Protein AF-A0A418WCF4-F1 (afdb_monomer_lite)

Secondary structure (DSSP, 8-state):
-----------------------S----EEEEEEETTEEEEEE--GGGTTSGGGTTS--TTSPPEEEEE-TTS-EEEEEPP-TT-TTEEEEEEEEEE--TT---EEEEEEEEETTTTEEEEEEEEESSS-EEEEE---EET-EEEEEEETTEEEEEEEE-SHHHHT-TT-TT--EEEEEEEEETTEEEE-GGGG-B-TTS-BHHHHHEEEE-STT---HHHHS-----HHHHHHHHHHHHHHTTT-HHHHHHHS-HHHHHHIIIIIHHHHHHHHHHTT--HHHHHHHHHHHHTSTTHHHHHHHH-HHHHHGGGGSS-S-SSSS--SSEEEEEEE-TTS-EEEEEEEEE-SSEEEEEEEETTS-EEEEEEEES-PEEEE-S-TTS--EEEEEPTTS-EEEEEEETTEEEEEEE-SS--EEEE-SSSSSSBSEEEEEETTEEEEEE-S-HHHHHHHHHHHHTT-

Radius of gyration: 27.95 Å; chains: 1; bounding box: 82×54×82 Å

pLDDT: mean 72.48, std 17.67, range [22.77, 96.31]

Organism: NCBI:txid2320859

Sequence (462 aa):
MLRQLLLGQLCLWLVTLVGGVADAQTDRAIRQWQAGEYMIDAYLDDDRSSAWSQLDEIDPSIPLNLRFSRPDGSVAAIIRGDPQASVAYWELLADNIRLSGTDDRFVAFGHFEGGNCCGRVEVFRLGETPHLFASTPWNRGEREAIVKTAHGWVATTIDSSMDRNAFRGHPGTTLTLMQWRLTAAGFVIAPELGKASSDGTSELSKQCEMVGGWHGPRCSDYFGPGMTDGEMADQIRATVARAKGDGREILERLPNDVVAAIGSGRASRVFDSLAAAGAPPMVSRVLAQLYLQSPYWPEVVKLNSLATMLGPLTSNTPVIAEAIARDRLLWPLSVLGGPVLGLLEQTCGPVESRQRLLDADGGELASSVAAGCPRIQATTRPDDVAGAMAVHSDGRRDLFILTRQGGLVIHRDGKGWLSLVDNDQDGRADEIHIYADKKIYSCPLTDAAGTMDCVDQFRAAE

Foldseek 3Di:
DDDDDDPDDDDDDDPPPPDDDDDPWPFDFLDWDDQPQKIKTWTAGPPCVPPPPPSVDDQLQGFIKIWIAGNVRHTLEIRGGDPPQRRKDKFWFARQFDAPPDPWTKTWIWIDGDPQQKTKIWIWTGDSHIDTQAIDDIDTNWDWKWFDFPNGIKIWTWDCVLVPFQAPPDPPQGQGQWIWGQHNNYTDTDLQQLAADQQQAGNVLVGGPWIGHPVTDDSCVVGNGADHLVRLLVQLLVLCVVCVQPLSSSLNRRDSSLLSCLSNLNLQSSQVSNVVSVHDLVNSVVSLFSLVQDPRNLSSCVSHPLCSSCVSQLDPDDDPDPNGPFQKGKHFFAQNVGDGQWIWIWGFDPAKIKIFTGGSSRHTQDIDMAGGGFDKDDQPDSHAAGWIWTQHPVRKIWIWFQAPQGIDIDTDDDDWDKDFDDPPRPRGGQWIWTDDPNDTQIQGPPDDVSRVVSVVVVVVVD

Structure (mmCIF, N/CA/C/O backbone):
data_AF-A0A418WCF4-F1
#
_entry.id   AF-A0A418WCF4-F1
#
loop_
_atom_site.group_PDB
_atom_site.id
_atom_site.type_symbol
_atom_site.label_atom_id
_atom_site.label_alt_id
_atom_site.label_comp_id
_atom_site.label_asym_id
_atom_site.label_entity_id
_atom_site.label_seq_id
_atom_site.pdbx_PDB_ins_code
_atom_site.Cartn_x
_atom_site.Cartn_y
_atom_site.Cartn_z
_atom_site.occupancy
_atom_site.B_iso_or_equiv
_atom_site.auth_seq_id
_atom_site.auth_comp_id
_atom_site.auth_asym_id
_atom_site.auth_atom_id
_atom_site.pdbx_PDB_model_num
ATOM 1 N N . MET A 1 1 ? 43.600 -23.759 -23.914 1.00 28.14 1 MET A N 1
ATOM 2 C CA . MET A 1 1 ? 44.251 -22.634 -23.212 1.00 28.14 1 MET A CA 1
ATOM 3 C C . MET A 1 1 ? 44.230 -21.424 -24.134 1.00 28.14 1 MET A C 1
ATOM 5 O O . MET A 1 1 ? 44.846 -21.481 -25.182 1.00 28.14 1 MET A O 1
ATOM 9 N N . LEU A 1 2 ? 43.521 -20.378 -23.704 1.00 27.17 2 LEU A N 1
ATOM 10 C CA . LEU A 1 2 ? 43.653 -18.969 -24.098 1.00 27.17 2 LEU A CA 1
ATOM 11 C C . LEU A 1 2 ? 43.228 -18.472 -25.503 1.00 27.17 2 LEU A C 1
ATOM 13 O O . LEU A 1 2 ? 43.867 -18.747 -26.509 1.00 27.17 2 LEU A O 1
ATOM 17 N N . ARG A 1 3 ? 42.289 -17.510 -25.423 1.00 26.19 3 ARG A N 1
ATOM 18 C CA . ARG A 1 3 ? 42.151 -16.261 -26.205 1.00 26.19 3 ARG A CA 1
ATOM 19 C C . ARG A 1 3 ? 41.239 -16.254 -27.437 1.00 26.19 3 ARG A C 1
ATOM 21 O O . ARG A 1 3 ? 41.662 -15.979 -28.550 1.00 26.19 3 ARG A O 1
ATOM 28 N N . GLN A 1 4 ? 39.941 -16.354 -27.157 1.00 29.23 4 GLN A N 1
ATOM 29 C CA . GLN A 1 4 ? 38.970 -15.354 -27.615 1.00 29.23 4 GLN A CA 1
ATOM 30 C C . GLN A 1 4 ? 38.744 -14.368 -26.458 1.00 29.23 4 GLN A C 1
ATOM 32 O O . GLN A 1 4 ? 38.362 -14.814 -25.380 1.00 29.23 4 GLN A O 1
ATOM 37 N N . LEU A 1 5 ? 39.043 -13.078 -26.637 1.00 27.23 5 LEU A N 1
ATOM 38 C CA . LEU A 1 5 ? 38.580 -11.969 -25.784 1.00 27.23 5 LEU A CA 1
ATOM 39 C C . LEU A 1 5 ? 39.042 -10.629 -26.379 1.00 27.23 5 LEU A C 1
ATOM 41 O O . LEU A 1 5 ? 40.206 -10.505 -26.751 1.00 27.23 5 LEU A O 1
ATOM 45 N N . LEU A 1 6 ? 38.125 -9.654 -26.361 1.00 25.75 6 LEU A N 1
ATOM 46 C CA . LEU A 1 6 ? 38.274 -8.211 -26.629 1.00 25.75 6 LEU A CA 1
ATOM 47 C C . LEU A 1 6 ? 37.967 -7.718 -28.056 1.00 25.75 6 LEU A C 1
ATOM 49 O O . LEU A 1 6 ? 38.800 -7.153 -28.754 1.00 25.75 6 LEU A O 1
ATOM 53 N N . LEU A 1 7 ? 36.682 -7.842 -28.407 1.00 25.56 7 LEU A N 1
ATOM 54 C CA . LEU A 1 7 ? 35.882 -6.711 -28.892 1.00 25.56 7 LEU A CA 1
ATOM 55 C C . LEU A 1 7 ? 35.741 -5.702 -27.739 1.00 25.56 7 LEU A C 1
ATOM 57 O O . LEU A 1 7 ? 35.212 -6.054 -26.685 1.00 25.56 7 LEU A O 1
ATOM 61 N N . GLY A 1 8 ? 36.222 -4.474 -27.914 1.00 22.77 8 GLY A N 1
ATOM 62 C CA . GLY A 1 8 ? 36.086 -3.423 -26.911 1.00 22.77 8 GLY A CA 1
ATOM 63 C C . GLY A 1 8 ? 36.541 -2.067 -27.436 1.00 22.77 8 GLY A C 1
ATOM 64 O O . GLY A 1 8 ? 37.707 -1.904 -27.766 1.00 22.77 8 GLY A O 1
ATOM 65 N N . GLN A 1 9 ? 35.603 -1.117 -27.433 1.00 27.53 9 GLN A N 1
ATOM 66 C CA . GLN A 1 9 ? 35.786 0.333 -27.566 1.00 27.53 9 GLN A CA 1
ATOM 67 C C . GLN A 1 9 ? 36.132 0.888 -28.952 1.00 27.53 9 GLN A C 1
ATOM 69 O O . GLN A 1 9 ? 37.295 1.041 -29.297 1.00 27.53 9 GLN A O 1
ATOM 74 N N . LEU A 1 10 ? 35.092 1.299 -29.687 1.00 24.88 10 LEU A N 1
ATOM 75 C CA . LEU A 1 10 ? 34.989 2.617 -30.338 1.00 24.88 10 LEU A CA 1
ATOM 76 C C . LEU A 1 10 ? 33.660 2.684 -31.107 1.00 24.88 10 LEU A C 1
ATOM 78 O O . LEU A 1 10 ? 33.580 2.312 -32.272 1.00 24.88 10 LEU A O 1
ATOM 82 N N . CYS A 1 11 ? 32.603 3.162 -30.455 1.00 24.08 11 CYS A N 1
ATOM 83 C CA . CYS A 1 11 ? 31.508 3.831 -31.153 1.00 24.08 11 CYS A CA 1
ATOM 84 C C . CYS A 1 11 ? 31.256 5.145 -30.427 1.00 24.08 11 CYS A C 1
ATOM 86 O O . CYS A 1 11 ? 30.684 5.206 -29.342 1.00 24.08 11 CYS A O 1
ATOM 88 N N . LEU A 1 12 ? 31.858 6.158 -31.035 1.00 23.66 12 LEU A N 1
ATOM 89 C CA . LEU A 1 12 ? 31.751 7.569 -30.749 1.00 23.66 12 LEU A CA 1
ATOM 90 C C . LEU A 1 12 ? 30.283 7.997 -30.873 1.00 23.66 12 LEU A C 1
ATOM 92 O O . LEU A 1 12 ? 29.582 7.571 -31.790 1.00 23.66 12 LEU A O 1
ATOM 96 N N . TRP A 1 13 ? 29.863 8.865 -29.961 1.00 26.02 13 TRP A N 1
ATOM 97 C CA . TRP A 1 13 ? 28.640 9.646 -30.046 1.00 26.02 13 TRP A CA 1
ATOM 98 C C . TRP A 1 13 ? 28.513 10.301 -31.425 1.00 26.02 13 TRP A C 1
ATOM 100 O O . TRP A 1 13 ? 29.401 11.045 -31.841 1.00 26.02 13 TRP A O 1
ATOM 110 N N . LEU A 1 14 ? 27.402 10.051 -32.117 1.00 24.31 14 LEU A N 1
ATOM 111 C CA . LEU A 1 14 ? 26.994 10.843 -33.270 1.00 24.31 14 LEU A CA 1
ATOM 112 C C . LEU A 1 14 ? 25.664 11.514 -32.930 1.00 24.31 14 LEU A C 1
ATOM 114 O O . LEU A 1 14 ? 24.589 10.951 -33.108 1.00 24.31 14 LEU A O 1
ATOM 118 N N . VAL A 1 15 ? 25.763 12.741 -32.423 1.00 29.39 15 VAL A N 1
ATOM 119 C CA . VAL A 1 15 ? 24.704 13.738 -32.577 1.00 29.39 15 VAL A CA 1
ATOM 120 C C . VAL A 1 15 ? 24.712 14.103 -34.059 1.00 29.39 15 VAL A C 1
ATOM 122 O O . VAL A 1 15 ? 25.555 14.876 -34.513 1.00 29.39 15 VAL A O 1
ATOM 125 N N . THR A 1 16 ? 23.835 13.500 -34.856 1.00 29.70 16 THR A N 1
ATOM 126 C CA . THR A 1 16 ? 23.604 13.956 -36.230 1.00 29.70 16 THR A CA 1
ATOM 127 C C . THR A 1 16 ? 22.866 15.293 -36.192 1.00 29.70 16 THR A C 1
ATOM 129 O O . THR A 1 16 ? 21.641 15.348 -36.199 1.00 29.70 16 THR A O 1
ATOM 132 N N . LEU A 1 17 ? 23.629 16.387 -36.181 1.00 32.22 17 LEU A N 1
ATOM 133 C CA . LEU A 1 17 ? 23.188 17.695 -36.667 1.00 32.22 17 LEU A CA 1
ATOM 134 C C . LEU A 1 17 ? 22.997 17.585 -38.188 1.00 32.22 17 LEU A C 1
ATOM 136 O O . LEU A 1 17 ? 23.916 17.845 -38.965 1.00 32.22 17 LEU A O 1
ATOM 140 N N . VAL A 1 18 ? 21.814 17.154 -38.627 1.00 30.11 18 VAL A N 1
ATOM 141 C CA . VAL A 1 18 ? 21.423 17.280 -40.035 1.00 30.11 18 VAL A CA 1
ATOM 142 C C . VAL A 1 18 ? 20.968 18.719 -40.249 1.00 30.11 18 VAL A C 1
ATOM 144 O O . VAL A 1 18 ? 19.828 19.084 -39.983 1.00 30.11 18 VAL A O 1
ATOM 147 N N . GLY A 1 19 ? 21.897 19.559 -40.704 1.00 33.78 19 GLY A N 1
ATOM 148 C CA . GLY A 1 19 ? 21.558 20.824 -41.341 1.00 33.78 19 GLY A CA 1
ATOM 149 C C . GLY A 1 19 ? 20.926 20.543 -42.703 1.00 33.78 19 GLY A C 1
ATOM 150 O O . GLY A 1 19 ? 21.571 19.960 -43.572 1.00 33.78 19 GLY A O 1
ATOM 151 N N . GLY A 1 20 ? 19.672 20.955 -42.889 1.00 25.16 20 GLY A N 1
ATOM 152 C CA . GLY A 1 20 ? 18.964 20.779 -44.152 1.00 25.16 20 GLY A CA 1
ATOM 153 C C . GLY A 1 20 ? 17.654 21.556 -44.216 1.00 25.16 20 GLY A C 1
ATOM 154 O O . GLY A 1 20 ? 16.618 21.028 -43.852 1.00 25.16 20 GLY A O 1
ATOM 155 N N . VAL A 1 21 ? 17.753 22.769 -44.771 1.00 28.23 21 VAL A N 1
ATOM 156 C CA . VAL A 1 21 ? 16.687 23.665 -45.263 1.00 28.23 21 VAL A CA 1
ATOM 157 C C . VAL A 1 21 ? 15.809 24.331 -44.195 1.00 28.23 21 VAL A C 1
ATOM 159 O O . VAL A 1 21 ? 15.022 23.709 -43.497 1.00 28.23 21 VAL A O 1
ATOM 162 N N . ALA A 1 22 ? 15.973 25.653 -44.118 1.00 38.75 22 ALA A N 1
ATOM 163 C CA . ALA A 1 22 ? 15.152 26.568 -43.349 1.00 38.75 22 ALA A CA 1
ATOM 164 C C . ALA A 1 22 ? 13.709 26.577 -43.871 1.00 38.75 22 ALA A C 1
ATOM 166 O O . ALA A 1 22 ? 13.484 26.908 -45.034 1.00 38.75 22 ALA A O 1
ATOM 167 N N . ASP A 1 23 ? 12.762 26.289 -42.985 1.00 29.92 23 ASP A N 1
ATOM 168 C CA . ASP A 1 23 ? 11.392 26.775 -43.078 1.00 29.92 23 ASP A CA 1
ATOM 169 C C . ASP A 1 23 ? 10.905 27.135 -41.665 1.00 29.92 23 ASP A C 1
ATOM 171 O O . ASP A 1 23 ? 11.412 26.616 -40.668 1.00 29.92 23 ASP A O 1
ATOM 175 N N . ALA A 1 24 ? 10.030 28.129 -41.574 1.00 36.03 24 ALA A N 1
ATOM 176 C CA . ALA A 1 24 ? 9.727 28.862 -40.348 1.00 36.03 24 ALA A CA 1
ATOM 177 C C . ALA A 1 24 ? 9.080 27.997 -39.240 1.00 36.03 24 ALA A C 1
ATOM 179 O O . ALA A 1 24 ? 8.028 27.412 -39.472 1.00 36.03 24 ALA A O 1
ATOM 180 N N . GLN A 1 25 ? 9.694 28.031 -38.045 1.00 40.72 25 GLN A N 1
ATOM 181 C CA . GLN A 1 25 ? 9.333 27.483 -36.715 1.00 40.72 25 GLN A CA 1
ATOM 182 C C . GLN A 1 25 ? 10.450 26.561 -36.211 1.00 40.72 25 GLN A C 1
ATOM 184 O O . GLN A 1 25 ? 10.500 25.372 -36.519 1.00 40.72 25 GLN A O 1
ATOM 189 N N . THR A 1 26 ? 11.402 27.124 -35.473 1.00 49.06 26 THR A N 1
ATOM 190 C CA . THR A 1 26 ? 12.633 26.450 -35.041 1.00 49.06 26 THR A CA 1
ATOM 191 C C . THR A 1 26 ? 12.400 25.596 -33.789 1.00 49.06 26 THR A C 1
ATOM 193 O O . THR A 1 26 ? 13.046 25.762 -32.761 1.00 49.06 26 THR A O 1
ATOM 196 N N . ASP A 1 27 ? 11.533 24.589 -33.890 1.00 56.12 27 ASP A N 1
ATOM 197 C CA . ASP A 1 27 ? 11.508 23.480 -32.932 1.00 56.12 27 ASP A CA 1
ATOM 198 C C . ASP A 1 27 ? 12.817 22.681 -33.067 1.00 56.12 27 ASP A C 1
ATOM 200 O O . ASP A 1 27 ? 12.959 21.810 -33.933 1.00 56.12 27 ASP A O 1
ATOM 204 N N . ARG A 1 28 ? 13.823 22.975 -32.238 1.00 63.53 28 ARG A N 1
ATOM 205 C CA . ARG A 1 28 ? 15.040 22.153 -32.174 1.00 63.53 28 ARG A CA 1
ATOM 206 C C . ARG A 1 28 ? 14.777 20.912 -31.319 1.00 63.53 28 ARG A C 1
ATOM 208 O O . ARG A 1 28 ? 14.450 21.012 -30.140 1.00 63.53 28 ARG A O 1
ATOM 215 N N . ALA A 1 29 ? 14.943 19.730 -31.910 1.00 63.12 29 ALA A N 1
ATOM 216 C CA . ALA A 1 29 ? 14.878 18.465 -31.184 1.00 63.12 29 ALA A CA 1
ATOM 217 C C . ALA A 1 29 ? 16.104 18.299 -30.268 1.00 63.12 29 ALA A C 1
ATOM 219 O O . ALA A 1 29 ? 17.238 18.544 -30.677 1.00 63.12 29 ALA A O 1
ATOM 220 N N . ILE A 1 30 ? 15.866 17.872 -29.030 1.00 66.31 30 ILE A N 1
ATOM 221 C CA . ILE A 1 30 ? 16.877 17.603 -27.998 1.00 66.31 30 ILE A CA 1
ATOM 222 C C . ILE A 1 30 ? 17.212 16.111 -27.954 1.00 66.31 30 ILE A C 1
ATOM 224 O O . ILE A 1 30 ? 18.363 15.737 -27.734 1.00 66.31 30 ILE A O 1
ATOM 228 N N . ARG A 1 31 ? 16.219 15.244 -28.171 1.00 71.06 31 ARG A N 1
ATOM 229 C CA . ARG A 1 31 ? 16.405 1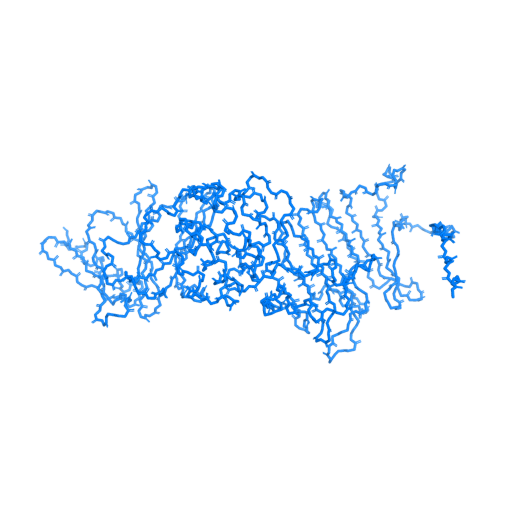3.790 -28.263 1.00 71.06 31 ARG A CA 1
ATOM 230 C C . ARG A 1 31 ? 15.469 13.208 -29.302 1.00 71.06 31 ARG A C 1
ATOM 232 O O . ARG A 1 31 ? 14.370 13.719 -29.490 1.00 71.06 31 ARG A O 1
ATOM 239 N N . GLN A 1 32 ? 15.914 12.135 -29.943 1.00 72.50 32 GLN A N 1
ATOM 240 C CA . GLN A 1 32 ? 15.149 11.440 -30.961 1.00 72.50 32 GLN A CA 1
ATOM 241 C C . GLN A 1 32 ? 15.182 9.930 -30.714 1.00 72.50 32 GLN A C 1
ATOM 243 O O . GLN A 1 32 ? 16.234 9.367 -30.408 1.00 72.50 32 GLN A O 1
ATOM 248 N N . TRP A 1 33 ? 14.032 9.281 -30.863 1.00 75.31 33 TRP A N 1
ATOM 249 C CA . TRP A 1 33 ? 13.857 7.837 -30.722 1.00 75.31 33 TRP A CA 1
ATOM 250 C C . TRP A 1 33 ? 13.032 7.286 -31.879 1.00 75.31 33 TRP A C 1
ATOM 252 O O . TRP A 1 33 ? 12.318 8.026 -32.549 1.00 75.31 33 TRP A O 1
ATOM 262 N N . GLN A 1 34 ? 13.099 5.978 -32.096 1.00 70.88 34 GLN A N 1
ATOM 263 C CA . GLN A 1 34 ? 12.226 5.281 -33.032 1.00 70.88 34 GLN A CA 1
ATOM 264 C C . GLN A 1 34 ? 11.296 4.361 -32.240 1.00 70.88 34 GLN A C 1
ATOM 266 O O . GLN A 1 34 ? 11.771 3.664 -31.353 1.00 70.88 34 GLN A O 1
ATOM 271 N N . ALA A 1 35 ? 10.001 4.372 -32.562 1.00 67.75 35 ALA A N 1
ATOM 272 C CA . ALA A 1 35 ? 8.962 3.537 -31.966 1.00 67.75 35 ALA A CA 1
ATOM 273 C C . ALA A 1 35 ? 8.171 2.813 -33.059 1.00 67.75 35 ALA A C 1
ATOM 275 O O . ALA A 1 35 ? 7.195 3.327 -33.622 1.00 67.75 35 ALA A O 1
ATOM 276 N N . GLY A 1 36 ? 8.628 1.610 -33.408 1.00 73.94 36 GLY A N 1
ATOM 277 C CA . GLY A 1 36 ? 8.157 0.902 -34.596 1.00 73.94 36 GLY A CA 1
ATOM 278 C C . GLY A 1 36 ? 8.439 1.703 -35.873 1.00 73.94 36 GLY A C 1
ATOM 279 O O . GLY A 1 36 ? 9.585 1.845 -36.289 1.00 73.94 36 GLY A O 1
ATOM 280 N N . GLU A 1 37 ? 7.382 2.216 -36.502 1.00 74.25 37 GLU A N 1
ATOM 281 C CA . GLU A 1 37 ? 7.462 3.039 -37.720 1.00 74.25 37 GLU A CA 1
ATOM 282 C C . GLU A 1 37 ? 7.536 4.545 -37.424 1.00 74.25 37 GLU A C 1
ATOM 284 O O . GLU A 1 37 ? 7.792 5.331 -38.328 1.00 74.25 37 GLU A O 1
ATOM 289 N N . TYR A 1 38 ? 7.323 4.969 -36.178 1.00 75.81 38 TYR A N 1
ATOM 290 C CA . TYR A 1 38 ? 7.312 6.387 -35.835 1.00 75.81 38 TYR A CA 1
ATOM 291 C C . TYR A 1 38 ? 8.689 6.865 -35.368 1.00 75.81 38 TYR A C 1
ATOM 293 O O . TYR A 1 38 ? 9.379 6.153 -34.640 1.00 75.81 38 TYR A O 1
ATOM 301 N N . MET A 1 39 ? 9.053 8.092 -35.727 1.00 80.44 39 MET A N 1
ATOM 302 C CA . MET A 1 39 ? 10.128 8.855 -35.096 1.00 80.44 39 MET A CA 1
ATOM 303 C C . MET A 1 39 ? 9.539 9.713 -33.980 1.00 80.44 39 MET A C 1
ATOM 305 O O . MET A 1 39 ? 8.503 10.342 -34.166 1.00 80.44 39 MET A O 1
ATOM 309 N N . ILE A 1 40 ? 10.172 9.734 -32.817 1.00 75.94 40 ILE A N 1
ATOM 310 C CA . ILE A 1 40 ? 9.743 10.511 -31.657 1.00 75.94 40 ILE A CA 1
ATOM 311 C C . ILE A 1 40 ? 10.813 11.550 -31.378 1.00 75.94 40 ILE A C 1
ATOM 313 O O . ILE A 1 40 ? 11.949 11.171 -31.119 1.00 75.94 40 ILE A O 1
ATOM 317 N N . ASP A 1 41 ? 10.456 12.828 -31.379 1.00 80.06 41 ASP A N 1
ATOM 318 C CA . ASP A 1 41 ? 11.356 13.922 -31.030 1.00 80.06 41 ASP A CA 1
ATOM 319 C C . ASP A 1 41 ? 10.914 14.543 -29.700 1.00 80.06 41 ASP A C 1
ATOM 321 O O . ASP A 1 41 ? 9.773 14.985 -29.575 1.00 80.06 41 ASP A O 1
ATOM 325 N N . ALA A 1 42 ? 11.807 14.620 -28.714 1.00 74.25 42 ALA A N 1
ATOM 326 C CA . ALA A 1 42 ? 11.634 15.534 -27.588 1.00 74.25 42 ALA A CA 1
ATOM 327 C C . ALA A 1 42 ? 12.198 16.899 -27.975 1.00 74.25 42 ALA A C 1
ATOM 329 O O . ALA A 1 42 ? 13.353 16.980 -28.398 1.00 74.25 42 ALA A O 1
ATOM 330 N N . TYR A 1 43 ? 11.419 17.964 -27.830 1.00 73.81 43 TYR A N 1
ATOM 331 C CA . TYR A 1 43 ? 11.793 19.310 -28.268 1.00 73.81 43 TYR A CA 1
ATOM 332 C C . TYR A 1 43 ? 11.232 20.389 -27.330 1.00 73.81 43 TYR A C 1
ATOM 334 O O . TYR A 1 43 ? 10.388 20.111 -26.477 1.00 73.81 43 TYR A O 1
ATOM 342 N N . LEU A 1 44 ? 11.717 21.621 -27.488 1.00 68.69 44 LEU A N 1
ATOM 343 C CA . LEU A 1 44 ? 11.212 22.811 -26.795 1.00 68.69 44 LEU A CA 1
ATOM 344 C C . LEU A 1 44 ? 10.499 23.715 -27.799 1.00 68.69 44 LEU A C 1
ATOM 346 O O . LEU A 1 44 ? 11.007 23.879 -28.905 1.00 68.69 44 LEU A O 1
ATOM 350 N N . ASP A 1 45 ? 9.374 24.324 -27.405 1.00 66.12 45 ASP A N 1
ATOM 351 C CA . ASP A 1 45 ? 8.790 25.428 -28.182 1.00 66.12 45 ASP A CA 1
ATOM 352 C C . ASP A 1 45 ? 9.797 26.605 -28.235 1.00 66.12 45 ASP A C 1
ATOM 354 O O . ASP A 1 45 ? 10.419 26.974 -27.233 1.00 66.12 45 ASP A O 1
ATOM 358 N N . ASP A 1 46 ? 9.943 27.190 -29.423 1.00 56.09 46 ASP A N 1
ATOM 359 C CA . ASP A 1 46 ? 11.024 28.081 -29.891 1.00 56.09 46 ASP A CA 1
ATOM 360 C C . ASP A 1 46 ? 11.197 29.439 -29.147 1.00 56.09 46 ASP A C 1
ATOM 362 O O . ASP A 1 46 ? 12.111 30.212 -29.431 1.00 56.09 46 ASP A O 1
ATOM 366 N N . ASP A 1 47 ? 10.395 29.751 -28.124 1.00 53.06 47 ASP A N 1
ATOM 367 C CA . ASP A 1 47 ? 10.405 31.073 -27.459 1.00 53.06 47 ASP A CA 1
ATOM 368 C C . ASP A 1 47 ? 11.514 31.267 -26.393 1.00 53.06 47 ASP A C 1
ATOM 370 O O . ASP A 1 47 ? 11.614 32.328 -25.770 1.00 53.06 47 ASP A O 1
ATOM 374 N N . ARG A 1 48 ? 12.390 30.274 -26.161 1.00 50.56 48 ARG A N 1
ATOM 375 C CA . ARG A 1 48 ? 13.475 30.328 -25.144 1.00 50.56 48 ARG A CA 1
ATOM 376 C C . ARG A 1 48 ? 14.885 30.146 -25.724 1.00 50.56 48 ARG A C 1
ATOM 378 O O . ARG A 1 48 ? 15.719 29.424 -25.177 1.00 50.56 48 ARG A O 1
ATOM 385 N N . SER A 1 49 ? 15.175 30.835 -26.826 1.00 43.62 49 SER A N 1
ATOM 386 C CA . SER A 1 49 ? 16.437 30.760 -27.588 1.00 43.62 49 SER A CA 1
ATOM 387 C C . SER A 1 49 ? 17.744 31.003 -26.799 1.00 43.62 49 SER A C 1
ATOM 389 O O . SER A 1 49 ? 18.817 30.655 -27.292 1.00 43.62 49 SER A O 1
ATOM 391 N N . SER A 1 50 ? 17.703 31.518 -25.565 1.00 45.69 50 SER A N 1
ATOM 392 C CA . SER A 1 50 ? 18.895 31.770 -24.736 1.00 45.69 50 SER A CA 1
ATOM 393 C C . SER A 1 50 ? 19.396 30.577 -23.902 1.00 45.69 50 SER A C 1
ATOM 395 O O . SER A 1 50 ? 20.502 30.657 -23.371 1.00 45.69 50 SER A O 1
ATOM 397 N N . ALA A 1 51 ? 18.652 29.467 -23.798 1.00 45.28 51 ALA A N 1
ATOM 398 C CA . ALA A 1 51 ? 19.028 28.315 -22.956 1.00 45.28 51 ALA A CA 1
ATOM 399 C C . ALA A 1 51 ? 19.919 27.260 -23.656 1.00 45.28 51 ALA A C 1
ATOM 401 O O . ALA A 1 51 ? 20.402 26.322 -23.028 1.00 45.28 51 ALA A O 1
ATOM 402 N N . TRP A 1 52 ? 20.161 27.398 -24.962 1.00 45.59 52 TRP A N 1
ATOM 403 C CA . TRP A 1 52 ? 20.729 26.328 -25.795 1.00 45.59 52 TRP A CA 1
ATOM 404 C C . TRP A 1 52 ? 22.249 26.124 -25.671 1.00 45.59 52 TRP A C 1
ATOM 406 O O . TRP A 1 52 ? 22.761 25.104 -26.124 1.00 45.59 52 TRP A O 1
ATOM 416 N N . SER A 1 53 ? 23.003 27.056 -25.078 1.00 42.66 53 SER A N 1
ATOM 417 C CA . SER A 1 53 ? 24.476 26.984 -25.038 1.00 42.66 53 SER A CA 1
ATOM 418 C C . SER A 1 53 ? 25.062 26.198 -23.854 1.00 42.66 53 SER A C 1
ATOM 420 O O . SER A 1 53 ? 26.275 26.229 -23.668 1.00 42.66 53 SER A O 1
ATOM 422 N N . GLN A 1 54 ? 24.238 25.525 -23.042 1.00 42.84 54 GLN A N 1
ATOM 423 C CA . GLN A 1 54 ? 24.673 24.760 -21.855 1.00 42.84 54 GLN A CA 1
ATOM 424 C C . GLN A 1 54 ? 24.195 23.291 -21.864 1.00 42.84 54 GLN A C 1
ATOM 426 O O . GLN A 1 54 ? 24.107 22.650 -20.826 1.00 42.84 54 GLN A O 1
ATOM 431 N N . LEU A 1 55 ? 23.903 22.740 -23.046 1.00 44.25 55 LEU A N 1
ATOM 432 C CA . LEU A 1 55 ? 23.223 21.449 -23.246 1.00 44.25 55 LEU A CA 1
ATOM 433 C C . LEU A 1 55 ? 24.021 20.168 -22.924 1.00 44.25 55 LEU A C 1
ATOM 435 O O . LEU A 1 55 ? 23.525 19.079 -23.207 1.00 44.25 55 LEU A O 1
ATOM 439 N N . ASP A 1 56 ? 25.197 20.261 -22.302 1.00 43.88 56 ASP A N 1
ATOM 440 C CA . ASP A 1 56 ? 25.819 19.069 -21.704 1.00 43.88 56 ASP A CA 1
ATOM 441 C C . ASP A 1 56 ? 25.058 18.618 -20.437 1.00 43.88 56 ASP A C 1
ATOM 443 O O . ASP A 1 56 ? 25.112 17.447 -20.063 1.00 43.88 56 ASP A O 1
ATOM 447 N N . GLU A 1 57 ? 24.252 19.506 -19.842 1.00 46.38 57 GLU A N 1
ATOM 448 C CA . GLU A 1 57 ? 23.294 19.197 -18.779 1.00 46.38 57 GLU A CA 1
ATOM 449 C C . GLU A 1 57 ? 21.941 19.831 -19.143 1.00 46.38 57 GLU A C 1
ATOM 451 O O . GLU A 1 57 ? 21.748 21.038 -19.019 1.00 46.38 57 GLU A O 1
ATOM 456 N N . ILE A 1 58 ? 20.991 19.034 -19.651 1.00 51.69 58 ILE A N 1
ATOM 457 C CA . ILE A 1 58 ? 19.601 19.491 -19.815 1.00 51.69 58 ILE A CA 1
ATOM 458 C C . ILE A 1 58 ? 19.111 19.899 -18.426 1.00 51.69 58 ILE A C 1
ATOM 460 O O . ILE A 1 58 ? 18.987 19.034 -17.559 1.00 51.69 58 ILE A O 1
ATOM 464 N N . ASP A 1 59 ? 18.839 21.189 -18.219 1.00 53.56 59 ASP A N 1
ATOM 465 C CA . ASP A 1 59 ? 18.187 21.653 -17.000 1.00 53.56 59 ASP A CA 1
ATOM 466 C C . ASP A 1 59 ? 16.827 20.937 -16.898 1.00 53.56 59 ASP A C 1
ATOM 468 O O . ASP A 1 59 ? 15.955 21.160 -17.747 1.00 53.56 59 ASP A O 1
ATOM 472 N N . PRO A 1 60 ? 16.625 20.055 -15.900 1.00 51.16 60 PRO A N 1
ATOM 473 C CA . PRO A 1 60 ? 15.378 19.314 -15.757 1.00 51.16 60 PRO A CA 1
ATOM 474 C C . PRO A 1 60 ? 14.182 20.245 -15.506 1.00 51.16 60 PRO A C 1
ATOM 476 O O . PRO A 1 60 ? 13.045 19.779 -15.543 1.00 51.16 60 PRO A O 1
ATOM 479 N N . SER A 1 61 ? 14.418 21.542 -15.248 1.00 52.66 61 SER A N 1
ATOM 480 C CA . SER A 1 61 ? 13.399 22.575 -15.051 1.00 52.66 61 SER A CA 1
ATOM 481 C C . SER A 1 61 ? 12.600 22.937 -16.316 1.00 52.66 61 SER A C 1
ATOM 483 O O . SER A 1 61 ? 11.572 23.616 -16.237 1.00 52.66 61 SER A O 1
ATOM 485 N N . ILE A 1 62 ? 13.053 22.509 -17.500 1.00 58.38 62 ILE A N 1
ATOM 486 C CA . ILE A 1 62 ? 12.461 22.931 -18.772 1.00 58.38 62 ILE A CA 1
ATOM 487 C C . ILE A 1 62 ? 11.420 21.901 -19.259 1.00 58.38 62 ILE A C 1
A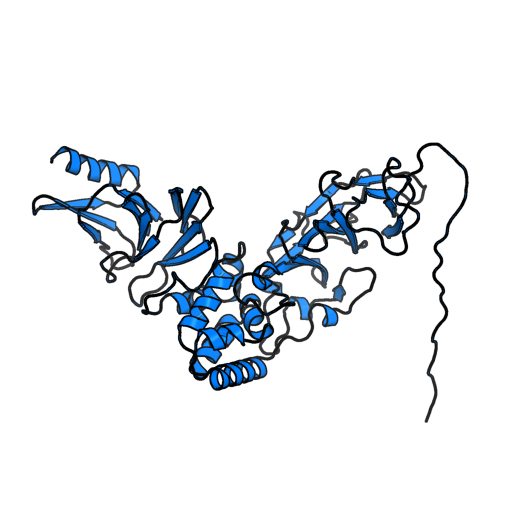TOM 489 O O . ILE A 1 62 ? 11.798 20.768 -19.560 1.00 58.38 62 ILE A O 1
ATOM 493 N N . PRO A 1 63 ? 10.135 22.286 -19.415 1.00 63.88 63 PRO A N 1
ATOM 494 C CA . PRO A 1 63 ? 9.091 21.401 -19.930 1.00 63.88 63 PRO A CA 1
ATOM 495 C C . PRO A 1 63 ? 9.416 20.916 -21.344 1.00 63.88 63 PRO A C 1
ATOM 497 O O . PRO A 1 63 ? 9.607 21.729 -22.251 1.00 63.88 63 PRO A O 1
ATOM 500 N N . LEU A 1 64 ? 9.454 19.597 -21.540 1.00 69.88 64 LEU A N 1
ATOM 501 C CA . LEU A 1 64 ? 9.697 18.978 -22.846 1.00 69.88 64 LEU A CA 1
ATOM 502 C C . LEU A 1 64 ? 8.383 18.615 -23.546 1.00 69.88 64 LEU A C 1
ATOM 504 O O . LEU A 1 64 ? 7.502 17.994 -22.949 1.00 69.88 64 LEU A O 1
ATOM 508 N N . ASN A 1 65 ? 8.292 18.946 -24.834 1.00 77.00 65 ASN A N 1
ATOM 509 C CA . ASN A 1 65 ? 7.239 18.484 -25.732 1.00 77.00 65 ASN A CA 1
ATOM 510 C C . ASN A 1 65 ? 7.692 17.197 -26.440 1.00 77.00 65 ASN A C 1
ATOM 512 O O . ASN A 1 65 ? 8.872 17.051 -26.757 1.00 77.00 65 ASN A O 1
ATOM 516 N N . LEU A 1 66 ? 6.764 16.286 -26.736 1.00 78.94 66 LEU A N 1
ATOM 517 C CA . LEU A 1 66 ? 7.013 15.077 -27.528 1.00 78.94 66 LEU A CA 1
ATOM 518 C C . LEU A 1 66 ? 6.291 15.179 -28.871 1.00 78.94 66 LEU A C 1
ATOM 520 O O . LEU A 1 66 ? 5.077 15.360 -28.909 1.00 78.94 66 LEU A O 1
ATOM 524 N N . ARG A 1 67 ? 7.011 15.014 -29.977 1.00 82.44 67 ARG A N 1
ATOM 525 C CA . ARG A 1 67 ? 6.461 14.945 -31.335 1.00 82.44 67 ARG A CA 1
ATOM 526 C C . ARG A 1 67 ? 6.607 13.535 -31.879 1.00 82.44 67 ARG A C 1
ATOM 528 O O . ARG A 1 67 ? 7.702 12.996 -31.869 1.00 82.44 67 ARG A O 1
ATOM 535 N N . PHE A 1 68 ? 5.526 12.968 -32.398 1.00 79.75 68 PHE A N 1
ATOM 536 C CA . PHE A 1 68 ? 5.509 11.662 -33.056 1.00 79.75 68 PHE A CA 1
ATOM 537 C C . PHE A 1 68 ? 5.343 11.881 -34.554 1.00 79.75 68 PHE A C 1
ATOM 539 O O . PHE A 1 68 ? 4.323 12.419 -34.978 1.00 79.75 68 PHE A O 1
ATOM 546 N N . SER A 1 69 ? 6.306 11.443 -35.350 1.00 81.81 69 SER A N 1
ATOM 547 C CA . SER A 1 69 ? 6.360 11.595 -36.804 1.00 81.81 69 SER A CA 1
ATOM 548 C C . SER A 1 69 ? 6.286 10.223 -37.476 1.00 81.81 69 SER A C 1
ATOM 550 O O . SER A 1 69 ? 6.893 9.269 -37.002 1.00 81.81 69 SER A O 1
ATOM 552 N N . ARG A 1 70 ? 5.527 10.088 -38.562 1.00 79.12 70 ARG A N 1
ATOM 553 C CA . ARG A 1 70 ? 5.412 8.860 -39.373 1.00 79.12 70 ARG A CA 1
ATOM 554 C C . ARG A 1 70 ? 6.655 8.651 -40.258 1.00 79.12 70 ARG A C 1
ATOM 556 O O . ARG A 1 70 ? 7.428 9.596 -40.429 1.00 79.12 70 ARG A O 1
ATOM 563 N N . PRO A 1 71 ? 6.832 7.468 -40.891 1.00 80.88 71 PRO A N 1
ATOM 564 C CA . PRO A 1 71 ? 7.932 7.238 -41.836 1.00 80.88 71 PRO A CA 1
ATOM 565 C C . PRO A 1 71 ? 7.973 8.228 -43.003 1.00 80.88 71 PRO A C 1
ATOM 567 O O . PRO A 1 71 ? 9.041 8.509 -43.537 1.00 80.88 71 PRO A O 1
ATOM 570 N N . ASP A 1 72 ? 6.811 8.748 -43.408 1.00 81.94 72 ASP A N 1
ATOM 571 C CA . ASP A 1 72 ? 6.676 9.747 -44.472 1.00 81.94 72 ASP A CA 1
ATOM 572 C C . ASP A 1 72 ? 7.029 11.178 -44.021 1.00 81.94 72 ASP A C 1
ATOM 574 O O . ASP A 1 72 ? 6.930 12.115 -44.810 1.00 81.94 72 ASP A O 1
ATOM 578 N N . GLY A 1 73 ? 7.437 11.354 -42.759 1.00 78.69 73 GLY A N 1
ATOM 579 C CA . GLY A 1 73 ? 7.774 12.640 -42.155 1.00 78.69 73 GLY A CA 1
ATOM 580 C C . GLY A 1 73 ? 6.571 13.439 -41.648 1.00 78.69 73 GLY A C 1
ATOM 581 O O . GLY A 1 73 ? 6.766 14.488 -41.036 1.00 78.69 73 GLY A O 1
ATOM 582 N N . SER A 1 74 ? 5.334 12.972 -41.849 1.00 77.94 74 SER A N 1
ATOM 583 C CA . SER A 1 74 ? 4.148 13.663 -41.335 1.00 77.94 74 SER A CA 1
ATOM 584 C C . SER A 1 74 ? 4.053 13.557 -39.811 1.00 77.94 74 SER A C 1
ATOM 586 O O . SER A 1 74 ? 4.282 12.496 -39.228 1.00 77.94 74 SER A O 1
ATOM 588 N N . VAL A 1 75 ? 3.668 14.646 -39.145 1.00 74.88 75 VAL A N 1
ATOM 589 C CA . VAL A 1 75 ? 3.439 14.637 -37.695 1.00 74.88 75 VAL A CA 1
ATOM 590 C C . VAL A 1 75 ? 2.125 13.912 -37.392 1.00 74.88 75 VAL A C 1
ATOM 592 O O . VAL A 1 75 ? 1.057 14.297 -37.863 1.00 74.88 75 VAL A O 1
ATOM 595 N N . ALA A 1 76 ? 2.206 12.840 -36.610 1.00 69.94 76 ALA A N 1
ATOM 596 C CA . ALA A 1 76 ? 1.067 12.090 -36.093 1.00 69.94 76 ALA A CA 1
ATOM 597 C C . ALA A 1 76 ? 0.505 12.700 -34.799 1.00 69.94 76 ALA A C 1
ATOM 599 O O . ALA A 1 76 ? -0.709 12.738 -34.633 1.00 69.94 76 ALA A O 1
ATOM 600 N N . ALA A 1 77 ? 1.363 13.187 -33.896 1.00 71.94 77 ALA A N 1
ATOM 601 C CA . ALA A 1 77 ? 0.954 13.920 -32.691 1.00 71.94 77 ALA A CA 1
ATOM 602 C C . ALA A 1 77 ? 2.038 14.843 -32.159 1.00 71.94 77 ALA A C 1
ATOM 604 O O . ALA A 1 77 ? 3.228 14.632 -32.389 1.00 71.94 77 ALA A O 1
ATOM 605 N N . ILE A 1 78 ? 1.581 15.784 -31.333 1.00 75.69 78 ILE A N 1
ATOM 606 C CA . ILE A 1 78 ? 2.393 16.543 -30.394 1.00 75.69 78 ILE A CA 1
ATOM 607 C C . ILE A 1 78 ? 1.751 16.425 -29.008 1.00 75.69 78 ILE A C 1
ATOM 609 O O . ILE A 1 78 ? 0.571 16.730 -28.843 1.00 75.69 78 ILE A O 1
ATOM 613 N N . ILE A 1 79 ? 2.533 16.011 -28.018 1.00 75.12 79 ILE A N 1
ATOM 614 C CA . ILE A 1 79 ? 2.205 16.097 -26.595 1.00 75.12 79 ILE A CA 1
ATOM 615 C C . ILE A 1 79 ? 2.988 17.283 -26.050 1.00 75.12 79 ILE A C 1
ATOM 617 O O . ILE A 1 79 ? 4.212 17.316 -26.172 1.00 75.12 79 ILE A O 1
ATOM 621 N N . ARG A 1 80 ? 2.291 18.264 -25.476 1.00 73.81 80 ARG A N 1
ATOM 622 C CA . ARG A 1 80 ? 2.948 19.427 -24.881 1.00 73.81 80 ARG A CA 1
ATOM 623 C C . ARG A 1 80 ? 3.233 19.175 -23.405 1.00 73.81 80 ARG A C 1
ATOM 625 O O . ARG A 1 80 ? 2.351 18.691 -22.698 1.00 73.81 80 ARG A O 1
ATOM 632 N N . GLY A 1 81 ? 4.441 19.502 -22.956 1.00 66.31 81 GLY A N 1
ATOM 633 C CA . GLY A 1 81 ? 4.757 19.544 -21.530 1.00 66.31 81 GLY A CA 1
ATOM 634 C C . GLY A 1 81 ? 3.962 20.654 -20.837 1.00 66.31 81 GLY A C 1
ATOM 635 O O . GLY A 1 81 ? 3.577 21.630 -21.482 1.00 66.31 81 GLY A O 1
ATOM 636 N N . ASP A 1 82 ? 3.698 20.517 -19.535 1.00 65.31 82 ASP A N 1
ATOM 637 C CA . ASP A 1 82 ? 3.015 21.565 -18.770 1.00 65.31 82 ASP A CA 1
ATOM 638 C C . ASP A 1 82 ? 3.964 22.765 -18.560 1.00 65.31 82 ASP A C 1
ATOM 640 O O . ASP A 1 82 ? 4.976 22.632 -17.866 1.00 65.31 82 ASP A O 1
ATOM 644 N N . PRO A 1 83 ? 3.663 23.951 -19.124 1.00 56.94 83 PRO A N 1
ATOM 645 C CA . PRO A 1 83 ? 4.509 25.129 -18.970 1.00 56.94 83 PRO A CA 1
ATOM 646 C C . PRO A 1 83 ? 4.535 25.693 -17.539 1.00 56.94 83 PRO A C 1
ATOM 648 O O . PRO A 1 83 ? 5.418 26.500 -17.235 1.00 56.94 83 PRO A O 1
ATOM 651 N N . GLN A 1 84 ? 3.586 25.316 -16.672 1.00 56.22 84 GLN A N 1
ATOM 652 C CA . GLN A 1 84 ? 3.538 25.721 -15.261 1.00 56.22 84 GLN A CA 1
ATOM 653 C C . GLN A 1 84 ? 4.270 24.746 -14.331 1.00 56.22 84 GLN A C 1
ATOM 655 O O . GLN A 1 84 ? 4.662 25.139 -13.228 1.00 56.22 84 GLN A O 1
ATOM 660 N N . ALA A 1 85 ? 4.505 23.508 -14.771 1.00 58.22 85 ALA A N 1
ATOM 661 C CA . ALA A 1 85 ? 5.299 22.542 -14.032 1.00 58.22 85 ALA A CA 1
ATOM 662 C C . ALA A 1 85 ? 6.783 22.878 -14.215 1.00 58.22 85 ALA A C 1
ATOM 664 O O . ALA A 1 85 ? 7.420 22.514 -15.200 1.00 58.22 85 ALA A O 1
ATOM 665 N N . SER A 1 86 ? 7.349 23.603 -13.252 1.00 52.50 86 SER A N 1
ATOM 666 C CA . SER A 1 86 ? 8.701 24.164 -13.332 1.00 52.50 86 SER A CA 1
ATOM 667 C C . SER A 1 86 ? 9.841 23.140 -13.419 1.00 52.50 86 SER A C 1
ATOM 669 O O . SER A 1 86 ? 10.985 23.572 -13.395 1.00 52.50 86 SER A O 1
ATOM 671 N N . VAL A 1 87 ? 9.565 21.823 -13.477 1.00 60.28 87 VAL A N 1
ATOM 672 C CA . VAL A 1 87 ? 10.550 20.733 -13.637 1.00 60.28 87 VAL A CA 1
ATOM 673 C C . VAL A 1 87 ? 9.906 19.444 -14.188 1.00 60.28 87 VAL A C 1
ATOM 675 O O . VAL A 1 87 ? 10.035 18.387 -13.566 1.00 60.28 87 VAL A O 1
ATOM 678 N N . ALA A 1 88 ? 9.151 19.524 -15.292 1.00 66.50 88 ALA A N 1
ATOM 679 C CA . ALA A 1 88 ? 8.530 18.355 -15.928 1.00 66.50 88 ALA A CA 1
ATOM 680 C C . ALA A 1 88 ? 9.390 17.766 -17.061 1.00 66.50 88 ALA A C 1
ATOM 682 O O . ALA A 1 88 ? 9.742 18.478 -18.003 1.00 66.50 88 ALA A O 1
ATOM 683 N N . TYR A 1 89 ? 9.676 16.462 -17.026 1.00 70.06 89 TYR A N 1
ATOM 684 C CA . TYR A 1 89 ? 10.359 15.767 -18.124 1.00 70.06 89 TYR A CA 1
ATOM 685 C C . TYR A 1 89 ? 9.780 14.377 -18.400 1.00 70.06 89 TYR A C 1
ATOM 687 O O . TYR A 1 89 ? 9.105 13.774 -17.564 1.00 70.06 89 TYR A O 1
ATOM 695 N N . TRP A 1 90 ? 10.075 13.874 -19.599 1.00 76.56 90 TRP A N 1
ATOM 696 C CA . TRP A 1 90 ? 9.602 12.588 -20.102 1.00 76.56 90 TRP A CA 1
ATOM 697 C C . TRP A 1 90 ? 10.774 11.662 -20.415 1.00 76.56 90 TRP A C 1
ATOM 699 O O . TRP A 1 90 ? 11.763 12.079 -21.024 1.00 76.56 90 TRP A O 1
ATOM 709 N N . GLU A 1 91 ? 10.639 10.392 -20.055 1.00 76.00 91 GLU A N 1
ATOM 710 C CA . GLU A 1 91 ? 11.593 9.332 -20.371 1.00 76.00 91 GLU A CA 1
ATOM 711 C C . GLU A 1 91 ? 10.891 8.208 -21.130 1.00 76.00 91 GLU A C 1
ATOM 713 O O . GLU A 1 91 ? 9.911 7.652 -20.645 1.00 76.00 91 GLU A O 1
ATOM 718 N N . LEU A 1 92 ? 11.383 7.849 -22.320 1.00 77.50 92 LEU A N 1
ATOM 719 C CA . LEU A 1 92 ? 10.860 6.699 -23.058 1.00 77.50 92 LEU A CA 1
ATOM 720 C C . LEU A 1 92 ? 11.221 5.400 -22.323 1.00 77.50 92 LEU A C 1
ATOM 722 O O . LEU A 1 92 ? 12.398 5.051 -22.221 1.00 77.50 92 LEU A O 1
ATOM 726 N N . LEU A 1 93 ? 10.206 4.666 -21.866 1.00 79.19 93 LEU A N 1
ATOM 727 C CA . LEU A 1 93 ? 10.386 3.386 -21.181 1.00 79.19 93 LEU A CA 1
ATOM 728 C C . LEU A 1 93 ? 10.255 2.213 -22.155 1.00 79.19 93 LEU A C 1
ATOM 730 O O . LEU A 1 93 ? 11.102 1.326 -22.175 1.00 79.19 93 LEU A O 1
ATOM 734 N N . ALA A 1 94 ? 9.211 2.188 -22.982 1.00 82.56 94 ALA A N 1
ATOM 735 C CA . ALA A 1 94 ? 9.000 1.111 -23.950 1.00 82.56 94 ALA A CA 1
ATOM 736 C C . ALA A 1 94 ? 8.220 1.603 -25.169 1.00 82.56 94 ALA A C 1
ATOM 738 O O . ALA A 1 94 ? 7.313 2.413 -25.044 1.00 82.56 94 ALA A O 1
ATOM 739 N N . ASP A 1 95 ? 8.530 1.085 -26.350 1.00 80.81 95 ASP A N 1
ATOM 740 C CA . ASP A 1 95 ? 7.985 1.536 -27.638 1.00 80.81 95 ASP A CA 1
ATOM 741 C C . ASP A 1 95 ? 7.303 0.418 -28.449 1.00 80.81 95 ASP A C 1
ATOM 743 O O . ASP A 1 95 ? 6.726 0.636 -29.517 1.00 80.81 95 ASP A O 1
ATOM 747 N N . ASN A 1 96 ? 7.367 -0.804 -27.932 1.00 77.81 96 ASN A N 1
ATOM 748 C CA . ASN A 1 96 ? 6.942 -2.030 -28.589 1.00 77.81 96 ASN A CA 1
ATOM 749 C C . ASN A 1 96 ? 5.784 -2.710 -27.845 1.00 77.81 96 ASN A C 1
ATOM 751 O O . ASN A 1 96 ? 5.596 -3.926 -27.944 1.00 77.81 96 ASN A O 1
ATOM 755 N N . ILE A 1 97 ? 4.991 -1.935 -27.106 1.00 86.56 97 ILE A N 1
ATOM 756 C CA . ILE A 1 97 ? 3.874 -2.466 -26.332 1.00 86.56 97 ILE A CA 1
ATOM 757 C C . ILE A 1 97 ? 2.775 -2.936 -27.294 1.00 86.56 97 ILE A C 1
ATOM 759 O O . ILE A 1 97 ? 2.371 -2.242 -28.238 1.00 86.56 97 ILE A O 1
ATOM 763 N N . ARG A 1 98 ? 2.310 -4.161 -27.045 1.00 85.69 98 ARG A N 1
ATOM 764 C CA . ARG A 1 98 ? 1.190 -4.824 -27.714 1.00 85.69 98 ARG A CA 1
ATOM 765 C C . ARG A 1 98 ? 0.330 -5.466 -26.641 1.00 85.69 98 ARG A C 1
ATOM 767 O O . ARG A 1 98 ? 0.859 -6.182 -25.788 1.00 85.69 98 ARG A O 1
ATOM 774 N N . LEU A 1 99 ? -0.967 -5.192 -26.672 1.00 85.88 99 LEU A N 1
ATOM 775 C CA . LEU A 1 99 ? -1.920 -5.808 -25.758 1.00 85.88 99 LEU A CA 1
ATOM 776 C C . LEU A 1 99 ? -2.536 -7.031 -26.431 1.00 85.88 99 LEU A C 1
ATOM 778 O O . LEU A 1 99 ? -2.762 -7.050 -27.637 1.00 85.88 99 LEU A O 1
ATOM 782 N N . SER A 1 100 ? -2.782 -8.078 -25.646 1.00 81.56 100 SER A N 1
ATOM 783 C CA . SER A 1 100 ? -3.429 -9.280 -26.168 1.00 81.56 100 SER A CA 1
ATOM 784 C C . SER A 1 100 ? -4.827 -8.940 -26.685 1.00 81.56 100 SER A C 1
ATOM 786 O O . SER A 1 100 ? -5.591 -8.254 -26.005 1.00 81.56 100 SER A O 1
ATOM 788 N N . GLY A 1 101 ? -5.157 -9.424 -27.883 1.00 81.69 101 GLY A N 1
ATOM 789 C CA . GLY A 1 101 ? -6.455 -9.183 -28.512 1.00 81.69 101 GLY A CA 1
ATOM 790 C C . GLY A 1 101 ? -6.620 -7.801 -29.152 1.00 81.69 101 GLY A C 1
ATOM 791 O O . GLY A 1 101 ? -7.739 -7.472 -29.539 1.00 81.69 101 GLY A O 1
ATOM 792 N N . THR A 1 102 ? -5.552 -7.005 -29.287 1.00 81.19 102 THR A N 1
ATOM 793 C CA . THR A 1 102 ? -5.575 -5.751 -30.054 1.00 81.19 102 THR A CA 1
ATOM 794 C C . THR A 1 102 ? -4.452 -5.711 -31.092 1.00 81.19 102 THR A C 1
ATOM 796 O O . THR A 1 102 ? -3.351 -6.206 -30.857 1.00 81.19 102 THR A O 1
ATOM 799 N N . ASP A 1 103 ? -4.721 -5.085 -32.241 1.00 81.69 103 ASP A N 1
ATOM 800 C CA . ASP A 1 103 ? -3.696 -4.783 -33.259 1.00 81.69 103 ASP A CA 1
ATOM 801 C C . ASP A 1 103 ? -2.985 -3.443 -32.992 1.00 81.69 103 ASP A C 1
ATOM 803 O O . ASP A 1 103 ? -2.072 -3.030 -33.715 1.00 81.69 103 ASP A O 1
ATOM 807 N N . ASP A 1 104 ? -3.409 -2.750 -31.936 1.00 83.06 104 ASP A N 1
ATOM 808 C CA . ASP A 1 104 ? -2.939 -1.423 -31.583 1.00 83.06 104 ASP A CA 1
ATOM 809 C C . ASP A 1 104 ? -1.483 -1.421 -31.124 1.00 83.06 104 ASP A C 1
ATOM 811 O O . ASP A 1 104 ? -0.995 -2.323 -30.434 1.00 83.06 104 ASP A O 1
ATOM 815 N N . ARG A 1 105 ? -0.788 -0.341 -31.481 1.00 82.88 105 ARG A N 1
ATOM 816 C CA . ARG A 1 105 ? 0.587 -0.092 -31.059 1.00 82.88 105 ARG A CA 1
ATOM 817 C C . ARG A 1 105 ? 0.588 0.896 -29.903 1.00 82.88 105 ARG A C 1
ATOM 819 O O . ARG A 1 105 ? -0.105 1.905 -29.979 1.00 82.88 105 ARG A O 1
ATOM 826 N N . PHE A 1 106 ? 1.382 0.640 -28.868 1.00 87.38 106 PHE A N 1
ATOM 827 C CA . PHE A 1 106 ? 1.493 1.549 -27.730 1.00 87.38 106 PHE A CA 1
ATOM 828 C C . PHE A 1 106 ? 2.948 1.874 -27.405 1.00 87.38 106 PHE A C 1
ATOM 830 O O . PHE A 1 106 ? 3.854 1.081 -27.672 1.00 87.38 106 PHE A O 1
ATOM 837 N N . VAL A 1 107 ? 3.136 3.037 -26.793 1.00 86.19 107 VAL A N 1
ATOM 838 C CA . VAL A 1 107 ? 4.407 3.530 -26.259 1.00 86.19 107 VAL A CA 1
ATOM 839 C C . VAL A 1 107 ? 4.191 3.951 -24.808 1.00 86.19 107 VAL A C 1
ATOM 841 O O . VAL A 1 107 ? 3.145 4.508 -24.484 1.00 86.19 107 VAL A O 1
ATOM 844 N N . ALA A 1 108 ? 5.148 3.666 -23.935 1.00 87.31 108 ALA A N 1
ATOM 845 C CA . ALA A 1 108 ? 5.140 4.040 -22.532 1.00 87.31 108 ALA A CA 1
ATOM 846 C C . ALA A 1 108 ? 6.267 5.018 -22.220 1.00 87.31 108 ALA A C 1
ATOM 848 O O . ALA A 1 108 ? 7.418 4.801 -22.613 1.00 87.31 108 ALA A O 1
ATOM 849 N N . PHE A 1 109 ? 5.935 6.034 -21.438 1.00 83.31 109 PHE A N 1
ATOM 850 C CA . PHE A 1 109 ? 6.866 7.007 -20.902 1.00 83.31 109 PHE A CA 1
ATOM 851 C C . PHE A 1 109 ? 6.765 7.073 -19.382 1.00 83.31 109 PHE A C 1
ATOM 853 O O . PHE A 1 109 ? 5.683 6.925 -18.821 1.00 83.31 109 PHE A O 1
ATOM 860 N N . GLY A 1 110 ? 7.888 7.337 -18.727 1.00 81.06 110 GLY A N 1
ATOM 861 C CA . GLY A 1 110 ? 7.910 7.891 -17.385 1.00 81.06 110 GLY A CA 1
ATOM 862 C C . GLY A 1 110 ? 7.727 9.397 -17.505 1.00 81.06 110 GLY A C 1
ATOM 863 O O . GLY A 1 110 ? 8.484 10.047 -18.225 1.00 81.06 110 GLY A O 1
ATOM 864 N N . HIS A 1 111 ? 6.713 9.940 -16.846 1.00 80.81 111 HIS A N 1
ATOM 865 C CA . HIS A 1 111 ? 6.481 11.375 -16.745 1.00 80.81 111 HIS A CA 1
ATOM 866 C C . HIS A 1 111 ? 6.809 11.815 -15.322 1.00 80.81 111 HIS A C 1
ATOM 868 O O . HIS A 1 111 ? 6.232 11.280 -14.375 1.00 80.81 111 HIS A O 1
ATOM 874 N N . PHE A 1 112 ? 7.739 12.757 -15.172 1.00 73.75 112 PHE A N 1
ATOM 875 C CA . PHE A 1 112 ? 8.281 13.169 -13.880 1.00 73.75 112 PHE A CA 1
ATOM 876 C C . PHE A 1 112 ? 8.151 14.673 -13.665 1.00 73.75 112 PHE A C 1
ATOM 878 O O . PHE A 1 112 ? 8.478 15.431 -14.571 1.00 73.75 112 PHE A O 1
ATOM 885 N N . GLU A 1 113 ? 7.784 15.102 -12.451 1.00 70.62 113 GLU A N 1
ATOM 886 C CA . GLU A 1 113 ? 7.826 16.514 -12.032 1.00 70.62 113 GLU A CA 1
ATOM 887 C C . GLU A 1 113 ? 8.728 16.738 -10.809 1.00 70.62 113 GLU A C 1
ATOM 889 O O . GLU A 1 113 ? 8.856 15.908 -9.898 1.00 70.62 113 GLU A O 1
ATOM 894 N N . GLY A 1 114 ? 9.320 17.930 -10.741 1.00 60.62 114 GLY A N 1
ATOM 895 C CA . GLY A 1 114 ? 10.005 18.432 -9.549 1.00 60.62 114 GLY A CA 1
ATOM 896 C C . GLY A 1 114 ? 11.378 17.803 -9.294 1.00 60.62 114 GLY A C 1
ATOM 897 O O . GLY A 1 114 ? 11.777 17.696 -8.137 1.00 60.62 114 GLY A O 1
ATOM 898 N N . GLY A 1 115 ? 12.090 17.357 -10.335 1.00 51.56 115 GLY A N 1
ATOM 899 C CA . GLY A 1 115 ? 13.473 16.872 -10.218 1.00 51.56 115 GLY A CA 1
ATOM 900 C C . GLY A 1 115 ? 13.581 15.482 -9.587 1.00 51.56 115 GLY A C 1
ATOM 901 O O . GLY A 1 115 ? 14.352 15.288 -8.650 1.00 51.56 115 GLY A O 1
ATOM 902 N N . ASN A 1 116 ? 12.798 14.523 -10.100 1.00 51.47 116 ASN A N 1
ATOM 903 C CA . ASN A 1 116 ? 12.635 13.139 -9.606 1.00 51.47 116 ASN A CA 1
ATOM 904 C C . ASN A 1 116 ? 11.782 13.010 -8.339 1.00 51.47 116 ASN A C 1
ATOM 906 O O . ASN A 1 116 ? 11.830 11.987 -7.655 1.00 51.47 116 ASN A O 1
ATOM 910 N N . CYS A 1 117 ? 11.024 14.051 -7.984 1.00 51.25 117 CYS A N 1
ATOM 911 C CA . CYS A 1 117 ? 10.251 14.042 -6.751 1.00 51.25 117 CYS A CA 1
ATOM 912 C C . CYS A 1 117 ? 8.834 13.506 -6.922 1.00 51.25 117 CYS A C 1
ATOM 914 O O . CYS A 1 117 ? 8.242 13.219 -5.894 1.00 51.25 117 CYS A O 1
ATOM 916 N N . CYS A 1 118 ? 8.301 13.375 -8.140 1.00 67.44 118 CYS A N 1
ATOM 917 C CA . CYS A 1 118 ? 7.036 12.704 -8.449 1.00 67.44 118 CYS A CA 1
ATOM 918 C C . CYS A 1 118 ? 7.118 12.086 -9.849 1.00 67.44 118 CYS A C 1
ATOM 920 O O . CYS A 1 118 ? 7.681 12.730 -10.735 1.00 67.44 118 CYS A O 1
ATOM 922 N N . GLY A 1 119 ? 6.565 10.891 -10.052 1.00 75.44 119 GLY A N 1
ATOM 923 C CA . GLY A 1 119 ? 6.588 10.212 -11.346 1.00 75.44 119 GLY A CA 1
ATOM 924 C C . GLY A 1 119 ? 5.345 9.362 -11.580 1.00 75.44 119 GLY A C 1
ATOM 925 O O . GLY A 1 119 ? 4.683 8.967 -10.624 1.00 75.44 119 GLY A O 1
ATOM 926 N N . ARG A 1 120 ? 5.027 9.091 -12.847 1.00 82.31 120 ARG A N 1
ATOM 927 C CA . ARG A 1 120 ? 4.038 8.082 -13.258 1.00 82.31 120 ARG A CA 1
ATOM 928 C C . ARG A 1 120 ? 4.402 7.463 -14.604 1.00 82.31 120 ARG A C 1
ATOM 930 O O . ARG A 1 120 ? 5.082 8.095 -15.413 1.00 82.31 120 ARG A O 1
ATOM 937 N N . VAL A 1 121 ? 3.908 6.258 -14.873 1.00 86.00 121 VAL A N 1
ATOM 938 C CA . VAL A 1 121 ? 3.953 5.658 -16.210 1.00 86.00 121 VAL A CA 1
ATOM 939 C C . VAL A 1 121 ? 2.723 6.086 -16.996 1.00 86.00 121 VAL A C 1
ATOM 941 O O . VAL A 1 121 ? 1.592 5.797 -16.605 1.00 86.00 121 VAL A O 1
ATOM 944 N N . GLU A 1 122 ? 2.949 6.707 -18.147 1.00 88.56 122 GLU A N 1
ATOM 945 C CA . GLU A 1 122 ? 1.922 7.038 -19.127 1.00 88.56 122 GLU A CA 1
ATOM 946 C C . GLU A 1 122 ? 2.089 6.194 -20.384 1.00 88.56 122 GLU A C 1
ATOM 948 O O . GLU A 1 122 ? 3.171 6.115 -20.962 1.00 88.56 122 GLU A O 1
ATOM 953 N N . VAL A 1 123 ? 1.003 5.567 -20.822 1.00 89.00 123 VAL A N 1
ATOM 954 C CA . VAL A 1 123 ? 0.947 4.748 -22.030 1.00 89.00 123 VAL A CA 1
ATOM 955 C C . VAL A 1 123 ? 0.061 5.443 -23.047 1.00 89.00 123 VAL A C 1
ATOM 957 O O . VAL A 1 123 ? -1.098 5.747 -22.764 1.00 89.00 123 VAL A O 1
ATOM 960 N N . PHE A 1 124 ? 0.579 5.639 -24.253 1.00 87.19 124 PHE A N 1
ATOM 961 C CA . PHE A 1 124 ? -0.130 6.257 -25.366 1.00 87.19 124 PHE A CA 1
ATOM 962 C C . PHE A 1 124 ? -0.429 5.221 -26.437 1.00 87.19 124 PHE A C 1
ATOM 964 O O . PHE A 1 124 ? 0.445 4.441 -26.824 1.00 87.19 124 PHE A O 1
ATOM 971 N N . ARG A 1 125 ? -1.662 5.236 -26.946 1.00 87.06 125 ARG A N 1
ATOM 972 C CA . ARG A 1 125 ? -2.031 4.473 -28.141 1.00 87.06 125 ARG A CA 1
ATOM 973 C C . ARG A 1 125 ? -1.557 5.235 -29.371 1.00 87.06 125 ARG A C 1
ATOM 975 O O . ARG A 1 125 ? -1.936 6.385 -29.564 1.00 87.06 125 ARG A O 1
ATOM 982 N N . LEU A 1 126 ? -0.743 4.597 -30.200 1.00 77.38 126 LEU A N 1
ATOM 983 C CA . LEU A 1 126 ? -0.252 5.147 -31.459 1.00 77.38 126 LEU A CA 1
ATOM 984 C C . LEU A 1 126 ? -1.280 4.885 -32.572 1.00 77.38 126 LEU A C 1
ATOM 986 O O . LEU A 1 126 ? -1.788 3.774 -32.709 1.00 77.38 126 LEU A O 1
ATOM 990 N N . GLY A 1 127 ? -1.589 5.915 -33.361 1.00 70.12 127 GLY A N 1
ATOM 991 C CA . GLY A 1 127 ? -2.601 5.892 -34.422 1.00 70.12 127 GLY A CA 1
ATOM 992 C C . GLY A 1 127 ? -2.595 7.190 -35.235 1.00 70.12 127 GLY A C 1
ATOM 993 O O . GLY A 1 127 ? -1.583 7.892 -35.266 1.00 70.12 127 GLY A O 1
ATOM 994 N N . GLU A 1 128 ? -3.707 7.533 -35.897 1.00 58.75 128 GLU A N 1
ATOM 995 C CA . GLU A 1 128 ? -3.827 8.822 -36.603 1.00 58.75 128 GLU A CA 1
ATOM 996 C C . GLU A 1 128 ? -3.702 10.022 -35.659 1.00 58.75 128 GLU A C 1
ATOM 998 O O . GLU A 1 128 ? -3.075 11.016 -36.021 1.00 58.75 128 GLU A O 1
ATOM 1003 N N . THR A 1 129 ? -4.224 9.883 -34.437 1.00 65.44 129 THR A N 1
ATOM 1004 C CA . THR A 1 129 ? -4.064 10.840 -33.339 1.00 65.44 129 THR A CA 1
ATOM 1005 C C . THR A 1 129 ? -3.746 10.085 -32.045 1.00 65.44 129 THR A C 1
ATOM 1007 O O . THR A 1 129 ? -4.631 9.451 -31.456 1.00 65.44 129 THR A O 1
ATOM 1010 N N . PRO A 1 130 ? -2.476 10.102 -31.613 1.00 69.12 130 PRO A N 1
ATOM 1011 C CA . PRO A 1 130 ? -2.075 9.614 -30.306 1.00 69.12 130 PRO A CA 1
ATOM 1012 C C . PRO A 1 130 ? -2.896 10.221 -29.171 1.00 69.12 130 PRO A C 1
ATOM 1014 O O . PRO A 1 130 ? -3.084 11.433 -29.099 1.00 69.12 130 PRO A O 1
ATOM 1017 N N . HIS A 1 131 ? -3.386 9.362 -28.284 1.00 79.50 131 HIS A N 1
ATOM 1018 C CA . HIS A 1 131 ? -4.120 9.749 -27.083 1.00 79.50 131 HIS A CA 1
ATOM 1019 C C . HIS A 1 131 ? -3.586 8.970 -25.885 1.00 79.50 131 HIS A C 1
ATOM 1021 O O . HIS A 1 131 ? -3.155 7.818 -26.022 1.00 79.50 131 HIS A O 1
ATOM 1027 N N . LEU A 1 132 ? -3.613 9.616 -24.716 1.00 84.31 132 LEU A N 1
ATOM 1028 C CA . LEU A 1 132 ? -3.308 8.961 -23.451 1.00 84.31 132 LEU A CA 1
ATOM 1029 C C . LEU A 1 132 ? -4.284 7.797 -23.276 1.00 84.31 132 LEU A C 1
ATOM 1031 O O . LEU A 1 132 ? -5.499 7.990 -23.237 1.00 84.31 132 LEU A O 1
ATOM 1035 N N . PHE A 1 133 ? -3.738 6.590 -23.225 1.00 88.56 133 PHE A N 1
ATOM 1036 C CA . PHE A 1 133 ? -4.509 5.366 -23.078 1.00 88.56 133 PHE A CA 1
ATOM 1037 C C . PHE A 1 133 ? -4.610 4.958 -21.610 1.00 88.56 133 PHE A C 1
ATOM 1039 O O . PHE A 1 133 ? -5.691 4.629 -21.131 1.00 88.56 133 PHE A O 1
ATOM 1046 N N . ALA A 1 134 ? -3.489 4.990 -20.892 1.00 89.38 134 ALA A N 1
ATOM 1047 C CA . ALA A 1 134 ? -3.437 4.617 -19.488 1.00 89.38 134 ALA A CA 1
ATOM 1048 C C . ALA A 1 134 ? -2.379 5.433 -18.753 1.00 89.38 134 ALA A C 1
ATOM 1050 O O . ALA A 1 134 ? -1.341 5.761 -19.318 1.00 89.38 134 ALA A O 1
ATOM 1051 N N . SER A 1 135 ? -2.629 5.712 -17.481 1.00 88.50 135 SER A N 1
ATOM 1052 C CA . SER A 1 135 ? -1.685 6.389 -16.600 1.00 88.50 135 SER A CA 1
ATOM 1053 C C . SER A 1 135 ? -1.734 5.731 -15.231 1.00 88.50 135 SER A C 1
ATOM 1055 O O . SER A 1 135 ? -2.831 5.490 -14.720 1.00 88.50 135 SER A O 1
ATOM 1057 N N . THR A 1 136 ? -0.581 5.454 -14.623 1.00 84.44 136 THR A N 1
ATOM 1058 C CA . THR A 1 136 ? -0.553 5.180 -13.179 1.00 84.44 136 THR A CA 1
ATOM 1059 C C . THR A 1 136 ? -0.898 6.468 -12.412 1.00 84.44 136 THR A C 1
ATOM 1061 O O . THR A 1 136 ? -0.816 7.568 -12.984 1.00 84.44 136 THR A O 1
ATOM 1064 N N . PRO A 1 137 ? -1.379 6.373 -11.157 1.00 78.12 137 PRO A N 1
ATOM 1065 C CA . PRO A 1 137 ? -1.609 7.550 -10.325 1.00 78.12 137 PRO A CA 1
ATOM 1066 C C . PRO A 1 137 ? -0.335 8.379 -10.156 1.00 78.12 137 PRO A C 1
ATOM 1068 O O . PRO A 1 137 ? 0.764 7.841 -10.119 1.00 78.12 137 PRO A O 1
ATOM 1071 N N . TRP A 1 138 ? -0.497 9.695 -10.037 1.00 70.31 138 TRP A N 1
ATOM 1072 C CA . TRP A 1 138 ? 0.611 10.595 -9.740 1.00 70.31 138 TRP A CA 1
ATOM 1073 C C . TRP A 1 138 ? 0.937 10.528 -8.251 1.00 70.31 138 TRP A C 1
ATOM 1075 O O . TRP A 1 138 ? 0.114 10.992 -7.457 1.00 70.31 138 TRP A O 1
ATOM 1085 N N . ASN A 1 139 ? 2.120 10.053 -7.850 1.00 64.19 139 ASN A N 1
ATOM 1086 C CA . ASN A 1 139 ? 2.550 10.263 -6.468 1.00 64.19 139 ASN A CA 1
ATOM 1087 C C . ASN A 1 139 ? 3.979 10.775 -6.314 1.00 64.19 139 ASN A C 1
ATOM 1089 O O . ASN A 1 139 ? 4.877 10.636 -7.149 1.00 64.19 139 ASN A O 1
ATOM 1093 N N . ARG A 1 140 ? 4.157 11.441 -5.174 1.00 57.03 140 ARG A N 1
ATOM 1094 C CA . ARG A 1 140 ? 5.389 12.106 -4.790 1.00 57.03 140 ARG A CA 1
ATOM 1095 C C . ARG A 1 140 ? 6.379 11.094 -4.235 1.00 57.03 140 ARG A C 1
ATOM 1097 O O . ARG A 1 140 ? 6.198 10.563 -3.146 1.00 57.03 140 ARG A O 1
ATOM 1104 N N . GLY A 1 141 ? 7.478 10.937 -4.946 1.00 51.38 141 GLY A N 1
ATOM 1105 C CA . GLY A 1 141 ? 8.671 10.230 -4.537 1.00 51.38 141 GLY A CA 1
ATOM 1106 C C . GLY A 1 141 ? 8.940 9.004 -5.392 1.00 51.38 141 GLY A C 1
ATOM 1107 O O . GLY A 1 141 ? 9.858 8.255 -5.074 1.00 51.38 141 GLY A O 1
ATOM 1108 N N . GLU A 1 142 ? 8.147 8.763 -6.428 1.00 61.09 142 GLU A N 1
ATOM 1109 C CA . GLU A 1 142 ? 8.116 7.436 -7.016 1.00 61.09 142 GLU A CA 1
ATOM 1110 C C . GLU A 1 142 ? 9.129 7.242 -8.137 1.00 61.09 142 GLU A C 1
ATOM 1112 O O . GLU A 1 142 ? 9.338 8.113 -8.983 1.00 61.09 142 GLU A O 1
ATOM 1117 N N . ARG A 1 143 ? 9.810 6.090 -8.096 1.00 60.84 143 ARG A N 1
ATOM 1118 C CA . ARG A 1 143 ? 10.537 5.563 -9.250 1.00 60.84 143 ARG A CA 1
ATOM 1119 C C . ARG A 1 143 ? 9.582 4.669 -10.009 1.00 60.84 143 ARG A C 1
ATOM 1121 O O . ARG A 1 143 ? 8.983 3.772 -9.422 1.00 60.84 143 ARG A O 1
ATOM 1128 N N . GLU A 1 144 ? 9.516 4.890 -11.308 1.00 70.69 144 GLU A N 1
ATOM 1129 C CA . GLU A 1 144 ? 8.610 4.175 -12.185 1.00 70.69 144 GLU A CA 1
ATOM 1130 C C . GLU A 1 144 ? 9.423 3.345 -13.172 1.00 70.69 144 GLU A C 1
ATOM 1132 O O . GLU A 1 144 ? 10.407 3.808 -13.752 1.00 70.69 144 GLU A O 1
ATOM 1137 N N . ALA A 1 145 ? 9.008 2.100 -13.362 1.00 74.75 145 ALA A N 1
ATOM 1138 C CA . ALA A 1 145 ? 9.481 1.265 -14.452 1.00 74.75 145 ALA A CA 1
ATOM 1139 C C . ALA A 1 145 ? 8.288 0.545 -15.061 1.00 74.75 145 ALA A C 1
ATOM 1141 O O . ALA A 1 145 ? 7.311 0.252 -14.369 1.00 74.75 145 ALA A O 1
ATOM 1142 N N . ILE A 1 146 ? 8.388 0.219 -16.344 1.00 83.00 146 ILE A N 1
ATOM 1143 C CA . ILE A 1 146 ? 7.465 -0.710 -16.986 1.00 83.00 146 ILE A CA 1
ATOM 1144 C C . ILE A 1 146 ? 8.228 -1.974 -17.359 1.00 83.00 146 ILE A C 1
ATOM 1146 O O . ILE A 1 146 ? 9.366 -1.914 -17.804 1.00 83.00 146 ILE A O 1
ATOM 1150 N N . VAL A 1 147 ? 7.624 -3.129 -17.148 1.00 86.56 147 VAL A N 1
ATOM 1151 C CA . VAL A 1 147 ? 8.254 -4.439 -17.290 1.00 86.56 147 VAL A CA 1
ATOM 1152 C C . VAL A 1 147 ? 7.408 -5.272 -18.223 1.00 86.56 147 VAL A C 1
ATOM 1154 O O . VAL A 1 147 ? 6.182 -5.270 -18.110 1.00 86.56 147 VAL A O 1
ATOM 1157 N N . LYS A 1 148 ? 8.048 -6.013 -19.119 1.00 87.75 148 LYS A N 1
ATOM 1158 C CA . LYS A 1 148 ? 7.375 -7.039 -19.905 1.00 87.75 148 LYS A CA 1
ATOM 1159 C C . LYS A 1 148 ? 7.508 -8.388 -19.212 1.00 87.75 148 LYS A C 1
ATOM 1161 O O . LYS A 1 148 ? 8.605 -8.793 -18.823 1.00 87.75 148 LYS A O 1
ATOM 1166 N N . THR A 1 149 ? 6.393 -9.093 -19.128 1.00 87.94 149 THR A N 1
ATOM 1167 C CA . THR A 1 149 ? 6.302 -10.493 -18.730 1.00 87.94 149 THR A CA 1
ATOM 1168 C C . THR A 1 149 ? 5.633 -11.304 -19.836 1.00 87.94 149 THR A C 1
ATOM 1170 O O . THR A 1 149 ? 5.011 -10.745 -20.746 1.00 87.94 149 THR A O 1
ATOM 1173 N N . ALA A 1 150 ? 5.669 -12.632 -19.716 1.00 85.00 150 ALA A N 1
ATOM 1174 C CA . ALA A 1 150 ? 4.936 -13.534 -20.608 1.00 85.00 150 ALA A CA 1
ATOM 1175 C C . ALA A 1 150 ? 3.416 -13.256 -20.641 1.00 85.00 150 ALA A C 1
ATOM 1177 O O . ALA A 1 150 ? 2.726 -13.632 -21.589 1.00 85.00 150 ALA A O 1
ATOM 1178 N N . HIS A 1 151 ? 2.884 -12.599 -19.605 1.00 85.38 151 HIS A N 1
ATOM 1179 C CA . HIS A 1 151 ? 1.460 -12.315 -19.435 1.00 85.38 151 HIS A CA 1
ATOM 1180 C C . HIS A 1 151 ? 1.078 -10.857 -19.726 1.00 85.38 151 HIS A C 1
ATOM 1182 O O . HIS A 1 151 ? -0.099 -10.509 -19.610 1.00 85.38 151 HIS A O 1
ATOM 1188 N N . GLY A 1 152 ? 2.030 -10.007 -20.119 1.00 88.56 152 GLY A N 1
ATOM 1189 C CA . GLY A 1 152 ? 1.764 -8.629 -20.528 1.00 88.56 152 GLY A CA 1
ATOM 1190 C C . GLY A 1 152 ? 2.748 -7.620 -19.950 1.00 88.56 152 GLY A C 1
ATOM 1191 O O . GLY A 1 152 ? 3.882 -7.949 -19.619 1.00 88.56 152 GLY A O 1
ATOM 1192 N N . TRP A 1 153 ? 2.309 -6.366 -19.856 1.00 91.00 153 TRP A N 1
ATOM 1193 C CA . TRP A 1 153 ? 3.123 -5.262 -19.355 1.00 91.00 153 TRP A CA 1
ATOM 1194 C C . TRP A 1 153 ? 2.684 -4.849 -17.955 1.00 91.00 153 TRP A C 1
ATOM 1196 O O . TRP A 1 153 ? 1.489 -4.793 -17.661 1.00 91.00 153 TRP A O 1
ATOM 1206 N N . VAL A 1 154 ? 3.655 -4.562 -17.095 1.00 89.19 154 VAL A N 1
ATOM 1207 C CA . VAL A 1 154 ? 3.443 -4.239 -15.684 1.00 89.19 154 VAL A CA 1
ATOM 1208 C C . VAL A 1 154 ? 4.204 -2.966 -15.352 1.00 89.19 154 VAL A C 1
ATOM 1210 O O . VAL A 1 154 ? 5.417 -2.931 -15.518 1.00 89.19 154 VAL A O 1
ATOM 1213 N N . ALA A 1 155 ? 3.515 -1.932 -14.879 1.00 87.50 155 ALA A N 1
ATOM 1214 C CA . ALA A 1 155 ? 4.168 -0.788 -14.257 1.00 87.50 155 ALA A CA 1
ATOM 1215 C C . ALA A 1 155 ? 4.391 -1.073 -12.767 1.00 87.50 155 ALA A C 1
ATOM 1217 O O . ALA A 1 155 ? 3.551 -1.696 -12.113 1.00 87.50 155 ALA A O 1
ATOM 1218 N N . THR A 1 156 ? 5.528 -0.642 -12.235 1.00 77.69 156 THR A N 1
ATOM 1219 C CA . THR A 1 156 ? 5.843 -0.747 -10.809 1.00 77.69 156 THR A CA 1
ATOM 1220 C C . THR A 1 156 ? 5.927 0.639 -10.207 1.00 77.69 156 THR A C 1
ATOM 1222 O O . THR A 1 156 ? 6.615 1.502 -10.747 1.00 77.69 156 THR A O 1
ATOM 1225 N N . THR A 1 157 ? 5.265 0.801 -9.068 1.00 71.56 157 THR A N 1
ATOM 1226 C CA . THR A 1 157 ? 5.266 2.033 -8.294 1.00 71.56 157 THR A CA 1
ATOM 1227 C C . THR A 1 157 ? 6.026 1.818 -6.994 1.00 71.56 157 THR A C 1
ATOM 1229 O O . THR A 1 157 ? 5.777 0.864 -6.243 1.00 71.56 157 THR A O 1
ATOM 1232 N N . ILE A 1 158 ? 6.989 2.700 -6.745 1.00 62.81 158 ILE A N 1
ATOM 1233 C CA . ILE A 1 158 ? 7.903 2.633 -5.604 1.00 62.81 158 ILE A CA 1
ATOM 1234 C C . ILE A 1 158 ? 7.700 3.877 -4.745 1.00 62.81 158 ILE A C 1
ATOM 1236 O O . ILE A 1 158 ? 8.063 4.953 -5.182 1.00 62.81 158 ILE A O 1
ATOM 1240 N N . ASP A 1 159 ? 7.227 3.765 -3.508 1.00 57.84 159 ASP A N 1
ATOM 1241 C CA . ASP A 1 159 ? 6.994 4.932 -2.645 1.00 57.84 159 ASP A CA 1
ATOM 1242 C C . ASP A 1 159 ? 8.266 5.361 -1.893 1.00 57.84 159 ASP A C 1
ATOM 1244 O O . ASP A 1 159 ? 8.709 4.678 -0.965 1.00 57.84 159 ASP A O 1
ATOM 1248 N N . SER A 1 160 ? 8.836 6.527 -2.237 1.00 49.94 160 SER A N 1
ATOM 1249 C CA . SER A 1 160 ? 9.911 7.160 -1.440 1.00 49.94 160 SER A CA 1
ATOM 1250 C C . SER A 1 160 ? 9.419 8.203 -0.424 1.00 49.94 160 SER A C 1
ATOM 1252 O O . SER A 1 160 ? 10.215 8.862 0.251 1.00 49.94 160 SER A O 1
ATOM 1254 N N . SER A 1 161 ? 8.110 8.380 -0.236 1.00 46.66 161 SER A N 1
ATOM 1255 C CA . SER A 1 161 ? 7.561 9.180 0.871 1.00 46.66 161 SER A CA 1
ATOM 1256 C C . SER A 1 161 ? 7.784 8.505 2.232 1.00 46.66 161 SER A C 1
ATOM 1258 O O . SER A 1 161 ? 7.836 9.171 3.273 1.00 46.66 161 SER A O 1
ATOM 1260 N N . MET A 1 162 ? 7.969 7.181 2.252 1.00 47.09 162 MET A N 1
ATOM 1261 C CA . MET A 1 162 ? 8.414 6.437 3.436 1.00 47.09 162 MET A CA 1
ATOM 1262 C C . MET A 1 162 ? 9.858 6.728 3.838 1.00 47.09 162 MET A C 1
ATOM 1264 O O . MET A 1 162 ? 10.140 6.769 5.037 1.00 47.09 162 MET A O 1
ATOM 1268 N N . ASP A 1 163 ? 10.702 7.087 2.873 1.00 42.06 163 ASP A N 1
ATOM 1269 C CA . ASP A 1 163 ? 12.096 7.499 3.074 1.00 42.06 163 ASP A CA 1
ATOM 1270 C C . ASP A 1 163 ? 12.226 8.769 3.941 1.00 42.06 163 ASP A C 1
ATOM 1272 O O . ASP A 1 163 ? 13.251 9.004 4.578 1.00 42.06 163 ASP A O 1
ATOM 1276 N N . ARG A 1 164 ? 11.179 9.611 4.001 1.00 40.66 164 ARG A N 1
ATOM 1277 C CA . ARG A 1 164 ? 11.265 10.945 4.629 1.00 40.66 164 ARG A CA 1
ATOM 1278 C C . ARG A 1 164 ? 10.720 11.041 6.054 1.00 40.66 164 ARG A C 1
ATOM 1280 O O . ARG A 1 164 ? 11.174 11.903 6.804 1.00 40.66 164 ARG A O 1
ATOM 1287 N N . ASN A 1 165 ? 9.754 10.203 6.441 1.00 40.97 165 ASN A N 1
ATOM 1288 C CA . ASN A 1 165 ? 8.837 10.583 7.531 1.00 40.97 165 ASN A CA 1
ATOM 1289 C C . ASN A 1 165 ? 8.816 9.674 8.773 1.00 40.97 165 ASN A C 1
ATOM 1291 O O . ASN A 1 165 ? 8.270 10.094 9.788 1.00 40.97 165 ASN A O 1
ATOM 1295 N N . ALA A 1 166 ? 9.410 8.477 8.748 1.00 38.25 166 ALA A N 1
ATOM 1296 C CA . ALA A 1 166 ? 9.467 7.602 9.935 1.00 38.25 166 ALA A CA 1
ATOM 1297 C C . ALA A 1 166 ? 10.895 7.320 10.422 1.00 38.25 166 ALA A C 1
ATOM 1299 O O . ALA A 1 166 ? 11.128 7.181 11.619 1.00 38.25 166 ALA A O 1
ATOM 1300 N N . PHE A 1 167 ? 11.861 7.330 9.505 1.00 44.78 167 PHE A N 1
ATOM 1301 C CA . PHE A 1 167 ? 13.261 7.054 9.791 1.00 44.78 167 PHE A CA 1
ATOM 1302 C C . PHE A 1 167 ? 14.094 8.215 9.254 1.00 44.78 167 PHE A C 1
ATOM 1304 O O . PHE A 1 167 ? 14.608 8.162 8.138 1.00 44.78 167 PHE A O 1
ATOM 1311 N N . ARG A 1 168 ? 14.207 9.309 10.022 1.00 36.75 168 ARG A N 1
ATOM 1312 C CA . ARG A 1 168 ? 15.158 10.392 9.710 1.00 36.75 168 ARG A CA 1
ATOM 1313 C C . ARG A 1 168 ? 16.578 9.810 9.752 1.00 36.75 168 ARG A C 1
ATOM 1315 O O . ARG A 1 168 ? 17.212 9.824 10.799 1.00 36.75 168 ARG A O 1
ATOM 1322 N N . GLY A 1 169 ? 17.047 9.246 8.642 1.00 33.47 169 GLY A N 1
ATOM 1323 C CA . GLY A 1 169 ? 18.360 8.603 8.564 1.00 33.47 169 GLY A CA 1
ATOM 1324 C C . GLY A 1 169 ? 18.581 7.616 7.416 1.00 33.47 169 GLY A C 1
ATOM 1325 O O . GLY A 1 169 ? 19.704 7.145 7.287 1.00 33.47 169 GLY A O 1
ATOM 1326 N N . HIS A 1 170 ? 17.575 7.305 6.589 1.00 39.38 170 HIS A N 1
ATOM 1327 C CA . HIS A 1 170 ? 17.691 6.253 5.566 1.00 39.38 170 HIS A CA 1
ATOM 1328 C C . HIS A 1 170 ? 17.458 6.805 4.153 1.00 39.38 170 HIS A C 1
ATOM 1330 O O . HIS A 1 170 ? 16.411 6.560 3.580 1.00 39.38 170 HIS A O 1
ATOM 1336 N N . PRO A 1 171 ? 18.383 7.582 3.565 1.00 34.84 171 PRO A N 1
ATOM 1337 C CA . PRO A 1 171 ? 18.299 7.905 2.143 1.00 34.84 171 PRO A CA 1
ATOM 1338 C C . PRO A 1 171 ? 18.490 6.631 1.298 1.00 34.84 171 PRO A C 1
ATOM 1340 O O . PRO A 1 171 ? 19.550 6.007 1.371 1.00 34.84 171 PRO A O 1
ATOM 1343 N N . GLY A 1 172 ? 17.493 6.258 0.483 1.00 35.94 172 GLY A N 1
ATOM 1344 C CA . GLY A 1 172 ? 17.608 5.192 -0.526 1.00 35.94 172 GLY A CA 1
ATOM 1345 C C . GLY A 1 172 ? 16.655 4.002 -0.372 1.00 35.94 172 GLY A C 1
ATOM 1346 O O . GLY A 1 172 ? 16.846 2.993 -1.058 1.00 35.94 172 GLY A O 1
ATOM 1347 N N . THR A 1 173 ? 15.642 4.069 0.492 1.00 40.78 173 THR A N 1
ATOM 1348 C CA . THR A 1 173 ? 14.680 2.972 0.675 1.00 40.78 173 THR A CA 1
ATOM 1349 C C . THR A 1 173 ? 13.689 2.951 -0.483 1.00 40.78 173 THR A C 1
ATOM 1351 O O . THR A 1 173 ? 12.850 3.832 -0.649 1.00 40.78 173 THR A O 1
ATOM 1354 N N . THR A 1 174 ? 13.794 1.916 -1.310 1.00 45.22 174 THR A N 1
ATOM 1355 C CA . THR A 1 174 ? 12.904 1.661 -2.446 1.00 45.22 174 THR A CA 1
ATOM 1356 C C . THR A 1 174 ? 11.814 0.703 -1.962 1.00 45.22 174 THR A C 1
ATOM 1358 O O . THR A 1 174 ? 11.980 -0.512 -2.033 1.00 45.22 174 THR A O 1
ATOM 1361 N N . LEU A 1 175 ? 10.715 1.219 -1.400 1.00 54.50 175 LEU A N 1
ATOM 1362 C CA . LEU A 1 175 ? 9.564 0.381 -1.050 1.00 54.50 175 LEU A CA 1
ATOM 1363 C C . LEU A 1 175 ? 8.707 0.183 -2.296 1.00 54.50 175 LEU A C 1
ATOM 1365 O O . LEU A 1 175 ? 8.000 1.093 -2.718 1.00 54.50 175 LEU A O 1
ATOM 1369 N N . THR A 1 176 ? 8.757 -1.005 -2.893 1.00 55.12 176 THR A N 1
ATOM 1370 C CA . THR A 1 176 ? 7.797 -1.351 -3.948 1.00 55.12 176 THR A CA 1
ATOM 1371 C C . THR A 1 176 ? 6.430 -1.528 -3.294 1.00 55.12 176 THR A C 1
ATOM 1373 O O . THR A 1 176 ? 6.235 -2.490 -2.552 1.00 55.12 176 THR A O 1
ATOM 1376 N N . LEU A 1 177 ? 5.509 -0.588 -3.516 1.00 61.34 177 LEU A N 1
ATOM 1377 C CA . LEU A 1 177 ? 4.192 -0.618 -2.874 1.00 61.34 177 LEU A CA 1
ATOM 1378 C C . LEU A 1 177 ? 3.114 -1.233 -3.754 1.00 61.34 177 LEU A C 1
ATOM 1380 O O . LEU A 1 177 ? 2.179 -1.828 -3.222 1.00 61.34 177 LEU A O 1
ATOM 1384 N N . MET A 1 178 ? 3.217 -1.067 -5.076 1.00 76.25 178 MET A N 1
ATOM 1385 C CA . MET A 1 178 ? 2.150 -1.483 -5.977 1.00 76.25 178 MET A CA 1
ATOM 1386 C C . MET A 1 178 ? 2.657 -1.891 -7.353 1.00 76.25 178 MET A C 1
ATOM 1388 O O . MET A 1 178 ? 3.537 -1.249 -7.926 1.00 76.25 178 MET A O 1
ATOM 1392 N N . GLN A 1 179 ? 2.053 -2.941 -7.902 1.00 84.06 179 GLN A N 1
ATOM 1393 C CA . GLN A 1 179 ? 2.207 -3.327 -9.298 1.00 84.06 179 GLN A CA 1
ATOM 1394 C C . GLN A 1 179 ? 0.898 -3.081 -10.044 1.00 84.06 179 GLN A C 1
ATOM 1396 O O . GLN A 1 179 ? -0.190 -3.351 -9.531 1.00 84.06 179 GLN A O 1
ATOM 1401 N N . TRP A 1 180 ? 1.013 -2.608 -11.280 1.00 89.06 180 TRP A N 1
ATOM 1402 C CA . TRP A 1 180 ? -0.107 -2.267 -12.145 1.00 89.06 180 TRP A CA 1
ATOM 1403 C C . TRP A 1 180 ? 0.002 -3.050 -13.442 1.00 89.06 180 TRP A C 1
ATOM 1405 O O . TRP A 1 180 ? 0.901 -2.813 -14.248 1.00 89.06 180 TRP A O 1
ATOM 1415 N N . ARG A 1 181 ? -0.922 -3.974 -13.682 1.00 92.00 181 ARG A N 1
ATOM 1416 C CA . ARG A 1 181 ? -1.007 -4.680 -14.959 1.00 92.00 181 ARG A CA 1
ATOM 1417 C C . ARG A 1 181 ? -1.679 -3.781 -15.988 1.00 92.00 181 ARG A C 1
ATOM 1419 O O . ARG A 1 181 ? -2.791 -3.305 -15.770 1.00 92.00 181 ARG A O 1
ATOM 1426 N N . LEU A 1 182 ? -1.027 -3.577 -17.125 1.00 92.25 182 LEU A N 1
ATOM 1427 C CA . LEU A 1 182 ? -1.618 -2.889 -18.265 1.00 92.25 182 LEU A CA 1
ATOM 1428 C C . LEU A 1 182 ? -2.597 -3.829 -18.984 1.00 92.25 182 LEU A C 1
ATOM 1430 O O . LEU A 1 182 ? -2.229 -4.925 -19.407 1.00 92.25 182 LEU A O 1
ATOM 1434 N N . THR A 1 183 ? -3.843 -3.391 -19.134 1.00 91.44 183 THR A N 1
ATOM 1435 C CA . THR A 1 183 ? -4.930 -4.125 -19.799 1.00 91.44 183 THR A CA 1
ATOM 1436 C C . THR A 1 183 ? -5.551 -3.279 -20.911 1.00 91.44 183 THR A C 1
ATOM 1438 O O . THR A 1 183 ? -5.249 -2.094 -21.034 1.00 91.44 183 THR A O 1
ATOM 1441 N N . ALA A 1 184 ? -6.472 -3.852 -21.694 1.00 86.94 184 ALA A N 1
ATOM 1442 C CA . ALA A 1 184 ? -7.245 -3.106 -22.694 1.00 86.94 184 ALA A CA 1
ATOM 1443 C C . ALA A 1 184 ? -8.137 -1.996 -22.091 1.00 86.94 184 ALA A C 1
ATOM 1445 O O . ALA A 1 184 ? -8.538 -1.087 -22.811 1.00 86.94 184 ALA A O 1
ATOM 1446 N N . ALA A 1 185 ? -8.424 -2.049 -20.786 1.00 87.00 185 ALA A N 1
ATOM 1447 C CA . ALA A 1 185 ? -9.160 -1.014 -20.056 1.00 87.00 185 ALA A CA 1
ATOM 1448 C C . ALA A 1 185 ? -8.239 -0.001 -19.342 1.00 87.00 185 ALA A C 1
ATOM 1450 O O . ALA A 1 185 ? -8.729 0.872 -18.632 1.00 87.00 185 ALA A O 1
ATOM 1451 N N . GLY A 1 186 ? -6.917 -0.124 -19.503 1.00 89.19 186 GLY A N 1
ATOM 1452 C CA . GLY A 1 186 ? -5.912 0.674 -18.802 1.00 89.19 186 GLY A CA 1
ATOM 1453 C C . GLY A 1 186 ? -5.194 -0.100 -17.694 1.00 89.19 186 GLY A C 1
ATOM 1454 O O . GLY A 1 186 ? -5.163 -1.335 -17.703 1.00 89.19 186 GLY A O 1
ATOM 1455 N N . PHE A 1 187 ? -4.569 0.618 -16.759 1.00 91.44 187 PHE A N 1
ATOM 1456 C CA . PHE A 1 187 ? -3.853 0.009 -15.636 1.00 91.44 187 PHE A CA 1
ATOM 1457 C C . PHE A 1 187 ? -4.814 -0.517 -14.569 1.00 91.44 187 PHE A C 1
ATOM 1459 O O . PHE A 1 187 ? -5.697 0.197 -14.100 1.00 91.44 187 PHE A O 1
ATOM 1466 N N . VAL A 1 188 ? -4.599 -1.764 -14.155 1.00 89.81 188 VAL A N 1
ATOM 1467 C CA . VAL A 1 188 ? -5.334 -2.430 -13.077 1.00 89.81 188 VAL A CA 1
ATOM 1468 C C . VAL A 1 188 ? -4.340 -2.881 -12.014 1.00 89.81 188 VAL A C 1
ATOM 1470 O O . VAL A 1 188 ? -3.279 -3.410 -12.339 1.00 89.81 188 VAL A O 1
ATOM 1473 N N . ILE A 1 189 ? -4.682 -2.678 -10.745 1.00 86.94 189 ILE A N 1
ATOM 1474 C CA . ILE A 1 189 ? -3.872 -3.110 -9.602 1.00 86.94 189 ILE A CA 1
ATOM 1475 C C . ILE A 1 189 ? -3.663 -4.637 -9.648 1.00 86.94 189 ILE A C 1
ATOM 1477 O O . ILE A 1 189 ? -4.618 -5.391 -9.832 1.00 86.94 189 ILE A O 1
ATOM 1481 N N . ALA A 1 190 ? -2.415 -5.083 -9.493 1.00 87.88 190 ALA A N 1
ATOM 1482 C CA . ALA A 1 190 ? -1.989 -6.484 -9.567 1.00 87.88 190 ALA A CA 1
ATOM 1483 C C . ALA A 1 190 ? -1.021 -6.839 -8.416 1.00 87.88 190 ALA A C 1
ATOM 1485 O O . ALA A 1 190 ? 0.146 -7.167 -8.661 1.00 87.88 190 ALA A O 1
ATOM 1486 N N . PRO A 1 191 ? -1.472 -6.753 -7.150 1.00 83.44 191 PRO A N 1
ATOM 1487 C CA . PRO A 1 191 ? -0.599 -6.861 -5.985 1.00 83.44 191 PRO A CA 1
ATOM 1488 C C . PRO A 1 191 ? 0.041 -8.249 -5.868 1.00 83.44 191 PRO A C 1
ATOM 1490 O O . PRO A 1 191 ? 1.128 -8.390 -5.312 1.00 83.44 191 PRO A O 1
ATOM 1493 N N . GLU A 1 192 ? -0.585 -9.286 -6.430 1.00 87.06 192 GLU A N 1
ATOM 1494 C CA . GLU A 1 192 ? -0.055 -10.649 -6.446 1.00 87.06 192 GLU A CA 1
ATOM 1495 C C . GLU A 1 192 ? 1.325 -10.750 -7.108 1.00 87.06 192 GLU A C 1
ATOM 1497 O O . GLU A 1 192 ? 2.113 -11.618 -6.738 1.00 87.06 192 GLU A O 1
ATOM 1502 N N . LEU A 1 193 ? 1.644 -9.838 -8.033 1.00 86.19 193 LEU A N 1
ATOM 1503 C CA . LEU A 1 193 ? 2.949 -9.771 -8.690 1.00 86.19 193 LEU A CA 1
ATOM 1504 C C . LEU A 1 193 ? 4.056 -9.286 -7.739 1.00 86.19 193 LEU A C 1
ATOM 1506 O O . LEU A 1 193 ? 5.228 -9.599 -7.938 1.00 86.19 193 LEU A O 1
ATOM 1510 N N . GLY A 1 194 ? 3.706 -8.564 -6.676 1.00 81.12 194 GLY A N 1
ATOM 1511 C CA . GLY A 1 194 ? 4.638 -8.142 -5.631 1.00 81.12 194 GLY A CA 1
ATOM 1512 C C . GLY A 1 194 ? 4.985 -9.233 -4.624 1.00 81.12 194 GLY A C 1
ATOM 1513 O O . GLY A 1 194 ? 5.930 -9.070 -3.853 1.00 81.12 194 GLY A O 1
ATOM 1514 N N . LYS A 1 195 ? 4.250 -10.352 -4.616 1.00 86.81 195 LYS A N 1
ATOM 1515 C CA . LYS A 1 195 ? 4.399 -11.389 -3.593 1.00 86.81 195 LYS A CA 1
ATOM 1516 C C . LYS A 1 195 ? 5.747 -12.100 -3.709 1.00 86.81 195 LYS A C 1
ATOM 1518 O O . LYS A 1 195 ? 6.056 -12.679 -4.749 1.00 86.81 195 LYS A O 1
ATOM 1523 N N . ALA A 1 196 ? 6.530 -12.090 -2.633 1.00 86.81 196 ALA A N 1
ATOM 1524 C CA . ALA A 1 196 ? 7.829 -12.750 -2.559 1.00 86.81 196 ALA A CA 1
ATOM 1525 C C . ALA A 1 196 ? 7.749 -14.151 -1.940 1.00 86.81 196 ALA A C 1
ATOM 1527 O O . ALA A 1 196 ? 7.024 -14.385 -0.970 1.00 86.81 196 ALA A O 1
ATOM 1528 N N . SER A 1 197 ? 8.525 -15.090 -2.491 1.00 86.88 197 SER A N 1
ATOM 1529 C CA . SER A 1 197 ? 8.763 -16.398 -1.870 1.00 86.88 197 SER A CA 1
ATOM 1530 C C . SER A 1 197 ? 9.793 -16.323 -0.737 1.00 86.88 197 SER A C 1
ATOM 1532 O O . SER A 1 197 ? 10.390 -15.282 -0.469 1.00 86.88 197 SER A O 1
ATOM 1534 N N . SER A 1 198 ? 10.007 -17.448 -0.048 1.00 86.62 198 SER A N 1
ATOM 1535 C CA . SER A 1 198 ? 10.963 -17.576 1.065 1.00 86.62 198 SER A CA 1
ATOM 1536 C C . SER A 1 198 ? 12.421 -17.309 0.674 1.00 86.62 198 SER A C 1
ATOM 1538 O O . SER A 1 198 ? 13.256 -17.049 1.536 1.00 86.62 198 SER A O 1
ATOM 1540 N N . ASP A 1 199 ? 12.735 -17.392 -0.618 1.00 86.56 199 ASP A N 1
ATOM 1541 C CA . ASP A 1 199 ? 14.033 -17.039 -1.199 1.00 86.56 199 ASP A CA 1
ATOM 1542 C C . ASP A 1 199 ? 14.183 -15.531 -1.475 1.00 86.56 199 ASP A C 1
ATOM 1544 O O . ASP A 1 199 ? 15.198 -15.116 -2.016 1.00 86.56 199 ASP A O 1
ATOM 1548 N N . GLY A 1 200 ? 13.177 -14.717 -1.136 1.00 81.19 200 GLY A N 1
ATOM 1549 C CA . GLY A 1 200 ? 13.180 -13.274 -1.368 1.00 81.19 200 GLY A CA 1
ATOM 1550 C C . GLY A 1 200 ? 12.823 -12.850 -2.793 1.00 81.19 200 GLY A C 1
ATOM 1551 O O . GLY A 1 200 ? 12.750 -11.652 -3.059 1.00 81.19 200 GLY A O 1
ATOM 1552 N N . THR A 1 201 ? 12.552 -13.786 -3.704 1.00 84.69 201 THR A N 1
ATOM 1553 C CA . THR A 1 201 ? 12.230 -13.464 -5.101 1.00 84.69 201 THR A CA 1
ATOM 1554 C C . THR A 1 201 ? 10.734 -13.188 -5.264 1.00 84.69 201 THR A C 1
ATOM 1556 O O . THR A 1 201 ? 9.905 -14.032 -4.909 1.00 84.69 201 THR A O 1
ATOM 1559 N N . SER A 1 202 ? 10.374 -12.025 -5.820 1.00 84.25 202 SER A N 1
ATOM 1560 C CA . SER A 1 202 ? 8.980 -11.672 -6.129 1.00 84.25 202 SER A CA 1
ATOM 1561 C C . SER A 1 202 ? 8.446 -12.403 -7.359 1.00 84.25 202 SER A C 1
ATOM 1563 O O . SER A 1 202 ? 9.204 -12.817 -8.239 1.00 84.25 202 SER A O 1
ATOM 1565 N N . GLU A 1 203 ? 7.126 -12.541 -7.444 1.00 87.19 203 GLU A N 1
ATOM 1566 C CA . GLU A 1 203 ? 6.466 -13.132 -8.607 1.00 87.19 203 GLU A CA 1
ATOM 1567 C C . GLU A 1 203 ? 6.750 -12.332 -9.892 1.00 87.19 203 GLU A C 1
ATOM 1569 O O . GLU A 1 203 ? 7.068 -12.915 -10.927 1.00 87.19 203 GLU A O 1
ATOM 1574 N N . LEU A 1 204 ? 6.773 -10.998 -9.814 1.00 85.19 204 LEU A N 1
ATOM 1575 C CA . LEU A 1 204 ? 7.189 -10.135 -10.921 1.00 85.19 204 LEU A CA 1
ATOM 1576 C C . LEU A 1 204 ? 8.636 -10.408 -11.347 1.00 85.19 204 LEU A C 1
ATOM 1578 O O . LEU A 1 204 ? 8.903 -10.484 -12.542 1.00 85.19 204 LEU A O 1
ATOM 1582 N N . SER A 1 205 ? 9.559 -10.593 -10.396 1.00 83.44 205 SER A N 1
ATOM 1583 C CA . SER A 1 205 ? 10.968 -10.890 -10.695 1.00 83.44 205 SER A CA 1
ATOM 1584 C C . SER A 1 205 ? 11.115 -12.208 -11.463 1.00 83.44 205 SER A C 1
ATOM 1586 O O . SER A 1 205 ? 11.845 -12.270 -12.451 1.00 83.44 205 SER A O 1
ATOM 1588 N N . LYS A 1 206 ? 10.346 -13.242 -11.089 1.00 85.25 206 LYS A N 1
ATOM 1589 C CA . LYS A 1 206 ? 10.329 -14.543 -11.788 1.00 85.25 206 LYS A CA 1
ATOM 1590 C C . LYS A 1 206 ? 9.781 -14.453 -13.209 1.00 85.25 206 LYS A C 1
ATOM 1592 O O . LYS A 1 206 ? 10.206 -15.214 -14.073 1.00 85.25 206 LYS A O 1
ATOM 1597 N N . GLN A 1 207 ? 8.821 -13.560 -13.430 1.00 88.06 207 GLN A N 1
ATOM 1598 C CA . GLN A 1 207 ? 8.143 -13.394 -14.715 1.00 88.06 207 GLN A CA 1
ATOM 1599 C C . GLN A 1 207 ? 8.784 -12.333 -15.618 1.00 88.06 207 GLN A C 1
ATOM 1601 O O . GLN A 1 207 ? 8.380 -12.198 -16.773 1.00 88.06 207 GLN A O 1
ATOM 1606 N N . CYS A 1 208 ? 9.735 -11.552 -15.104 1.00 87.12 208 CYS A N 1
ATOM 1607 C CA . CYS A 1 208 ? 10.340 -10.446 -15.830 1.00 87.12 208 CYS A CA 1
ATOM 1608 C C . CYS A 1 208 ? 11.186 -10.961 -17.002 1.00 87.12 208 CYS A C 1
ATOM 1610 O O . CYS A 1 208 ? 12.179 -11.664 -16.816 1.00 87.12 208 CYS A O 1
ATOM 1612 N N . GLU A 1 209 ? 10.799 -10.576 -18.218 1.00 86.12 209 GLU A N 1
ATOM 1613 C CA . GLU A 1 209 ? 11.542 -10.864 -19.448 1.00 86.12 209 GLU A CA 1
ATOM 1614 C C . GLU A 1 209 ? 12.449 -9.691 -19.835 1.00 86.12 209 GLU A C 1
ATOM 1616 O O . GLU A 1 209 ? 13.583 -9.886 -20.273 1.00 86.12 209 GLU A O 1
ATOM 1621 N N . MET A 1 210 ? 11.944 -8.462 -19.682 1.00 81.25 210 MET A N 1
ATOM 1622 C CA . MET A 1 210 ? 12.678 -7.224 -19.952 1.00 81.25 210 MET A CA 1
ATOM 1623 C C . MET A 1 210 ? 12.115 -6.060 -19.136 1.00 81.25 210 MET A C 1
ATOM 1625 O O . MET A 1 210 ? 10.910 -5.982 -18.894 1.00 81.25 210 MET A O 1
ATOM 1629 N N . VAL A 1 211 ? 12.987 -5.123 -18.773 1.00 77.06 211 VAL A N 1
ATOM 1630 C CA . VAL A 1 211 ? 12.616 -3.831 -18.187 1.00 77.06 211 VAL A CA 1
ATOM 1631 C C . VAL A 1 211 ? 12.628 -2.776 -19.293 1.00 77.06 211 VAL A C 1
ATOM 1633 O O . VAL A 1 211 ? 13.520 -2.766 -20.141 1.00 77.06 211 VAL A O 1
ATOM 1636 N N . GLY A 1 212 ? 11.626 -1.908 -19.303 1.00 67.75 212 GLY A N 1
ATOM 1637 C CA . GLY A 1 212 ? 11.557 -0.743 -20.170 1.00 67.75 212 GLY A CA 1
ATOM 1638 C C . GLY A 1 212 ? 12.524 0.344 -19.700 1.00 67.75 212 GLY A C 1
ATOM 1639 O O . GLY A 1 212 ? 12.472 0.760 -18.545 1.00 67.75 212 GLY A O 1
ATOM 1640 N N . GLY A 1 213 ? 13.413 0.777 -20.594 1.00 62.41 213 GLY A N 1
ATOM 1641 C CA . GLY A 1 213 ? 14.369 1.864 -20.389 1.00 62.41 213 GLY A CA 1
ATOM 1642 C C . GLY A 1 213 ? 15.509 1.829 -21.413 1.00 62.41 213 GLY A C 1
ATOM 1643 O O . GLY A 1 213 ? 15.941 0.761 -21.853 1.00 62.41 213 GLY A O 1
ATOM 1644 N N . TRP A 1 214 ? 16.036 3.001 -21.780 1.00 40.81 214 TRP A N 1
ATOM 1645 C CA . TRP A 1 214 ? 17.044 3.160 -22.847 1.00 40.81 214 TRP A CA 1
ATOM 1646 C C . TRP A 1 214 ? 18.439 2.600 -22.491 1.00 40.81 214 TRP A C 1
ATOM 1648 O O . TRP A 1 214 ? 19.296 2.449 -23.359 1.00 40.81 214 TRP A O 1
ATOM 1658 N N . HIS A 1 215 ? 18.657 2.213 -21.229 1.00 44.03 215 HIS A N 1
ATOM 1659 C CA . HIS A 1 215 ? 19.878 1.538 -20.770 1.00 44.03 215 HIS A CA 1
ATOM 1660 C C . HIS A 1 215 ? 19.707 0.044 -20.469 1.00 44.03 215 HIS A C 1
ATOM 1662 O O . HIS A 1 215 ? 20.632 -0.562 -19.933 1.00 44.03 215 HIS A O 1
ATOM 1668 N N . GLY A 1 216 ? 18.568 -0.556 -20.846 1.00 48.06 216 GLY A N 1
ATOM 1669 C CA . GLY A 1 216 ? 18.328 -2.004 -20.790 1.00 48.06 216 GLY A CA 1
ATOM 1670 C C . GLY A 1 216 ? 18.861 -2.706 -19.533 1.00 48.06 216 GLY A C 1
ATOM 1671 O O . GLY A 1 216 ? 19.592 -3.692 -19.667 1.00 48.06 216 GLY A O 1
ATOM 1672 N N . PRO A 1 217 ? 18.559 -2.199 -18.327 1.00 58.16 217 PRO A N 1
ATOM 1673 C CA . PRO A 1 217 ? 18.925 -2.879 -17.100 1.00 58.16 217 PRO A CA 1
ATOM 1674 C C . PRO A 1 217 ? 18.291 -4.269 -17.095 1.00 58.16 217 PRO A C 1
ATOM 1676 O O . PRO A 1 217 ? 17.168 -4.481 -17.567 1.00 58.16 217 PRO A O 1
ATOM 1679 N N . ARG A 1 218 ? 19.030 -5.252 -16.594 1.00 66.81 218 ARG A N 1
ATOM 1680 C CA . ARG A 1 218 ? 18.507 -6.609 -16.449 1.00 66.81 218 ARG A CA 1
ATOM 1681 C C . ARG A 1 218 ? 17.379 -6.576 -15.426 1.00 66.81 218 ARG A C 1
ATOM 1683 O O . ARG A 1 218 ? 17.387 -5.762 -14.508 1.00 66.81 218 ARG A O 1
ATOM 1690 N N . CYS A 1 219 ? 16.451 -7.524 -15.513 1.00 72.31 219 CYS A N 1
ATOM 1691 C CA . CYS A 1 219 ? 15.435 -7.718 -14.475 1.00 72.31 219 CYS A CA 1
ATOM 1692 C C . CYS A 1 219 ? 16.045 -7.803 -13.063 1.00 72.31 219 CYS A C 1
ATOM 1694 O O . CYS A 1 219 ? 15.462 -7.300 -12.111 1.00 72.31 219 CYS A O 1
ATOM 1696 N N . SER A 1 220 ? 17.261 -8.349 -12.940 1.00 66.06 220 SER A N 1
ATOM 1697 C CA . SER A 1 220 ? 18.035 -8.396 -11.693 1.00 66.06 220 SER A CA 1
ATOM 1698 C C . SER A 1 220 ? 18.446 -7.032 -11.136 1.00 66.06 220 SER A C 1
ATOM 1700 O O . SER A 1 220 ? 18.722 -6.932 -9.947 1.00 66.06 220 SER A O 1
ATOM 1702 N N . ASP A 1 221 ? 18.519 -5.999 -11.970 1.00 62.22 221 ASP A N 1
ATOM 1703 C CA . ASP A 1 221 ? 18.966 -4.664 -11.564 1.00 62.22 221 ASP A CA 1
ATOM 1704 C C . ASP A 1 221 ? 17.807 -3.862 -10.943 1.00 62.22 221 ASP A C 1
ATOM 1706 O O . ASP A 1 221 ? 18.039 -2.937 -10.171 1.00 62.22 221 ASP A O 1
ATOM 1710 N N . TYR A 1 222 ? 16.559 -4.241 -11.257 1.00 61.97 222 TYR A N 1
ATOM 1711 C CA . TYR A 1 222 ? 15.329 -3.623 -10.738 1.00 61.97 222 TYR A CA 1
ATOM 1712 C C . TYR A 1 222 ? 14.653 -4.483 -9.669 1.00 61.97 222 TYR A C 1
ATOM 1714 O O . TYR A 1 222 ? 14.075 -3.958 -8.722 1.00 61.97 222 TYR A O 1
ATOM 1722 N N . PHE A 1 223 ? 14.743 -5.806 -9.812 1.00 67.00 223 PHE A N 1
ATOM 1723 C CA . PHE A 1 223 ? 14.071 -6.790 -8.964 1.00 67.00 223 PHE A CA 1
ATOM 1724 C C . PHE A 1 223 ? 15.044 -7.862 -8.472 1.00 67.00 223 PHE A C 1
ATOM 1726 O O . PHE A 1 223 ? 14.686 -9.044 -8.429 1.00 67.00 223 PHE A O 1
ATOM 1733 N N . GLY A 1 224 ? 16.286 -7.463 -8.171 1.00 56.81 224 GLY A N 1
ATOM 1734 C CA . GLY A 1 224 ? 17.332 -8.348 -7.658 1.00 56.81 224 GLY A CA 1
ATOM 1735 C C . GLY A 1 224 ? 16.847 -9.232 -6.505 1.00 56.81 224 GLY A C 1
ATOM 1736 O O . GLY A 1 224 ? 15.826 -8.924 -5.884 1.00 56.81 224 GLY A O 1
ATOM 1737 N N . PRO A 1 225 ? 17.539 -10.353 -6.230 1.00 61.72 225 PRO A N 1
ATOM 1738 C CA . PRO A 1 225 ? 17.095 -11.286 -5.206 1.00 61.72 225 PRO A CA 1
ATOM 1739 C C . PRO A 1 225 ? 16.947 -10.535 -3.884 1.00 61.72 225 PRO A C 1
ATOM 1741 O O . PRO A 1 225 ? 17.906 -9.950 -3.379 1.00 61.72 225 PRO A O 1
ATOM 1744 N N . GLY A 1 226 ? 15.720 -10.511 -3.366 1.00 70.62 226 GLY A N 1
ATOM 1745 C CA . GLY A 1 226 ? 15.456 -9.972 -2.047 1.00 70.62 226 GLY A CA 1
ATOM 1746 C C . GLY A 1 226 ? 16.091 -10.850 -0.973 1.00 70.62 226 GLY A C 1
ATOM 1747 O O . GLY A 1 226 ? 16.613 -11.934 -1.229 1.00 70.62 226 GLY A O 1
ATOM 1748 N N . MET A 1 227 ? 15.998 -10.394 0.266 1.00 84.06 227 MET A N 1
ATOM 1749 C CA . MET A 1 227 ? 16.511 -11.127 1.416 1.00 84.06 227 MET A CA 1
ATOM 1750 C C . MET A 1 227 ? 15.748 -12.434 1.639 1.00 84.06 227 MET A C 1
ATOM 1752 O O . MET A 1 227 ? 14.512 -12.427 1.719 1.00 84.06 227 MET A O 1
ATOM 1756 N N . THR A 1 228 ? 16.453 -13.549 1.811 1.00 90.12 228 THR A N 1
ATOM 1757 C CA . THR A 1 228 ? 15.818 -14.825 2.176 1.00 90.12 228 THR A CA 1
ATOM 1758 C C . THR A 1 228 ? 15.175 -14.754 3.569 1.00 90.12 228 THR A C 1
ATOM 1760 O O . THR A 1 228 ? 15.501 -13.886 4.380 1.00 90.12 228 THR A O 1
ATOM 1763 N N . ASP A 1 229 ? 14.244 -15.664 3.884 1.00 91.69 229 ASP A N 1
ATOM 1764 C CA . ASP A 1 229 ? 13.631 -15.744 5.226 1.00 91.69 229 ASP A CA 1
ATOM 1765 C C . ASP A 1 229 ? 14.696 -15.914 6.331 1.00 91.69 229 ASP A C 1
ATOM 1767 O O . ASP A 1 229 ? 14.573 -15.325 7.405 1.00 91.69 229 ASP A O 1
ATOM 1771 N N . GLY A 1 230 ? 15.759 -16.679 6.053 1.00 92.44 230 GLY A N 1
ATOM 1772 C CA . GLY A 1 230 ? 16.863 -16.907 6.989 1.00 92.44 230 GLY A CA 1
ATOM 1773 C C . GLY A 1 230 ? 17.699 -15.652 7.239 1.00 92.44 230 GLY A C 1
ATOM 1774 O O . GLY A 1 230 ? 17.877 -15.255 8.389 1.00 92.44 230 GLY A O 1
ATOM 1775 N N . GLU A 1 231 ? 18.149 -14.988 6.171 1.00 92.88 231 GLU A N 1
ATOM 1776 C CA . GLU A 1 231 ? 18.921 -13.740 6.274 1.00 92.88 231 GLU A CA 1
ATOM 1777 C C . GLU A 1 231 ? 18.120 -12.638 6.973 1.00 92.88 231 GLU A C 1
ATOM 1779 O O . GLU A 1 231 ? 18.659 -11.910 7.806 1.00 92.88 231 GLU A O 1
ATOM 1784 N N . MET A 1 232 ? 16.818 -12.553 6.695 1.00 93.19 232 MET A N 1
ATOM 1785 C CA . MET A 1 232 ? 15.916 -11.599 7.337 1.00 93.19 232 MET A CA 1
ATOM 1786 C C . MET A 1 232 ? 15.818 -11.841 8.841 1.00 93.19 232 MET A C 1
ATOM 1788 O O . MET A 1 232 ? 15.987 -10.907 9.629 1.00 93.19 232 MET A O 1
ATOM 1792 N N . ALA A 1 233 ? 15.601 -13.089 9.259 1.00 95.50 233 ALA A N 1
ATOM 1793 C CA . ALA A 1 233 ? 15.568 -13.439 10.674 1.00 95.50 233 ALA A CA 1
ATOM 1794 C C . ALA A 1 233 ? 16.917 -13.162 11.368 1.00 95.50 233 ALA A C 1
ATOM 1796 O O . ALA A 1 233 ? 16.942 -12.672 12.501 1.00 95.50 233 ALA A O 1
ATOM 1797 N N . ASP A 1 234 ? 18.041 -13.428 10.699 1.00 95.75 234 ASP A N 1
ATOM 1798 C CA . ASP A 1 234 ? 19.386 -13.143 11.212 1.00 95.75 234 ASP A CA 1
ATOM 1799 C C . ASP A 1 234 ? 19.626 -11.649 11.413 1.00 95.75 234 ASP A C 1
ATOM 1801 O O . ASP A 1 234 ? 20.104 -11.233 12.475 1.00 95.75 234 ASP A O 1
ATOM 1805 N N . GLN A 1 235 ? 19.250 -10.830 10.433 1.00 93.56 235 GLN A N 1
ATOM 1806 C CA . GLN A 1 235 ? 19.391 -9.384 10.523 1.00 93.56 235 GLN A CA 1
ATOM 1807 C C . GLN A 1 235 ? 18.489 -8.787 11.603 1.00 93.56 235 GLN A C 1
ATOM 1809 O O . GLN A 1 235 ? 18.960 -7.973 12.399 1.00 93.56 235 GLN A O 1
ATOM 1814 N N . ILE A 1 236 ? 17.235 -9.239 11.708 1.00 95.19 236 ILE A N 1
ATOM 1815 C CA . ILE A 1 236 ? 16.331 -8.824 12.788 1.00 95.19 236 ILE A CA 1
ATOM 1816 C C . ILE A 1 236 ? 16.940 -9.166 14.151 1.00 95.19 236 ILE A C 1
ATOM 1818 O O . ILE A 1 236 ? 17.044 -8.288 15.009 1.00 95.19 236 ILE A O 1
ATOM 1822 N N . ARG A 1 237 ? 17.409 -10.406 14.353 1.00 95.94 237 ARG A N 1
ATOM 1823 C CA . ARG A 1 237 ? 18.055 -10.814 15.613 1.00 95.94 237 ARG A CA 1
ATOM 1824 C C . ARG A 1 237 ? 19.273 -9.955 15.938 1.00 95.94 237 ARG A C 1
ATOM 1826 O O . ARG A 1 237 ? 19.415 -9.510 17.076 1.00 95.94 237 ARG A O 1
ATOM 1833 N N . ALA A 1 238 ? 20.131 -9.696 14.953 1.00 94.69 238 ALA A N 1
ATOM 1834 C CA . ALA A 1 238 ? 21.311 -8.858 15.133 1.00 94.69 238 ALA A CA 1
ATOM 1835 C C . ALA A 1 238 ? 20.941 -7.416 15.520 1.00 94.69 238 ALA A C 1
ATOM 1837 O O . ALA A 1 238 ? 21.559 -6.851 16.427 1.00 94.69 238 ALA A O 1
ATOM 1838 N N . THR A 1 239 ? 19.927 -6.831 14.880 1.00 93.88 239 THR A N 1
ATOM 1839 C CA . THR A 1 239 ? 19.440 -5.480 15.190 1.00 93.88 239 THR A CA 1
ATOM 1840 C C . THR A 1 239 ? 18.835 -5.406 16.589 1.00 93.88 239 THR A C 1
ATOM 1842 O O . THR A 1 239 ? 19.225 -4.539 17.372 1.00 93.88 239 THR A O 1
ATOM 1845 N N . VAL A 1 240 ? 17.956 -6.345 16.950 1.00 94.62 240 VAL A N 1
ATOM 1846 C CA . VAL A 1 240 ? 17.310 -6.378 18.273 1.00 94.62 240 VAL A CA 1
ATOM 1847 C C . VAL A 1 240 ? 18.334 -6.568 19.394 1.00 94.62 240 VAL A C 1
ATOM 1849 O O . VAL A 1 240 ? 18.284 -5.858 20.400 1.00 94.62 240 VAL A O 1
ATOM 1852 N N . ALA A 1 241 ? 19.319 -7.452 19.204 1.00 93.12 241 ALA A N 1
ATOM 1853 C CA . ALA A 1 241 ? 20.396 -7.656 20.172 1.00 93.12 241 ALA A CA 1
ATOM 1854 C C . ALA A 1 241 ? 21.252 -6.393 20.374 1.00 93.12 241 ALA A C 1
ATOM 1856 O O . ALA A 1 241 ? 21.612 -6.063 21.506 1.00 93.12 241 ALA A O 1
ATOM 1857 N N . ARG A 1 242 ? 21.565 -5.661 19.294 1.00 91.94 242 ARG A N 1
ATOM 1858 C CA . ARG A 1 242 ? 22.346 -4.411 19.357 1.00 91.94 242 ARG A CA 1
ATOM 1859 C C . ARG A 1 242 ? 21.595 -3.289 20.065 1.00 91.94 242 ARG A C 1
ATOM 1861 O O . ARG A 1 242 ? 22.205 -2.586 20.864 1.00 91.94 242 ARG A O 1
ATOM 1868 N N . ALA A 1 243 ? 20.298 -3.168 19.801 1.00 90.06 243 ALA A N 1
ATOM 1869 C CA . ALA A 1 243 ? 19.426 -2.161 20.397 1.00 90.06 243 ALA A CA 1
ATOM 1870 C C . ALA A 1 243 ? 19.017 -2.476 21.849 1.00 90.06 243 ALA A C 1
ATOM 1872 O O . ALA A 1 243 ? 18.334 -1.682 22.487 1.00 90.06 243 ALA A O 1
ATOM 1873 N N . LYS A 1 244 ? 19.398 -3.647 22.391 1.00 88.69 244 LYS A N 1
ATOM 1874 C CA . LYS A 1 244 ? 19.148 -4.054 23.790 1.00 88.69 244 LYS A CA 1
ATOM 1875 C C . LYS A 1 244 ? 17.682 -3.907 24.233 1.00 88.69 244 LYS A C 1
ATOM 1877 O O . LYS A 1 244 ? 17.408 -3.619 25.395 1.00 88.69 244 LYS A O 1
ATOM 1882 N N . GLY A 1 245 ? 16.746 -4.122 23.310 1.00 75.81 245 GLY A N 1
ATOM 1883 C CA . GLY A 1 245 ? 15.310 -4.011 23.574 1.00 75.81 245 GLY A CA 1
ATOM 1884 C C . GLY A 1 245 ? 14.734 -2.589 23.529 1.00 75.81 245 GLY A C 1
ATOM 1885 O O . GLY A 1 245 ? 13.550 -2.435 23.819 1.00 75.81 245 GLY A O 1
ATOM 1886 N N . ASP A 1 246 ? 15.500 -1.562 23.145 1.00 85.38 246 ASP A N 1
ATOM 1887 C CA . ASP A 1 246 ? 14.949 -0.234 22.847 1.00 85.38 246 ASP A CA 1
ATOM 1888 C C . ASP A 1 246 ? 14.208 -0.267 21.499 1.00 85.38 246 ASP A C 1
ATOM 1890 O O . ASP A 1 246 ? 14.808 -0.392 20.431 1.00 85.38 246 ASP A O 1
ATOM 1894 N N . GLY A 1 247 ? 12.876 -0.158 21.543 1.00 82.81 247 GLY A N 1
ATOM 1895 C CA . GLY A 1 247 ? 12.025 -0.210 20.354 1.00 82.81 247 GLY A CA 1
ATOM 1896 C C . GLY A 1 247 ? 12.298 0.908 19.346 1.00 82.81 247 GLY A C 1
ATOM 1897 O O . GLY A 1 247 ? 12.192 0.673 18.141 1.00 82.81 247 GLY A O 1
ATOM 1898 N N . ARG A 1 248 ? 12.692 2.100 19.805 1.00 81.94 248 ARG A N 1
ATOM 1899 C CA . ARG A 1 248 ? 13.023 3.217 18.917 1.00 81.94 248 ARG A CA 1
ATOM 1900 C C . ARG A 1 248 ? 14.345 2.962 18.207 1.00 81.94 248 ARG A C 1
ATOM 1902 O O . ARG A 1 248 ? 14.419 3.144 16.997 1.00 81.94 248 ARG A O 1
ATOM 1909 N N . GLU A 1 249 ? 15.355 2.491 18.933 1.00 83.69 249 GLU A N 1
ATOM 1910 C CA . GLU A 1 249 ? 16.644 2.144 18.329 1.00 83.69 249 GLU A CA 1
ATOM 1911 C C . GLU A 1 249 ? 16.516 0.958 17.357 1.00 83.69 249 GLU A C 1
ATOM 1913 O O . GLU A 1 249 ? 17.171 0.951 16.316 1.00 83.69 249 GLU A O 1
ATOM 1918 N N . ILE A 1 250 ? 15.644 -0.020 17.642 1.00 86.31 250 ILE A N 1
ATOM 1919 C CA . ILE A 1 250 ? 15.328 -1.106 16.697 1.00 86.31 250 ILE A CA 1
ATOM 1920 C C . ILE A 1 250 ? 14.764 -0.528 15.402 1.00 86.31 250 ILE A C 1
ATOM 1922 O O . ILE A 1 250 ? 15.265 -0.851 14.330 1.00 86.31 250 ILE A O 1
ATOM 1926 N N . LEU A 1 251 ? 13.744 0.327 15.499 1.00 82.88 251 LEU A N 1
ATOM 1927 C CA . LEU A 1 251 ? 13.136 0.988 14.348 1.00 82.88 251 LEU A CA 1
ATOM 1928 C C . LEU A 1 251 ? 14.196 1.765 13.549 1.00 82.88 251 LEU A C 1
ATOM 1930 O O . LEU A 1 251 ? 14.351 1.531 12.357 1.00 82.88 251 LEU A O 1
ATOM 1934 N N . GLU A 1 252 ? 14.998 2.602 14.202 1.00 79.69 252 GLU A N 1
ATOM 1935 C CA . GLU A 1 252 ? 16.054 3.401 13.560 1.00 79.69 252 GLU A CA 1
ATOM 1936 C C . GLU A 1 252 ? 17.205 2.576 12.948 1.00 79.69 252 GLU A C 1
ATOM 1938 O O . GLU A 1 252 ? 18.039 3.139 12.244 1.00 79.69 252 GLU A O 1
ATOM 1943 N N . ARG A 1 253 ? 17.299 1.269 13.213 1.00 83.31 253 ARG A N 1
ATOM 1944 C CA . ARG A 1 253 ? 18.380 0.400 12.710 1.00 83.31 253 ARG A CA 1
ATOM 1945 C C . ARG A 1 253 ? 17.890 -0.797 11.903 1.00 83.31 253 ARG A C 1
ATOM 1947 O O . ARG A 1 253 ? 18.712 -1.621 11.491 1.00 83.31 253 ARG A O 1
ATOM 1954 N N . LEU A 1 254 ? 16.580 -0.958 11.735 1.00 83.62 254 LEU A N 1
ATOM 1955 C CA . LEU A 1 254 ? 16.025 -2.062 10.964 1.00 83.62 254 LEU A CA 1
ATOM 1956 C C . LEU A 1 254 ? 16.448 -1.913 9.497 1.00 83.62 254 LEU A C 1
ATOM 1958 O O . LEU A 1 254 ? 16.241 -0.851 8.915 1.00 83.62 254 LEU A O 1
ATOM 1962 N N . PRO A 1 255 ? 17.033 -2.953 8.883 1.00 83.25 255 PRO A N 1
ATOM 1963 C CA . PRO A 1 255 ? 17.428 -2.882 7.486 1.00 83.25 255 PRO A CA 1
ATOM 1964 C C . PRO A 1 255 ? 16.225 -2.642 6.576 1.00 83.25 255 PRO A C 1
ATOM 1966 O O . PRO A 1 255 ? 15.160 -3.234 6.749 1.00 83.25 255 PRO A O 1
ATOM 1969 N N . ASN A 1 256 ? 16.431 -1.807 5.564 1.00 76.00 256 ASN A N 1
ATOM 1970 C CA . ASN A 1 256 ? 15.425 -1.425 4.578 1.00 76.00 256 ASN A CA 1
ATOM 1971 C C . ASN A 1 256 ? 14.717 -2.620 3.927 1.00 76.00 256 ASN A C 1
ATOM 1973 O O . ASN A 1 256 ? 13.495 -2.619 3.795 1.00 76.00 256 ASN A O 1
ATOM 1977 N N . ASP A 1 257 ? 15.466 -3.670 3.599 1.00 76.81 257 ASP A N 1
ATOM 1978 C CA . ASP A 1 257 ? 14.928 -4.882 2.977 1.00 76.81 257 ASP A CA 1
ATOM 1979 C C . ASP A 1 257 ? 13.992 -5.665 3.913 1.00 76.81 257 ASP A C 1
ATOM 1981 O O . ASP A 1 257 ? 13.046 -6.304 3.454 1.00 76.81 257 ASP A O 1
ATOM 1985 N N . VAL A 1 258 ? 14.200 -5.576 5.235 1.00 84.25 258 VAL A N 1
ATOM 1986 C CA . VAL A 1 258 ? 13.283 -6.151 6.234 1.00 84.25 258 VAL A CA 1
ATOM 1987 C C . VAL A 1 258 ? 11.964 -5.387 6.232 1.00 84.25 258 VAL A C 1
ATOM 1989 O O . VAL A 1 258 ? 10.893 -5.990 6.282 1.00 84.25 258 VAL A O 1
ATOM 1992 N N . VAL A 1 259 ? 12.024 -4.055 6.148 1.00 81.44 259 VAL A N 1
ATOM 1993 C CA . VAL A 1 259 ? 10.817 -3.228 6.055 1.00 81.44 259 VAL A CA 1
ATOM 1994 C C . VAL A 1 259 ? 10.094 -3.519 4.742 1.00 81.44 259 VAL A C 1
ATOM 1996 O O . VAL A 1 259 ? 8.889 -3.755 4.773 1.00 81.44 259 VAL A O 1
ATOM 1999 N N . ALA A 1 260 ? 10.808 -3.587 3.614 1.00 77.62 260 ALA A N 1
ATOM 2000 C CA . ALA A 1 260 ? 10.263 -3.897 2.287 1.00 77.62 260 ALA A CA 1
ATOM 2001 C C . ALA A 1 260 ? 9.629 -5.299 2.187 1.00 77.62 260 ALA A C 1
ATOM 2003 O O . ALA A 1 260 ? 8.707 -5.514 1.395 1.00 77.62 260 ALA A O 1
ATOM 2004 N N . ALA A 1 261 ? 10.058 -6.255 3.019 1.00 84.00 261 ALA A N 1
ATOM 2005 C CA . ALA A 1 261 ? 9.468 -7.593 3.065 1.00 84.00 261 ALA A CA 1
ATOM 2006 C C . ALA A 1 261 ? 7.967 -7.575 3.435 1.00 84.00 261 ALA A C 1
ATOM 2008 O O . ALA A 1 261 ? 7.200 -8.413 2.963 1.00 84.00 261 ALA A O 1
ATOM 2009 N N . ILE A 1 262 ? 7.505 -6.590 4.215 1.00 86.06 262 ILE A N 1
ATOM 2010 C CA . ILE A 1 262 ? 6.074 -6.429 4.527 1.00 86.06 262 ILE A CA 1
ATOM 2011 C C . ILE A 1 262 ? 5.278 -6.099 3.251 1.00 86.06 262 ILE A C 1
ATOM 2013 O O . ILE A 1 262 ? 4.266 -6.745 2.976 1.00 86.06 262 ILE A O 1
ATOM 2017 N N . GLY A 1 263 ? 5.757 -5.157 2.432 1.00 79.81 263 GLY A N 1
ATOM 2018 C CA . GLY A 1 263 ? 5.120 -4.767 1.166 1.00 79.81 263 GLY A CA 1
ATOM 2019 C C . GLY A 1 263 ? 5.078 -5.879 0.112 1.00 79.81 263 GLY A C 1
ATOM 2020 O O . GLY A 1 263 ? 4.238 -5.850 -0.779 1.00 79.81 263 GLY A O 1
ATOM 2021 N N . SER A 1 264 ? 5.923 -6.903 0.251 1.00 81.12 264 SER A N 1
ATOM 2022 C CA . SER A 1 264 ? 5.978 -8.070 -0.642 1.00 81.12 264 SER A CA 1
ATOM 2023 C C . SER A 1 264 ? 5.248 -9.307 -0.098 1.00 81.12 264 SER A C 1
ATOM 2025 O O . SER A 1 264 ? 5.486 -10.430 -0.547 1.00 81.12 264 SER A O 1
ATOM 2027 N N . GLY A 1 265 ? 4.339 -9.140 0.868 1.00 87.81 265 GLY A N 1
ATOM 2028 C CA . GLY A 1 265 ? 3.507 -10.244 1.362 1.00 87.81 265 GLY A CA 1
ATOM 2029 C C . GLY A 1 265 ? 4.182 -11.148 2.403 1.00 87.81 265 GLY A C 1
ATOM 2030 O O . GLY A 1 265 ? 3.720 -12.270 2.620 1.00 87.81 265 GLY A O 1
ATOM 2031 N N . ARG A 1 266 ? 5.281 -10.703 3.033 1.00 90.88 266 ARG A N 1
ATOM 2032 C CA . ARG A 1 266 ? 6.036 -11.467 4.050 1.00 90.88 266 ARG A CA 1
ATOM 2033 C C . ARG A 1 266 ? 5.936 -10.872 5.458 1.00 90.88 266 ARG A C 1
ATOM 2035 O O . ARG A 1 266 ? 6.784 -11.145 6.307 1.00 90.88 266 ARG A O 1
ATOM 2042 N N . ALA A 1 267 ? 4.887 -10.107 5.754 1.00 91.94 267 ALA A N 1
ATOM 2043 C CA . ALA A 1 267 ? 4.697 -9.464 7.055 1.00 91.94 267 ALA A CA 1
ATOM 2044 C C . ALA A 1 267 ? 4.681 -10.456 8.225 1.00 91.94 267 ALA A C 1
ATOM 2046 O O . ALA A 1 267 ? 5.287 -10.179 9.255 1.00 91.94 267 ALA A O 1
ATOM 2047 N N . SER A 1 268 ? 4.069 -11.636 8.063 1.00 94.25 268 SER A N 1
ATOM 2048 C CA . SER A 1 268 ? 4.057 -12.665 9.114 1.00 94.25 268 SER A CA 1
ATOM 2049 C C . SER A 1 268 ? 5.474 -13.093 9.483 1.00 94.25 268 SER A C 1
ATOM 2051 O O . SER A 1 268 ? 5.818 -13.128 10.657 1.00 94.25 268 SER A O 1
ATOM 2053 N N . ARG A 1 269 ? 6.347 -13.295 8.489 1.00 94.94 269 ARG A N 1
ATOM 2054 C CA . ARG A 1 269 ? 7.758 -13.640 8.709 1.00 94.94 269 ARG A CA 1
ATOM 2055 C C . ARG A 1 269 ? 8.514 -12.542 9.444 1.00 94.94 269 ARG A C 1
ATOM 2057 O O . ARG A 1 269 ? 9.302 -12.854 10.335 1.00 94.94 269 ARG A O 1
ATOM 2064 N N . VAL A 1 270 ? 8.267 -11.281 9.093 1.00 93.94 270 VAL A N 1
ATOM 2065 C CA . VAL A 1 270 ? 8.875 -10.123 9.764 1.00 93.94 270 VAL A CA 1
ATOM 2066 C C . VAL A 1 270 ? 8.418 -10.056 11.221 1.00 93.94 270 VAL A C 1
ATOM 2068 O O . VAL A 1 270 ? 9.253 -9.996 12.123 1.00 93.94 270 VAL A O 1
ATOM 2071 N N . PHE A 1 271 ? 7.109 -10.115 11.471 1.00 94.62 271 PHE A N 1
ATOM 2072 C CA . PHE A 1 271 ? 6.544 -9.997 12.816 1.00 94.62 271 PHE A CA 1
ATOM 2073 C C . PHE A 1 271 ? 6.890 -11.191 13.712 1.00 94.62 271 PHE A C 1
ATOM 2075 O O . PHE A 1 271 ? 7.261 -10.979 14.868 1.00 94.62 271 PHE A O 1
ATOM 2082 N N . ASP A 1 272 ? 6.867 -12.414 13.180 1.00 95.06 272 ASP A N 1
ATOM 2083 C CA . ASP A 1 272 ? 7.293 -13.620 13.897 1.00 95.06 272 ASP A CA 1
ATOM 2084 C C . ASP A 1 272 ? 8.782 -13.543 14.257 1.00 95.06 272 ASP A C 1
ATOM 2086 O O . ASP A 1 272 ? 9.171 -13.861 15.380 1.00 95.06 272 ASP A O 1
ATOM 2090 N N . SER A 1 273 ? 9.624 -13.065 13.333 1.00 96.31 273 SER A N 1
ATOM 2091 C CA . SER A 1 273 ? 11.066 -12.910 13.570 1.00 96.31 273 SER A CA 1
ATOM 2092 C C . SER A 1 273 ? 11.365 -11.829 14.610 1.00 96.31 273 SER A C 1
ATOM 2094 O O . SER A 1 273 ? 12.248 -12.016 15.447 1.00 96.31 273 SER A O 1
ATOM 2096 N N . LEU A 1 274 ? 10.618 -10.720 14.600 1.00 95.19 274 LEU A N 1
ATOM 2097 C CA . LEU A 1 274 ? 10.705 -9.673 15.624 1.00 95.19 274 LEU A CA 1
ATOM 2098 C C . LEU A 1 274 ? 10.318 -10.217 17.002 1.00 95.19 274 LEU A C 1
ATOM 2100 O O . LEU A 1 274 ? 11.056 -10.014 17.968 1.00 95.19 274 LEU A O 1
ATOM 2104 N N . ALA A 1 275 ? 9.205 -10.949 17.088 1.00 93.81 275 ALA A N 1
ATOM 2105 C CA . ALA A 1 275 ? 8.757 -11.570 18.330 1.00 93.81 275 ALA A CA 1
ATOM 2106 C C . ALA A 1 275 ? 9.776 -12.599 18.849 1.00 93.81 275 ALA A C 1
ATOM 2108 O O . ALA A 1 275 ? 10.155 -12.556 20.019 1.00 93.81 275 ALA A O 1
ATOM 2109 N N . ALA A 1 276 ? 10.287 -13.471 17.975 1.00 95.75 276 ALA A N 1
ATOM 2110 C CA . ALA A 1 276 ? 11.299 -14.470 18.318 1.00 95.75 276 ALA A CA 1
ATOM 2111 C C . ALA A 1 276 ? 12.635 -13.847 18.758 1.00 95.75 276 ALA A C 1
ATOM 2113 O O . ALA A 1 276 ? 13.335 -14.412 19.598 1.00 95.75 276 ALA A O 1
ATOM 2114 N N . ALA A 1 277 ? 12.988 -12.677 18.219 1.00 95.38 277 ALA A N 1
ATOM 2115 C CA . ALA A 1 277 ? 14.162 -11.914 18.633 1.00 95.38 277 ALA A CA 1
ATOM 2116 C C . ALA A 1 277 ? 13.969 -11.161 19.965 1.00 95.38 277 ALA A C 1
ATOM 2118 O O . ALA A 1 277 ? 14.938 -10.618 20.493 1.00 95.38 277 ALA A O 1
ATOM 2119 N N . GLY A 1 278 ? 12.750 -11.123 20.517 1.00 93.75 278 GLY A N 1
ATOM 2120 C CA . GLY A 1 278 ? 12.430 -10.386 21.741 1.00 93.75 278 GLY A CA 1
ATOM 2121 C C . GLY A 1 278 ? 12.232 -8.884 21.524 1.00 93.75 278 GLY A C 1
ATOM 2122 O O . GLY A 1 278 ? 12.416 -8.105 22.459 1.00 93.75 278 GLY A O 1
ATOM 2123 N N . ALA A 1 279 ? 11.880 -8.455 20.308 1.00 91.75 279 ALA A N 1
ATOM 2124 C CA . ALA A 1 279 ? 11.550 -7.058 20.049 1.00 91.75 279 ALA A CA 1
ATOM 2125 C C . ALA A 1 279 ? 10.284 -6.645 20.831 1.00 91.75 279 ALA A C 1
ATOM 2127 O O . ALA A 1 279 ? 9.321 -7.415 20.897 1.00 91.75 279 ALA A O 1
ATOM 2128 N N . PRO A 1 280 ? 10.227 -5.422 21.391 1.00 88.31 280 PRO A N 1
ATOM 2129 C CA . PRO A 1 280 ? 9.009 -4.913 22.009 1.00 88.31 280 PRO A CA 1
ATOM 2130 C C . PRO A 1 280 ? 7.834 -4.871 21.010 1.00 88.31 280 PRO A C 1
ATOM 2132 O O . PRO A 1 280 ? 8.037 -4.452 19.866 1.00 88.31 280 PRO A O 1
ATOM 2135 N N . PRO A 1 281 ? 6.584 -5.174 21.427 1.00 85.19 281 PRO A N 1
ATOM 2136 C CA . PRO A 1 281 ? 5.412 -5.163 20.538 1.00 85.19 281 PRO A CA 1
ATOM 2137 C C . PRO A 1 281 ? 5.179 -3.844 19.785 1.00 85.19 281 PRO A C 1
ATOM 2139 O O . PRO A 1 281 ? 4.588 -3.843 18.706 1.00 85.19 281 PRO A O 1
ATOM 2142 N N . MET A 1 282 ? 5.665 -2.718 20.325 1.00 82.00 282 MET A N 1
ATOM 2143 C CA . MET A 1 282 ? 5.576 -1.416 19.656 1.00 82.00 282 MET A CA 1
ATOM 2144 C C . MET A 1 282 ? 6.258 -1.391 18.279 1.00 82.00 282 MET A C 1
ATOM 2146 O O . MET A 1 282 ? 5.796 -0.665 17.406 1.00 82.00 282 MET A O 1
ATOM 2150 N N . VAL A 1 283 ? 7.311 -2.189 18.054 1.00 85.00 283 VAL A N 1
ATOM 2151 C CA . VAL A 1 283 ? 8.048 -2.200 16.779 1.00 85.00 283 VAL A CA 1
ATOM 2152 C C . VAL A 1 283 ? 7.144 -2.723 15.663 1.00 85.00 283 VAL A C 1
ATOM 2154 O O . VAL A 1 283 ? 6.933 -2.035 14.667 1.00 85.00 283 VAL A O 1
ATOM 2157 N N . SER A 1 284 ? 6.530 -3.893 15.864 1.00 87.62 284 SER A N 1
ATOM 2158 C CA . SER A 1 284 ? 5.590 -4.478 14.901 1.00 87.62 284 SER A CA 1
ATOM 2159 C C . SER A 1 284 ? 4.372 -3.582 14.667 1.00 87.62 284 SER A C 1
ATOM 2161 O O . SER A 1 284 ? 3.891 -3.496 13.542 1.00 87.62 284 SER A O 1
ATOM 2163 N N . ARG A 1 285 ? 3.898 -2.864 15.697 1.00 80.06 285 ARG A N 1
ATOM 2164 C CA . ARG A 1 285 ? 2.803 -1.889 15.550 1.00 80.06 285 ARG A CA 1
ATOM 2165 C C . ARG A 1 285 ? 3.162 -0.725 14.650 1.00 80.06 285 ARG A C 1
ATOM 2167 O O . ARG A 1 285 ? 2.393 -0.410 13.751 1.00 80.06 285 ARG A O 1
ATOM 2174 N N . VAL A 1 286 ? 4.308 -0.091 14.895 1.00 78.25 286 VAL A N 1
ATOM 2175 C CA . VAL A 1 286 ? 4.760 1.037 14.076 1.00 78.25 286 VAL A CA 1
ATOM 2176 C C . VAL A 1 286 ? 4.930 0.581 12.630 1.00 78.25 286 VAL A C 1
ATOM 2178 O O . VAL A 1 286 ? 4.402 1.231 11.735 1.00 78.25 286 VAL A O 1
ATOM 2181 N N . LEU A 1 287 ? 5.564 -0.572 12.395 1.00 82.88 287 LEU A N 1
ATOM 2182 C CA . LEU A 1 287 ? 5.728 -1.124 11.047 1.00 82.88 287 LEU A CA 1
ATOM 2183 C C . LEU A 1 287 ? 4.389 -1.420 10.355 1.00 82.88 287 LEU A C 1
ATOM 2185 O O . LEU A 1 287 ? 4.201 -1.011 9.213 1.00 82.88 287 LEU A O 1
ATOM 2189 N N . ALA A 1 288 ? 3.444 -2.076 11.035 1.00 83.81 288 ALA A N 1
ATOM 2190 C CA . ALA A 1 288 ? 2.109 -2.315 10.488 1.00 83.81 288 ALA A CA 1
ATOM 2191 C C . ALA A 1 288 ? 1.405 -0.997 10.135 1.00 83.81 288 ALA A C 1
ATOM 2193 O O . ALA A 1 288 ? 0.895 -0.834 9.028 1.00 83.81 288 ALA A O 1
ATOM 2194 N N . GLN A 1 289 ? 1.440 -0.024 11.046 1.00 78.06 289 GLN A N 1
ATOM 2195 C CA . GLN A 1 289 ? 0.784 1.262 10.860 1.00 78.06 289 GLN A CA 1
ATOM 2196 C C . GLN A 1 289 ? 1.400 2.086 9.722 1.00 78.06 289 GLN A C 1
ATOM 2198 O O . GLN A 1 289 ? 0.659 2.781 9.031 1.00 78.06 289 GLN A O 1
ATOM 2203 N N . LEU A 1 290 ? 2.712 1.983 9.480 1.00 76.06 290 LEU A N 1
ATOM 2204 C CA . LEU A 1 290 ? 3.363 2.621 8.329 1.00 76.06 290 LEU A CA 1
ATOM 2205 C C . LEU A 1 290 ? 2.752 2.141 7.013 1.00 76.06 290 LEU A C 1
ATOM 2207 O O . LEU A 1 290 ? 2.352 2.956 6.186 1.00 76.06 290 LEU A O 1
ATOM 2211 N N . TYR A 1 291 ? 2.608 0.829 6.839 1.00 77.75 291 TYR A N 1
ATOM 2212 C CA . TYR A 1 291 ? 1.985 0.265 5.641 1.00 77.75 291 TYR A CA 1
ATOM 2213 C C . TYR A 1 291 ? 0.497 0.596 5.540 1.00 77.75 291 TYR A C 1
ATOM 2215 O O . TYR A 1 291 ? 0.001 0.896 4.455 1.00 77.75 291 TYR A O 1
ATOM 2223 N N . LEU A 1 292 ? -0.200 0.621 6.674 1.00 76.56 292 LEU A N 1
ATOM 2224 C CA . LEU A 1 292 ? -1.621 0.959 6.741 1.00 76.56 292 LEU A CA 1
ATOM 2225 C C . LEU A 1 292 ? -1.917 2.451 6.499 1.00 76.56 292 LEU A C 1
ATOM 2227 O O . LEU A 1 292 ? -3.060 2.825 6.259 1.00 76.56 292 LEU A O 1
ATOM 2231 N N . GLN A 1 293 ? -0.897 3.312 6.513 1.00 72.81 293 GLN A N 1
ATOM 2232 C CA . GLN A 1 293 ? -1.013 4.716 6.108 1.00 72.81 293 GLN A CA 1
ATOM 2233 C C . GLN A 1 293 ? -0.949 4.917 4.591 1.00 72.81 293 GLN A C 1
ATOM 2235 O O . GLN A 1 293 ? -1.337 5.985 4.107 1.00 72.81 293 GLN A O 1
ATOM 2240 N N . SER A 1 294 ? -0.481 3.923 3.834 1.00 72.94 294 SER A N 1
ATOM 2241 C CA . SER A 1 294 ? -0.417 4.008 2.376 1.00 72.94 294 SER A CA 1
ATOM 2242 C C . SER A 1 294 ? -1.823 4.136 1.772 1.00 72.94 294 SER A C 1
ATOM 2244 O O . SER A 1 294 ? -2.763 3.501 2.257 1.00 72.94 294 SER A O 1
ATOM 2246 N N . PRO A 1 295 ? -2.031 4.923 0.699 1.00 70.88 295 PRO A N 1
ATOM 2247 C CA . PRO A 1 295 ? -3.266 4.873 -0.093 1.00 70.88 295 PRO A CA 1
ATOM 2248 C C . PRO A 1 295 ? -3.610 3.456 -0.574 1.00 70.88 295 PRO A C 1
ATOM 2250 O O . PRO A 1 295 ? -4.779 3.138 -0.752 1.00 70.88 295 PRO A O 1
ATOM 2253 N N . TYR A 1 296 ? -2.594 2.602 -0.700 1.00 75.75 296 TYR A N 1
ATOM 2254 C CA . TYR A 1 296 ? -2.681 1.229 -1.181 1.00 75.75 296 TYR A CA 1
ATOM 2255 C C . TYR A 1 296 ? -2.764 0.178 -0.064 1.00 75.75 296 TYR A C 1
ATOM 2257 O O . TYR A 1 296 ? -2.532 -1.008 -0.301 1.00 75.75 296 TYR A O 1
ATOM 2265 N N . TRP A 1 297 ? -3.067 0.578 1.175 1.00 77.88 297 TRP A N 1
ATOM 2266 C CA . TRP A 1 297 ? -3.110 -0.357 2.300 1.00 77.88 297 TRP A CA 1
ATOM 2267 C C . TRP A 1 297 ? -4.054 -1.564 2.123 1.00 77.88 297 TRP A C 1
ATOM 2269 O O . TRP A 1 297 ? -3.662 -2.638 2.593 1.00 77.88 297 TRP A O 1
ATOM 2279 N N . PRO A 1 298 ? -5.231 -1.478 1.452 1.00 80.38 298 PRO A N 1
ATOM 2280 C CA . PRO A 1 298 ? -6.098 -2.650 1.290 1.00 80.38 298 PRO A CA 1
ATOM 2281 C C . PRO A 1 298 ? -5.397 -3.760 0.502 1.00 80.38 298 PRO A C 1
ATOM 2283 O O . PRO A 1 298 ? -5.576 -4.950 0.760 1.00 80.38 298 PRO A O 1
ATOM 2286 N N . GLU A 1 299 ? -4.506 -3.378 -0.406 1.00 82.06 299 GLU A N 1
ATOM 2287 C CA . GLU A 1 299 ? -3.780 -4.308 -1.260 1.00 82.06 299 GLU A CA 1
ATOM 2288 C C . GLU A 1 299 ? -2.623 -4.950 -0.493 1.00 82.06 299 GLU A C 1
ATOM 2290 O O . GLU A 1 299 ? -2.391 -6.155 -0.609 1.00 82.06 299 GLU A O 1
ATOM 2295 N N . VAL A 1 300 ? -1.964 -4.183 0.381 1.00 80.94 300 VAL A N 1
ATOM 2296 C CA . VAL A 1 300 ? -0.980 -4.718 1.335 1.00 80.94 300 VAL A CA 1
ATOM 2297 C C . VAL A 1 300 ? -1.637 -5.716 2.294 1.00 80.94 300 VAL A C 1
ATOM 2299 O O . VAL A 1 300 ? -1.052 -6.760 2.600 1.00 80.94 300 VAL A O 1
ATOM 2302 N N . VAL A 1 301 ? -2.865 -5.433 2.739 1.00 83.06 301 VAL A N 1
ATOM 2303 C CA . VAL A 1 301 ? -3.668 -6.349 3.560 1.00 83.06 301 VAL A CA 1
ATOM 2304 C C . VAL A 1 301 ? -4.021 -7.616 2.789 1.00 83.06 301 VAL A C 1
ATOM 2306 O O . VAL A 1 301 ? -3.820 -8.707 3.319 1.00 83.06 301 VAL A O 1
ATOM 2309 N N . LYS A 1 302 ? -4.463 -7.520 1.532 1.00 83.94 302 LYS A N 1
ATOM 2310 C CA . LYS A 1 302 ? -4.722 -8.701 0.687 1.00 83.94 302 LYS A CA 1
ATOM 2311 C C . LYS A 1 302 ? -3.470 -9.558 0.492 1.00 83.94 302 LYS A C 1
ATOM 2313 O O . LYS A 1 302 ? -3.568 -10.784 0.497 1.00 83.94 302 LYS A O 1
ATOM 2318 N N . LEU A 1 303 ? -2.293 -8.939 0.372 1.00 85.62 303 LEU A N 1
ATOM 2319 C CA . LEU A 1 303 ? -1.024 -9.659 0.224 1.00 85.62 303 LEU A CA 1
ATOM 2320 C C . LEU A 1 303 ? -0.615 -10.436 1.477 1.00 85.62 303 LEU A C 1
ATOM 2322 O O . LEU A 1 303 ? -0.082 -11.542 1.362 1.00 85.62 303 LEU A O 1
ATOM 2326 N N . ASN A 1 304 ? -0.853 -9.861 2.655 1.00 86.88 304 ASN A N 1
ATOM 2327 C CA . ASN A 1 304 ? -0.359 -10.378 3.932 1.00 86.88 304 ASN A CA 1
ATOM 2328 C C . ASN A 1 304 ? -1.422 -11.067 4.796 1.00 86.88 304 ASN A C 1
ATOM 2330 O O . ASN A 1 304 ? -1.067 -11.714 5.776 1.00 86.88 304 ASN A O 1
ATOM 2334 N N . SER A 1 305 ? -2.698 -10.967 4.431 1.00 86.88 305 SER A N 1
ATOM 2335 C CA . SER A 1 305 ? -3.883 -11.194 5.268 1.00 86.88 305 SER A CA 1
ATOM 2336 C C . SER A 1 305 ? -4.153 -10.100 6.309 1.00 86.88 305 SER A C 1
ATOM 2338 O O . SER A 1 305 ? -3.245 -9.513 6.909 1.00 86.88 305 SER A O 1
ATOM 2340 N N . LEU A 1 306 ? -5.445 -9.889 6.573 1.00 82.50 306 LEU A N 1
ATOM 2341 C CA . LEU A 1 306 ? -5.946 -8.963 7.587 1.00 82.50 306 LEU A CA 1
ATOM 2342 C C . LEU A 1 306 ? -5.418 -9.295 8.986 1.00 82.50 306 LEU A C 1
ATOM 2344 O O . LEU A 1 306 ? -4.920 -8.417 9.687 1.00 82.50 306 LEU A O 1
ATOM 2348 N N . ALA A 1 307 ? -5.474 -10.573 9.370 1.00 82.69 307 ALA A N 1
ATOM 2349 C CA . ALA A 1 307 ? -5.039 -11.031 10.685 1.00 82.69 307 ALA A CA 1
ATOM 2350 C C . ALA A 1 307 ? -3.557 -10.716 10.940 1.00 82.69 307 ALA A C 1
ATOM 2352 O O . ALA A 1 307 ? -3.193 -10.289 12.032 1.00 82.69 307 ALA A O 1
ATOM 2353 N N . THR A 1 308 ? -2.702 -10.874 9.927 1.00 88.69 308 THR A N 1
ATOM 2354 C CA . THR A 1 308 ? -1.274 -10.561 10.040 1.00 88.69 308 THR A CA 1
ATOM 2355 C C . THR A 1 308 ? -1.013 -9.063 10.144 1.00 88.69 308 THR A C 1
ATOM 2357 O O . THR A 1 308 ? -0.220 -8.655 10.988 1.00 88.69 308 THR A O 1
ATOM 2360 N N . MET A 1 309 ? -1.656 -8.237 9.312 1.00 85.88 309 MET A N 1
ATOM 2361 C CA . MET A 1 309 ? -1.396 -6.791 9.310 1.00 85.88 309 MET A CA 1
ATOM 2362 C C . MET A 1 309 ? -1.996 -6.084 10.524 1.00 85.88 309 MET A C 1
ATOM 2364 O O . MET A 1 309 ? -1.389 -5.153 11.046 1.00 85.88 309 MET A O 1
ATOM 2368 N N . LEU A 1 310 ? -3.165 -6.524 10.993 1.00 79.69 310 LEU A N 1
ATOM 2369 C CA . LEU A 1 310 ? -3.851 -5.888 12.117 1.00 79.69 310 LEU A CA 1
ATOM 2370 C C . LEU A 1 310 ? -3.509 -6.513 13.472 1.00 79.69 310 LEU A C 1
ATOM 2372 O O . LEU A 1 310 ? -3.625 -5.834 14.489 1.00 79.69 310 LEU A O 1
ATOM 2376 N N . GLY A 1 311 ? -3.034 -7.762 13.507 1.00 79.12 311 GLY A N 1
ATOM 2377 C CA . GLY A 1 311 ? -2.640 -8.454 14.738 1.00 79.12 311 GLY A CA 1
ATOM 2378 C C . GLY A 1 311 ? -1.663 -7.669 15.628 1.00 79.12 311 GLY A C 1
ATOM 2379 O O . GLY A 1 311 ? -1.869 -7.615 16.840 1.00 79.12 311 GLY A O 1
ATOM 2380 N N . PRO A 1 312 ? -0.633 -6.987 15.087 1.00 81.50 312 PRO A N 1
ATOM 2381 C CA . PRO A 1 312 ? 0.218 -6.122 15.897 1.00 81.50 312 PRO A CA 1
ATOM 2382 C C . PRO A 1 312 ? -0.561 -5.012 16.615 1.00 81.50 312 PRO A C 1
ATOM 2384 O O . PRO A 1 312 ? -0.263 -4.709 17.775 1.00 81.50 312 PRO A O 1
ATOM 2387 N N . LEU A 1 313 ? -1.565 -4.426 15.956 1.00 75.19 313 LEU A N 1
ATOM 2388 C CA . LEU A 1 313 ? -2.310 -3.260 16.435 1.00 75.19 313 LEU A CA 1
ATOM 2389 C C . LEU A 1 313 ? -3.312 -3.583 17.554 1.00 75.19 313 LEU A C 1
ATOM 2391 O O . LEU A 1 313 ? -3.660 -2.688 18.317 1.00 75.19 313 LEU A O 1
ATOM 2395 N N . THR A 1 314 ? -3.740 -4.840 17.696 1.00 69.56 314 THR A N 1
ATOM 2396 C CA . THR A 1 314 ? -4.711 -5.262 18.725 1.00 69.56 314 THR A CA 1
ATOM 2397 C C . THR A 1 314 ? -4.084 -5.559 20.088 1.00 69.56 314 THR A C 1
ATOM 2399 O O . THR A 1 314 ? -4.788 -5.883 21.042 1.00 69.56 314 THR A O 1
ATOM 2402 N N . SER A 1 315 ? -2.758 -5.461 20.227 1.00 63.19 315 SER A N 1
ATOM 2403 C CA . SER A 1 315 ? -2.110 -5.768 21.504 1.00 63.19 315 SER A CA 1
ATOM 2404 C C . SER A 1 315 ? -2.352 -4.664 22.561 1.00 63.19 315 SER A C 1
ATOM 2406 O O . SER A 1 315 ? -2.247 -3.472 22.289 1.00 63.19 315 SER A O 1
ATOM 2408 N N . ASN A 1 316 ? -2.669 -5.076 23.795 1.00 49.75 316 ASN A N 1
ATOM 2409 C CA . ASN A 1 316 ? -3.248 -4.266 24.888 1.00 49.75 316 ASN A CA 1
ATOM 2410 C C . ASN A 1 316 ? -2.368 -3.154 25.507 1.00 49.75 316 ASN A C 1
ATOM 2412 O O . ASN A 1 316 ? -2.637 -2.734 26.633 1.00 49.75 316 ASN A O 1
ATOM 2416 N N . THR A 1 317 ? -1.314 -2.656 24.851 1.00 49.19 317 THR A N 1
ATOM 2417 C CA . THR A 1 317 ? -0.554 -1.530 25.434 1.00 49.19 317 THR A CA 1
ATOM 2418 C C . THR A 1 317 ? -1.034 -0.188 24.887 1.00 49.19 317 THR A C 1
ATOM 2420 O O . THR A 1 317 ? -1.063 -0.007 23.668 1.00 49.19 317 THR A O 1
ATOM 2423 N N . PRO A 1 318 ? -1.377 0.776 25.761 1.00 43.22 318 PRO A N 1
ATOM 2424 C CA . PRO A 1 318 ? -1.705 2.122 25.331 1.00 43.22 318 PRO A CA 1
ATOM 2425 C C . PRO A 1 318 ? -0.427 2.739 24.769 1.00 43.22 318 PRO A C 1
ATOM 2427 O O . PRO A 1 318 ? 0.565 2.794 25.480 1.00 43.22 318 PRO A O 1
ATOM 2430 N N . VAL A 1 319 ? -0.443 3.108 23.490 1.00 45.16 319 VAL A N 1
ATOM 2431 C CA . VAL A 1 319 ? 0.301 4.199 22.826 1.00 45.16 319 VAL A CA 1
ATOM 2432 C C . VAL A 1 319 ? 0.346 3.847 21.338 1.00 45.16 319 VAL A C 1
ATOM 2434 O O . VAL A 1 319 ? 1.176 3.068 20.880 1.00 45.16 319 VAL A O 1
ATOM 2437 N N . ILE A 1 320 ? -0.580 4.431 20.582 1.00 46.56 320 ILE A N 1
ATOM 2438 C CA . ILE A 1 320 ? -0.479 4.570 19.120 1.00 46.56 320 ILE A CA 1
ATOM 2439 C C . ILE A 1 320 ? -0.258 6.055 18.752 1.00 46.56 320 ILE A C 1
ATOM 2441 O O . ILE A 1 320 ? 0.248 6.366 17.682 1.00 46.56 320 ILE A O 1
ATOM 2445 N N . ALA A 1 321 ? -0.552 6.989 19.668 1.00 41.84 321 ALA A N 1
ATOM 2446 C CA . ALA A 1 321 ? -0.683 8.408 19.340 1.00 41.84 321 ALA A CA 1
ATOM 2447 C C . ALA A 1 321 ? 0.634 9.202 19.205 1.00 41.84 321 ALA A C 1
ATOM 2449 O O . ALA A 1 321 ? 0.613 10.256 18.585 1.00 41.84 321 ALA A O 1
ATOM 2450 N N . GLU A 1 322 ? 1.765 8.747 19.761 1.00 38.19 322 GLU A N 1
ATOM 2451 C CA . GLU A 1 322 ? 2.998 9.565 19.787 1.00 38.19 322 GLU A CA 1
ATOM 2452 C C . GLU A 1 322 ? 4.073 9.156 18.769 1.00 38.19 322 GLU A C 1
ATOM 2454 O O . GLU A 1 322 ? 4.943 9.962 18.452 1.00 38.19 322 GLU A O 1
ATOM 2459 N N . ALA A 1 323 ? 4.038 7.932 18.235 1.00 36.97 323 ALA A N 1
ATOM 2460 C CA . ALA A 1 323 ? 5.181 7.386 17.494 1.00 36.97 323 ALA A CA 1
ATOM 2461 C C . ALA A 1 323 ? 5.138 7.609 15.976 1.00 36.97 323 ALA A C 1
ATOM 2463 O O . ALA A 1 323 ? 6.130 7.332 15.304 1.00 36.97 323 ALA A O 1
ATOM 2464 N N . ILE A 1 324 ? 4.023 8.082 15.409 1.00 47.03 324 ILE A N 1
ATOM 2465 C CA . ILE A 1 324 ? 3.892 8.172 13.952 1.00 47.03 324 ILE A CA 1
ATOM 2466 C C . ILE A 1 324 ? 3.490 9.580 13.558 1.00 47.03 324 ILE A C 1
ATOM 2468 O O . ILE A 1 324 ? 2.338 9.985 13.653 1.00 47.03 324 ILE A O 1
ATOM 2472 N N . ALA A 1 325 ? 4.498 10.323 13.117 1.00 39.59 325 ALA A N 1
ATOM 2473 C CA . ALA A 1 325 ? 4.426 11.701 12.659 1.00 39.59 325 ALA A CA 1
ATOM 2474 C C . ALA A 1 325 ? 3.715 11.839 11.298 1.00 39.59 325 ALA A C 1
ATOM 2476 O O . ALA A 1 325 ? 4.284 12.406 10.364 1.00 39.59 325 ALA A O 1
ATOM 2477 N N . ARG A 1 326 ? 2.503 11.289 11.141 1.00 53.78 326 ARG A N 1
ATOM 2478 C CA . ARG A 1 326 ? 1.739 11.415 9.894 1.00 53.78 326 ARG A CA 1
ATOM 2479 C C . ARG A 1 326 ? 0.285 11.801 10.116 1.00 53.78 326 ARG A C 1
ATOM 2481 O O . ARG A 1 326 ? -0.370 11.348 11.047 1.00 53.78 326 ARG A O 1
ATOM 2488 N N . ASP A 1 327 ? -0.213 12.533 9.130 1.00 65.50 327 ASP A N 1
ATOM 2489 C CA . ASP A 1 327 ? -1.585 12.980 8.910 1.00 65.50 327 ASP A CA 1
ATOM 2490 C C . ASP A 1 327 ? -2.591 11.842 8.681 1.00 65.50 327 ASP A C 1
ATOM 2492 O O . ASP A 1 327 ? -3.704 12.117 8.264 1.00 65.50 327 ASP A O 1
ATOM 2496 N N . ARG A 1 328 ? -2.251 10.562 8.884 1.00 69.25 328 ARG A N 1
ATOM 2497 C CA . ARG A 1 328 ? -3.192 9.445 8.714 1.00 69.25 328 ARG A CA 1
ATOM 2498 C C . ARG A 1 328 ? -2.980 8.387 9.786 1.00 69.25 328 ARG A C 1
ATOM 2500 O O . ARG A 1 328 ? -1.85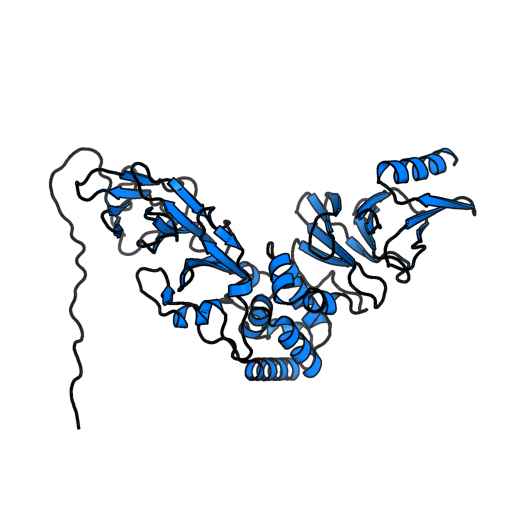6 7.964 10.019 1.00 69.25 328 ARG A O 1
ATOM 2507 N N . LEU A 1 329 ? -4.044 7.929 10.420 1.00 75.88 329 LEU A N 1
ATOM 2508 C CA . LEU A 1 329 ? -4.045 6.882 11.429 1.00 75.88 329 LEU A CA 1
ATOM 2509 C C . LEU A 1 329 ? -5.115 5.856 11.070 1.00 75.88 329 LEU A C 1
ATOM 2511 O O . LEU A 1 329 ? -6.172 6.229 10.576 1.00 75.88 329 LEU A O 1
ATOM 2515 N N . LEU A 1 330 ? -4.843 4.580 11.324 1.00 77.25 330 LEU A N 1
ATOM 2516 C CA . LEU A 1 330 ? -5.800 3.497 11.136 1.00 77.25 330 LEU A CA 1
ATOM 2517 C C . LEU A 1 330 ? -5.927 2.742 12.456 1.00 77.25 330 LEU A C 1
ATOM 2519 O O . LEU A 1 330 ? -4.960 2.165 12.941 1.00 77.25 330 LEU A O 1
ATOM 2523 N N . TRP A 1 331 ? -7.102 2.783 13.065 1.00 79.50 331 TRP A N 1
ATOM 2524 C CA . TRP A 1 331 ? -7.348 2.186 14.370 1.00 79.50 331 TRP A CA 1
ATOM 2525 C C . TRP A 1 331 ? -8.190 0.916 14.215 1.00 79.50 331 TRP A C 1
ATOM 2527 O O . TRP A 1 331 ? -9.316 1.017 13.729 1.00 79.50 331 TRP A O 1
ATOM 2537 N N . PRO A 1 332 ? -7.705 -0.274 14.611 1.00 78.94 332 PRO A N 1
ATOM 2538 C CA . PRO A 1 332 ? -8.511 -1.485 14.535 1.00 78.94 332 PRO A CA 1
ATOM 2539 C C . PRO A 1 332 ? -9.651 -1.444 15.553 1.00 78.94 332 PRO A C 1
ATOM 2541 O O . PRO A 1 332 ? -9.461 -1.071 16.712 1.00 78.94 332 PRO A O 1
ATOM 2544 N N . LEU A 1 333 ? -10.836 -1.858 15.120 1.00 80.06 333 LEU A N 1
ATOM 2545 C CA . LEU A 1 333 ? -12.017 -2.003 15.959 1.00 80.06 333 LEU A CA 1
ATOM 2546 C C . LEU A 1 333 ? -12.268 -3.492 16.180 1.00 80.06 333 LEU A C 1
ATOM 2548 O O . LEU A 1 333 ? -12.609 -4.223 15.251 1.00 80.06 333 LEU A O 1
ATOM 2552 N N . SER A 1 334 ? -12.076 -3.943 17.412 1.00 74.81 334 SER A N 1
ATOM 2553 C CA . SER A 1 334 ? -12.280 -5.328 17.832 1.00 74.81 334 SER A CA 1
ATOM 2554 C C . SER A 1 334 ? -12.860 -5.360 19.239 1.00 74.81 334 SER A C 1
ATOM 2556 O O . SER A 1 334 ? -12.582 -4.468 20.042 1.00 74.81 334 SER A O 1
ATOM 2558 N N . VAL A 1 335 ? -13.581 -6.430 19.561 1.00 72.75 335 VAL A N 1
ATOM 2559 C CA . VAL A 1 335 ? -13.813 -6.821 20.959 1.00 72.75 335 VAL A CA 1
ATOM 2560 C C . VAL A 1 335 ? -12.474 -7.246 21.572 1.00 72.75 335 VAL A C 1
ATOM 2562 O O . VAL A 1 335 ? -11.586 -7.719 20.852 1.00 72.75 335 VAL A O 1
ATOM 2565 N N . LEU A 1 336 ? -12.276 -7.056 22.878 1.00 65.81 336 LEU A N 1
ATOM 2566 C CA . LEU A 1 336 ? -11.027 -7.414 23.553 1.00 65.81 336 LEU A CA 1
ATOM 2567 C C . LEU A 1 336 ? -10.648 -8.887 23.300 1.00 65.81 336 LEU A C 1
ATOM 2569 O O . LEU A 1 336 ? -11.358 -9.805 23.695 1.00 65.81 336 LEU A O 1
ATOM 2573 N N . GLY A 1 337 ? -9.505 -9.116 22.645 1.00 62.12 337 GLY A N 1
ATOM 2574 C CA . GLY A 1 337 ? -9.037 -10.464 22.288 1.00 62.12 337 GLY A CA 1
ATOM 2575 C C . GLY A 1 337 ? -9.809 -11.144 21.146 1.00 62.12 337 GLY A C 1
ATOM 2576 O O . GLY A 1 337 ? -9.480 -12.277 20.796 1.00 62.12 337 GLY A O 1
ATOM 2577 N N . GLY A 1 338 ? -10.801 -10.467 20.561 1.00 69.06 338 GLY A N 1
ATOM 2578 C CA . GLY A 1 338 ? -11.567 -10.918 19.402 1.00 69.06 338 GLY A CA 1
ATOM 2579 C C . GLY A 1 338 ? -10.930 -10.533 18.058 1.00 69.06 338 GLY A C 1
ATOM 2580 O O . GLY A 1 338 ? -9.907 -9.840 18.015 1.00 69.06 338 GLY A O 1
ATOM 2581 N N . PRO A 1 339 ? -11.519 -10.984 16.935 1.00 74.81 339 PRO A N 1
ATOM 2582 C CA . PRO A 1 339 ? -11.086 -10.575 15.604 1.00 74.81 339 PRO A CA 1
ATOM 2583 C C . PRO A 1 339 ? -11.336 -9.079 15.375 1.00 74.81 339 PRO A C 1
ATOM 2585 O O . PRO A 1 339 ? -12.204 -8.468 16.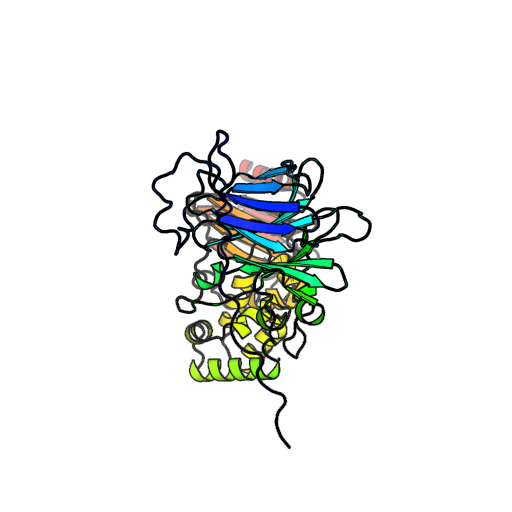000 1.00 74.81 339 PRO A O 1
ATOM 2588 N N . VAL A 1 340 ? -10.592 -8.487 14.439 1.00 79.44 340 VAL A N 1
ATOM 2589 C CA . VAL A 1 340 ? -10.892 -7.129 13.975 1.00 79.44 340 VAL A CA 1
ATOM 2590 C C . VAL A 1 340 ? -12.143 -7.159 13.107 1.00 79.44 340 VAL A C 1
ATOM 2592 O O . VAL A 1 340 ? -12.197 -7.893 12.123 1.00 79.44 340 VAL A O 1
ATOM 2595 N N . LEU A 1 341 ? -13.135 -6.359 13.488 1.00 82.00 341 LEU A N 1
ATOM 2596 C CA . LEU A 1 341 ? -14.440 -6.264 12.833 1.00 82.00 341 LEU A CA 1
ATOM 2597 C C . LEU A 1 341 ? -14.534 -5.060 11.886 1.00 82.00 341 LEU A C 1
ATOM 2599 O O . LEU A 1 341 ? -15.378 -5.046 10.992 1.00 82.00 341 LEU A O 1
ATOM 2603 N N . GLY A 1 342 ? -13.664 -4.067 12.063 1.00 84.50 342 GLY A N 1
ATOM 2604 C CA . GLY A 1 342 ? -13.576 -2.891 11.204 1.00 84.50 342 GLY A CA 1
ATOM 2605 C C . GLY A 1 342 ? -12.432 -1.974 11.609 1.00 84.50 342 GLY A C 1
ATOM 2606 O O . GLY A 1 342 ? -11.607 -2.316 12.460 1.00 84.50 342 GLY A O 1
ATOM 2607 N N . LEU A 1 343 ? -12.363 -0.808 10.980 1.00 85.25 343 LEU A N 1
ATOM 2608 C CA . LEU A 1 343 ? -11.252 0.124 11.122 1.00 85.25 343 LEU A CA 1
ATOM 2609 C C . LEU A 1 343 ? -11.784 1.549 11.261 1.00 85.25 343 LEU A C 1
ATOM 2611 O O . LEU A 1 343 ? -12.715 1.937 10.565 1.00 85.25 343 LEU A O 1
ATOM 2615 N N . LEU A 1 344 ? -11.165 2.359 12.113 1.00 86.31 344 LEU A N 1
ATOM 2616 C CA . LEU A 1 344 ? -11.348 3.806 12.104 1.00 86.31 344 LEU A CA 1
ATOM 2617 C C . LEU A 1 344 ? -10.117 4.454 11.479 1.00 86.31 344 LEU A C 1
ATOM 2619 O O . LEU A 1 344 ? -9.053 4.538 12.091 1.00 86.31 344 LEU A O 1
ATOM 2623 N N . GLU A 1 345 ? -10.272 4.917 10.250 1.00 86.69 345 GLU A N 1
ATOM 2624 C CA . GLU A 1 345 ? -9.305 5.772 9.585 1.00 86.69 345 GLU A CA 1
ATOM 2625 C C . GLU A 1 345 ? -9.490 7.217 10.045 1.00 86.69 345 GLU A C 1
ATOM 2627 O O . GLU A 1 345 ? -10.598 7.743 10.058 1.00 86.69 345 GLU A O 1
ATOM 2632 N N . GLN A 1 346 ? -8.400 7.890 10.378 1.00 85.12 346 GLN A N 1
ATOM 2633 C CA . GLN A 1 346 ? -8.370 9.319 10.632 1.00 85.12 346 GLN A CA 1
ATOM 2634 C C . GLN A 1 346 ? -7.313 9.946 9.742 1.00 85.12 346 GLN A C 1
ATOM 2636 O O . GLN A 1 346 ? -6.154 9.572 9.825 1.00 85.12 346 GLN A O 1
ATOM 2641 N N . THR A 1 347 ? -7.683 10.931 8.936 1.00 83.88 347 THR A N 1
ATOM 2642 C CA . THR A 1 347 ? -6.761 11.767 8.173 1.00 83.88 347 THR A CA 1
ATOM 2643 C C . THR A 1 347 ? -6.773 13.183 8.738 1.00 83.88 347 THR A C 1
ATOM 2645 O O . THR A 1 347 ? -7.813 13.828 8.705 1.00 83.88 347 THR A O 1
ATOM 2648 N N . CYS A 1 348 ? -5.658 13.677 9.267 1.00 79.88 348 CYS A N 1
ATOM 2649 C CA . CYS A 1 348 ? -5.522 15.009 9.844 1.00 79.88 348 CYS A CA 1
ATOM 2650 C C . CYS A 1 348 ? -4.917 15.998 8.855 1.00 79.88 348 CYS A C 1
ATOM 2652 O O . CYS A 1 348 ? -3.749 15.895 8.519 1.00 79.88 348 CYS A O 1
ATOM 2654 N N . GLY A 1 349 ? -5.697 16.981 8.416 1.00 72.06 349 GLY A N 1
ATOM 2655 C CA . GLY A 1 349 ? -5.185 18.132 7.682 1.00 72.06 349 GLY A CA 1
ATOM 2656 C C . GLY A 1 349 ? -4.937 19.340 8.594 1.00 72.06 349 GLY A C 1
ATOM 2657 O O . GLY A 1 349 ? -5.366 19.362 9.752 1.00 72.06 349 GLY A O 1
ATOM 2658 N N . PRO A 1 350 ? -4.273 20.386 8.070 1.00 68.56 350 PRO A N 1
ATOM 2659 C CA . PRO A 1 350 ? -3.984 21.613 8.816 1.00 68.56 350 PRO A CA 1
ATOM 2660 C C . PRO A 1 350 ? -5.235 22.445 9.146 1.00 68.56 350 PRO A C 1
ATOM 2662 O O . PRO A 1 350 ? -5.184 23.288 10.038 1.00 68.56 350 PRO A O 1
ATOM 2665 N N . VAL A 1 351 ? -6.342 22.226 8.429 1.00 77.25 351 VAL A N 1
ATOM 2666 C CA . VAL A 1 351 ? -7.615 22.948 8.611 1.00 77.25 351 VAL A CA 1
ATOM 2667 C C . VAL A 1 351 ? -8.718 21.973 9.010 1.00 77.25 351 VAL A C 1
ATOM 2669 O O . VAL A 1 351 ? -9.367 22.149 10.040 1.00 77.25 351 VAL A O 1
ATOM 2672 N N . GLU A 1 352 ? -8.874 20.905 8.231 1.00 82.75 352 GLU A N 1
ATOM 2673 C CA . GLU A 1 352 ? -9.878 19.871 8.452 1.00 82.75 352 GLU A CA 1
ATOM 2674 C C . GLU A 1 352 ? -9.222 18.502 8.566 1.00 82.75 352 GLU A C 1
ATOM 2676 O O . GLU A 1 352 ? -8.251 18.196 7.872 1.00 82.75 352 GLU A O 1
ATOM 2681 N N . SER A 1 353 ? -9.786 17.658 9.417 1.00 84.19 353 SER A N 1
ATOM 2682 C CA . SER A 1 353 ? -9.528 16.230 9.430 1.00 84.19 353 SER A CA 1
ATOM 2683 C C . SER A 1 353 ? -10.777 15.462 9.032 1.00 84.19 353 SER A C 1
ATOM 2685 O O . SER A 1 353 ? -11.905 15.893 9.270 1.00 84.19 353 SER A O 1
ATOM 2687 N N . ARG A 1 354 ? -10.567 14.297 8.434 1.00 89.44 354 ARG A N 1
ATOM 2688 C CA . ARG A 1 354 ? -11.616 13.356 8.062 1.00 89.44 354 ARG A CA 1
ATOM 2689 C C . ARG A 1 354 ? -11.458 12.091 8.889 1.00 89.44 354 ARG A C 1
ATOM 2691 O O . ARG A 1 354 ? -10.352 11.575 9.007 1.00 89.44 354 ARG A O 1
ATOM 2698 N N . GLN A 1 355 ? -12.548 11.576 9.432 1.00 90.25 355 GLN A N 1
ATOM 2699 C CA . GLN A 1 355 ? -12.597 10.265 10.070 1.00 90.25 355 GLN A CA 1
ATOM 2700 C C . GLN A 1 355 ? -13.525 9.361 9.265 1.00 90.25 355 GLN A C 1
ATOM 2702 O O . GLN A 1 355 ? -14.620 9.783 8.901 1.00 90.25 355 GLN A O 1
ATOM 2707 N N . ARG A 1 356 ? -13.104 8.136 8.965 1.00 90.88 356 ARG A N 1
ATOM 2708 C CA . ARG A 1 356 ? -13.873 7.158 8.191 1.00 90.88 356 ARG A CA 1
ATOM 2709 C C . ARG A 1 356 ? -13.918 5.852 8.962 1.00 90.88 356 ARG A C 1
ATOM 2711 O O . ARG A 1 356 ? -12.881 5.277 9.278 1.00 90.88 356 ARG A O 1
ATOM 2718 N N . LEU A 1 357 ? -15.123 5.403 9.270 1.00 91.12 357 LEU A N 1
ATOM 2719 C CA . LEU A 1 357 ? -15.374 4.048 9.718 1.00 91.12 357 LEU A CA 1
ATOM 2720 C C . LEU A 1 357 ? -15.399 3.153 8.488 1.00 91.12 357 LEU A C 1
ATOM 2722 O O . LEU A 1 357 ? -16.194 3.374 7.575 1.00 91.12 357 LEU A O 1
ATOM 2726 N N . LEU A 1 358 ? -14.522 2.165 8.472 1.00 89.19 358 LEU A N 1
ATOM 2727 C CA . LEU A 1 358 ? -14.390 1.197 7.402 1.00 89.19 358 LEU A CA 1
ATOM 2728 C C . LEU A 1 358 ? -14.765 -0.189 7.929 1.00 89.19 358 LEU A C 1
ATOM 2730 O O . LEU A 1 358 ? -14.572 -0.490 9.114 1.00 89.19 358 LEU A O 1
ATOM 2734 N N . ASP A 1 359 ? -15.263 -1.044 7.046 1.00 87.00 359 ASP A N 1
ATOM 2735 C CA . ASP A 1 359 ? -15.296 -2.476 7.305 1.00 87.00 359 ASP A CA 1
ATOM 2736 C C . ASP A 1 359 ? -13.867 -3.050 7.360 1.00 87.00 359 ASP A C 1
ATOM 2738 O O . ASP A 1 359 ? -12.860 -2.355 7.185 1.00 87.00 359 ASP A O 1
ATOM 2742 N N . ALA A 1 360 ? -13.776 -4.343 7.650 1.00 78.50 360 ALA A N 1
ATOM 2743 C CA . ALA A 1 360 ? -12.509 -5.054 7.730 1.00 78.50 360 ALA A CA 1
ATOM 2744 C C . ALA A 1 360 ? -11.723 -5.069 6.398 1.00 78.50 360 ALA A C 1
ATOM 2746 O O . ALA A 1 360 ? -10.500 -5.195 6.423 1.00 78.50 360 ALA A O 1
ATOM 2747 N N . ASP A 1 361 ? -12.397 -4.901 5.256 1.00 77.06 361 ASP A N 1
ATOM 2748 C CA . ASP A 1 361 ? -11.814 -4.917 3.909 1.00 77.06 361 ASP A CA 1
ATOM 2749 C C . ASP A 1 361 ? -11.502 -3.505 3.369 1.00 77.06 361 ASP A C 1
ATOM 2751 O O . ASP A 1 361 ? -10.933 -3.357 2.284 1.00 77.06 361 ASP A O 1
ATOM 2755 N N . GLY A 1 362 ? -11.830 -2.457 4.132 1.00 78.56 362 GLY A N 1
ATOM 2756 C CA . GLY A 1 362 ? -11.587 -1.056 3.787 1.00 78.56 362 GLY A CA 1
ATOM 2757 C C . GLY A 1 362 ? -12.740 -0.357 3.067 1.00 78.56 362 GLY A C 1
ATOM 2758 O O . GLY A 1 362 ? -12.581 0.798 2.661 1.00 78.56 362 GLY A O 1
ATOM 2759 N N . GLY A 1 363 ? -13.891 -1.014 2.918 1.00 84.88 363 GLY A N 1
ATOM 2760 C CA . GLY A 1 363 ? -15.122 -0.392 2.441 1.00 84.88 363 GLY A CA 1
ATOM 2761 C C . GLY A 1 363 ? -15.621 0.648 3.441 1.00 84.88 363 GLY A C 1
ATOM 2762 O O . GLY A 1 363 ? -15.727 0.372 4.632 1.00 84.88 363 GLY A O 1
ATOM 2763 N N . GLU A 1 364 ? -15.901 1.871 2.983 1.00 90.31 364 GLU A N 1
ATOM 2764 C CA . GLU A 1 364 ? -16.412 2.924 3.866 1.00 90.31 364 GLU A CA 1
ATOM 2765 C C . GLU A 1 364 ? -17.842 2.613 4.308 1.00 90.31 364 GLU A C 1
ATOM 2767 O O . GLU A 1 364 ? -18.733 2.430 3.480 1.00 90.31 364 GLU A O 1
ATOM 2772 N N . LEU A 1 365 ? -18.048 2.596 5.622 1.00 90.81 365 LEU A N 1
ATOM 2773 C CA . LEU A 1 365 ? -19.345 2.399 6.256 1.00 90.81 365 LEU A CA 1
ATOM 2774 C C . LEU A 1 365 ? -19.962 3.727 6.696 1.00 90.81 365 LEU A C 1
ATOM 2776 O O . LEU A 1 365 ? -21.168 3.914 6.570 1.00 90.81 365 LEU A O 1
ATOM 2780 N N . ALA A 1 366 ? -19.142 4.645 7.216 1.00 89.62 366 ALA A N 1
ATOM 2781 C CA . ALA A 1 366 ? -19.575 5.977 7.628 1.00 89.62 366 ALA A CA 1
ATOM 2782 C C . ALA A 1 366 ? -18.390 6.949 7.728 1.00 89.62 366 ALA A C 1
ATOM 2784 O O . ALA A 1 366 ? -17.239 6.525 7.847 1.00 89.62 366 ALA A O 1
ATOM 2785 N N . SER A 1 367 ? -18.649 8.258 7.747 1.00 92.62 367 SER A N 1
ATOM 2786 C CA . SER A 1 367 ? -17.594 9.261 7.918 1.00 92.62 367 SER A CA 1
ATOM 2787 C C . SER A 1 367 ? -18.030 10.513 8.675 1.00 92.62 367 SER A C 1
ATOM 2789 O O . SER A 1 367 ? -19.213 10.813 8.807 1.00 92.62 367 SER A O 1
ATOM 2791 N N . SER A 1 368 ? -17.036 11.226 9.207 1.00 90.25 368 SER A N 1
ATOM 2792 C CA . SER A 1 368 ? -17.155 12.523 9.877 1.00 90.25 368 SER A CA 1
ATOM 2793 C C . SER A 1 368 ? -16.034 13.458 9.426 1.00 90.25 368 SER A C 1
ATOM 2795 O O . SER A 1 368 ? -14.978 13.015 8.957 1.00 90.25 368 SER A O 1
ATOM 2797 N N . VAL A 1 369 ? -16.262 14.760 9.587 1.00 88.50 369 VAL A N 1
ATOM 2798 C CA . VAL A 1 369 ? -15.271 15.813 9.357 1.00 88.50 369 VAL A CA 1
ATOM 2799 C C . VAL A 1 369 ? -15.164 16.684 10.607 1.00 88.50 369 VAL A C 1
ATOM 2801 O O . VAL A 1 369 ? -16.157 17.016 11.270 1.00 88.50 369 VAL A O 1
ATOM 2804 N N . ALA A 1 370 ? -13.938 17.069 10.937 1.00 83.38 370 ALA A N 1
ATOM 2805 C CA . ALA A 1 370 ? -13.626 17.836 12.126 1.00 83.38 370 ALA A CA 1
ATOM 2806 C C . ALA A 1 370 ? -12.655 18.974 11.841 1.00 83.38 370 ALA A C 1
ATOM 2808 O O . ALA A 1 370 ? -11.738 18.832 11.036 1.00 83.38 370 ALA A O 1
ATOM 2809 N N . ALA A 1 371 ? -12.811 20.080 12.568 1.00 81.62 371 ALA A N 1
ATOM 2810 C CA . ALA A 1 371 ? -11.791 21.115 12.617 1.00 81.62 371 ALA A CA 1
ATOM 2811 C C . ALA A 1 371 ? -10.595 20.631 13.454 1.00 81.62 371 ALA A C 1
ATOM 2813 O O . ALA A 1 371 ? -10.760 20.129 14.570 1.00 81.62 371 ALA A O 1
ATOM 2814 N N . GLY A 1 372 ? -9.380 20.794 12.926 1.00 78.69 372 GLY A N 1
ATOM 2815 C CA . GLY A 1 372 ? -8.169 20.258 13.553 1.00 78.69 372 GLY A CA 1
ATOM 2816 C C . GLY A 1 372 ? -8.133 18.724 13.568 1.00 78.69 372 GLY A C 1
ATOM 2817 O O . GLY A 1 372 ? -8.851 18.079 12.814 1.00 78.69 372 GLY A O 1
ATOM 2818 N N . CYS A 1 373 ? -7.282 18.130 14.410 1.00 82.12 373 CYS A N 1
ATOM 2819 C CA . CYS A 1 373 ? -7.058 16.680 14.485 1.00 82.12 373 CYS A CA 1
ATOM 2820 C C . CYS A 1 373 ? -7.624 16.116 15.807 1.00 82.12 373 CYS A C 1
ATOM 2822 O O . CYS A 1 373 ? -6.998 16.300 16.855 1.00 82.12 373 CYS A O 1
ATOM 2824 N N . PRO A 1 374 ? -8.803 15.461 15.798 1.00 81.62 374 PRO A N 1
ATOM 2825 C CA . PRO A 1 374 ? -9.387 14.842 16.982 1.00 81.62 374 PRO A CA 1
ATOM 2826 C C . PRO A 1 374 ? -8.467 13.799 17.612 1.00 81.62 374 PRO A C 1
ATOM 2828 O O . PRO A 1 374 ? -7.701 13.118 16.935 1.00 81.62 374 PRO A O 1
ATOM 2831 N N . ARG A 1 375 ? -8.572 13.609 18.922 1.00 81.38 375 ARG A N 1
ATOM 2832 C CA . ARG A 1 375 ? -7.893 12.510 19.607 1.00 81.38 375 ARG A CA 1
ATOM 2833 C C . ARG A 1 375 ? -8.794 11.282 19.617 1.00 81.38 375 ARG A C 1
ATOM 2835 O O . ARG A 1 375 ? -9.880 11.336 20.190 1.00 81.38 375 ARG A O 1
ATOM 2842 N N . ILE A 1 376 ? -8.321 10.165 19.069 1.00 77.69 376 ILE A N 1
ATOM 2843 C CA . ILE A 1 376 ? -9.037 8.887 19.171 1.00 77.69 376 ILE A CA 1
ATOM 2844 C C . ILE A 1 376 ? -8.852 8.289 20.565 1.00 77.69 376 ILE A C 1
ATOM 2846 O O . ILE A 1 376 ? -7.756 8.291 21.136 1.00 77.69 376 ILE A O 1
ATOM 2850 N N . GLN A 1 377 ? -9.948 7.793 21.122 1.00 73.88 377 GLN A N 1
ATOM 2851 C CA . GLN A 1 377 ? -10.013 7.053 22.371 1.00 73.88 377 GLN A CA 1
ATOM 2852 C C . GLN A 1 377 ? -10.800 5.763 22.134 1.00 73.88 377 GLN A C 1
ATOM 2854 O O . GLN A 1 377 ? -11.807 5.765 21.424 1.00 73.88 377 GLN A O 1
ATOM 2859 N N . ALA A 1 378 ? -10.356 4.669 22.752 1.00 63.78 378 ALA A N 1
ATOM 2860 C CA . ALA A 1 378 ? -11.177 3.469 22.848 1.00 63.78 378 ALA A CA 1
ATOM 2861 C C . ALA A 1 378 ? -12.481 3.803 23.593 1.00 63.78 378 ALA A C 1
ATOM 2863 O O . ALA A 1 378 ? -12.487 4.638 24.508 1.00 63.78 378 ALA A O 1
ATOM 2864 N N . THR A 1 379 ? -13.584 3.173 23.198 1.00 58.06 379 THR A N 1
ATOM 2865 C CA . THR A 1 379 ? -14.846 3.277 23.935 1.00 58.06 379 THR A CA 1
ATOM 2866 C C . THR A 1 379 ? -14.642 2.754 25.360 1.00 58.06 379 THR A C 1
ATOM 2868 O O . THR A 1 379 ? -13.867 1.838 25.621 1.00 58.06 379 THR A O 1
ATOM 2871 N N . THR A 1 380 ? -15.278 3.404 26.332 1.00 46.56 380 THR A N 1
ATOM 2872 C CA . THR A 1 380 ? -14.942 3.299 27.763 1.00 46.56 380 THR A CA 1
ATOM 2873 C C . THR A 1 380 ? -15.367 1.989 28.442 1.00 46.56 380 THR A C 1
ATOM 2875 O O . THR A 1 380 ? -15.272 1.889 29.666 1.00 46.56 380 THR A O 1
ATOM 2878 N N . ARG A 1 381 ? -15.791 0.975 27.679 1.00 50.16 381 ARG A N 1
ATOM 2879 C CA . ARG A 1 381 ? -15.991 -0.407 28.138 1.00 50.16 381 ARG A CA 1
ATOM 2880 C C . ARG A 1 381 ? -15.477 -1.363 27.052 1.00 50.16 381 ARG A C 1
ATOM 2882 O O . ARG A 1 381 ? -16.181 -1.550 26.066 1.00 50.16 381 ARG A O 1
ATOM 2889 N N . PRO A 1 382 ? -14.257 -1.908 27.201 1.00 46.22 382 PRO A N 1
ATOM 2890 C CA . PRO A 1 382 ? -13.586 -2.755 26.205 1.00 46.22 382 PRO A CA 1
ATOM 2891 C C . PRO A 1 382 ? -14.275 -4.089 25.877 1.00 46.22 382 PRO A C 1
ATOM 2893 O O . PRO A 1 382 ? -13.746 -4.851 25.068 1.00 46.22 382 PRO A O 1
ATOM 2896 N N . ASP A 1 383 ? -15.393 -4.404 26.529 1.00 52.50 383 ASP A N 1
ATOM 2897 C CA . ASP A 1 383 ? -15.715 -5.802 26.793 1.00 52.50 383 ASP A CA 1
ATOM 2898 C C . ASP A 1 383 ? -16.651 -6.410 25.736 1.00 52.50 383 ASP A C 1
ATOM 2900 O O . ASP A 1 383 ? -16.512 -7.597 25.465 1.00 52.50 383 ASP A O 1
ATOM 2904 N N . ASP A 1 384 ? -17.500 -5.615 25.060 1.00 65.12 384 ASP A N 1
ATOM 2905 C CA . ASP A 1 384 ? -18.598 -6.191 24.257 1.00 65.12 384 ASP A CA 1
ATOM 2906 C C . ASP A 1 384 ? -18.780 -5.614 22.839 1.00 65.12 384 ASP A C 1
ATOM 2908 O O . ASP A 1 384 ? -19.435 -6.242 22.020 1.00 65.12 384 ASP A O 1
ATOM 2912 N N . VAL A 1 385 ? -18.229 -4.437 22.497 1.00 75.75 385 VAL A N 1
ATOM 2913 C CA . VAL A 1 385 ? -18.536 -3.784 21.203 1.00 75.75 385 VAL A CA 1
ATOM 2914 C C . VAL A 1 385 ? -17.312 -3.154 20.547 1.00 75.75 385 VAL A C 1
ATOM 2916 O O . VAL A 1 385 ? -16.597 -2.355 21.156 1.00 75.75 385 VAL A O 1
ATOM 2919 N N . ALA A 1 386 ? -17.129 -3.429 19.257 1.00 78.25 386 ALA A N 1
ATOM 2920 C CA . ALA A 1 386 ? -16.132 -2.792 18.413 1.00 78.25 386 ALA A CA 1
ATOM 2921 C C . ALA A 1 386 ? -16.564 -1.363 18.024 1.00 78.25 386 ALA A C 1
ATOM 2923 O O . ALA A 1 386 ? -17.373 -1.138 17.121 1.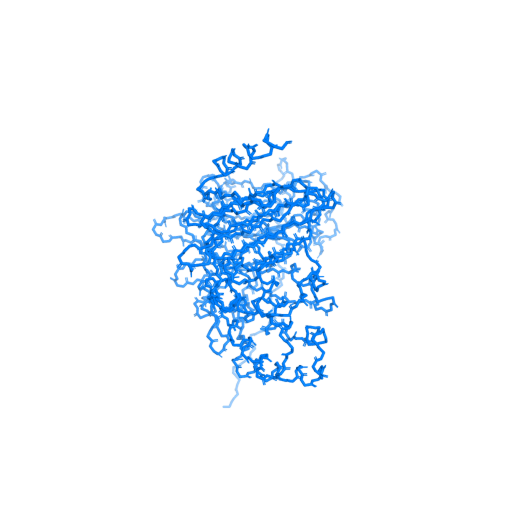00 78.25 386 ALA A O 1
ATOM 2924 N N . GLY A 1 387 ? -15.989 -0.373 18.708 1.00 79.31 387 GLY A N 1
ATOM 2925 C CA . GLY A 1 387 ? -16.228 1.043 18.442 1.00 79.31 387 GLY A CA 1
ATOM 2926 C C . GLY A 1 387 ? -15.092 1.937 18.932 1.00 79.31 387 GLY A C 1
ATOM 2927 O O . GLY A 1 387 ? -14.228 1.521 19.706 1.00 79.31 387 GLY A O 1
ATOM 2928 N N . ALA A 1 388 ? -15.091 3.186 18.479 1.00 81.44 388 ALA A N 1
ATOM 2929 C CA . ALA A 1 388 ? -14.102 4.186 18.869 1.00 81.44 388 ALA A CA 1
ATOM 2930 C C . ALA A 1 388 ? -14.739 5.568 19.013 1.00 81.44 388 ALA A C 1
ATOM 2932 O O . ALA A 1 388 ? -15.749 5.880 18.388 1.00 81.44 388 ALA A O 1
ATOM 2933 N N . MET A 1 389 ? -14.135 6.415 19.840 1.00 83.12 389 MET A N 1
ATOM 2934 C CA . MET A 1 389 ? -14.587 7.783 20.062 1.00 83.12 389 MET A CA 1
ATOM 2935 C C . MET A 1 389 ? -13.508 8.764 19.608 1.00 83.12 389 MET A C 1
ATOM 2937 O O . MET A 1 389 ? -12.386 8.732 20.114 1.00 83.12 389 MET A O 1
ATOM 2941 N N . ALA A 1 390 ? -13.850 9.671 18.699 1.00 83.62 390 ALA A N 1
ATOM 2942 C CA . ALA A 1 390 ? -13.020 10.824 18.379 1.00 83.62 390 ALA A CA 1
ATOM 2943 C C . ALA A 1 390 ? -13.413 11.998 19.280 1.00 83.62 390 ALA A C 1
ATOM 2945 O O . ALA A 1 390 ? -14.569 12.422 19.306 1.00 83.62 390 ALA A O 1
ATOM 2946 N N . VAL A 1 391 ? -12.449 12.521 20.035 1.00 83.69 391 VAL A N 1
ATOM 2947 C CA . VAL A 1 391 ? -12.626 13.679 20.916 1.00 83.69 391 VAL A CA 1
ATOM 2948 C C . VAL A 1 391 ? -12.007 14.901 20.255 1.00 83.69 391 VAL A C 1
ATOM 2950 O O . VAL A 1 391 ? -10.798 14.951 20.026 1.00 83.69 391 VAL A O 1
ATOM 2953 N N . HIS A 1 392 ? -12.845 15.880 19.947 1.00 83.31 392 HIS A N 1
ATOM 2954 C CA . HIS A 1 392 ? -12.475 17.103 19.244 1.00 83.31 392 HIS A CA 1
ATOM 2955 C C . HIS A 1 392 ? -11.913 18.137 20.229 1.00 83.31 392 HIS A C 1
ATOM 2957 O O . HIS A 1 392 ? -12.126 18.047 21.442 1.00 83.31 392 HIS A O 1
ATOM 2963 N N . SER A 1 393 ? -11.172 19.122 19.720 1.00 79.94 393 SER A N 1
ATOM 2964 C CA . SER A 1 393 ? -10.543 20.170 20.541 1.00 79.94 393 SER A CA 1
ATOM 2965 C C . SER A 1 393 ? -11.556 21.106 21.210 1.00 79.94 393 SER A C 1
ATOM 2967 O O . SER A 1 393 ? -11.285 21.630 22.288 1.00 79.94 393 SER A O 1
ATOM 2969 N N . ASP A 1 394 ? -12.729 21.273 20.602 1.00 78.94 394 ASP A N 1
ATOM 2970 C CA . ASP A 1 394 ? -13.878 22.020 21.124 1.00 78.94 394 ASP A CA 1
ATOM 2971 C C . ASP A 1 394 ? -14.707 21.224 22.154 1.00 78.94 394 ASP A C 1
ATOM 2973 O O . ASP A 1 394 ? -15.654 21.747 22.740 1.00 78.94 394 ASP A O 1
ATOM 2977 N N . GLY A 1 395 ? -14.341 19.965 22.414 1.00 77.81 395 GLY A N 1
ATOM 2978 C CA . GLY A 1 395 ? -15.040 19.074 23.335 1.00 77.81 395 GLY A CA 1
ATOM 2979 C C . GLY A 1 395 ? -16.184 18.273 22.710 1.00 77.81 395 GLY A C 1
ATOM 2980 O O . GLY A 1 395 ? -16.747 17.427 23.418 1.00 77.81 395 GLY A O 1
ATOM 2981 N N . ARG A 1 396 ? -16.492 18.470 21.418 1.00 81.94 396 ARG A N 1
ATOM 2982 C CA . ARG A 1 396 ? -17.392 17.596 20.651 1.00 81.94 396 ARG A CA 1
ATOM 2983 C C . ARG A 1 396 ? -16.851 16.169 20.649 1.00 81.94 396 ARG A C 1
ATOM 2985 O O . ARG A 1 396 ? -15.639 15.935 20.736 1.00 81.94 396 ARG A O 1
ATOM 2992 N N . ARG A 1 397 ? -17.752 15.191 20.589 1.00 82.69 397 ARG A N 1
ATOM 2993 C CA . ARG A 1 397 ? -17.397 13.770 20.535 1.00 82.69 397 ARG A CA 1
ATOM 2994 C C . ARG A 1 397 ? -18.143 13.094 19.402 1.00 82.69 397 ARG A C 1
ATOM 2996 O O . ARG A 1 397 ? -19.367 13.155 19.374 1.00 82.69 397 ARG A O 1
ATOM 3003 N N . ASP A 1 398 ? -17.404 12.400 18.548 1.00 86.19 398 ASP A N 1
ATOM 3004 C CA . ASP A 1 398 ? -17.981 11.539 17.520 1.00 86.19 398 ASP A CA 1
ATOM 3005 C C . ASP A 1 398 ? -17.752 10.089 17.920 1.00 86.19 398 ASP A C 1
ATOM 3007 O O . ASP A 1 398 ? -16.614 9.665 18.140 1.00 86.19 398 ASP A O 1
ATOM 3011 N N . LEU A 1 399 ? -18.838 9.341 18.052 1.00 85.88 399 LEU A N 1
ATOM 3012 C CA . LEU A 1 399 ? -18.810 7.925 18.371 1.00 85.88 399 LEU A CA 1
ATOM 3013 C C . LEU A 1 399 ? -18.977 7.124 17.078 1.00 85.88 399 LEU A C 1
ATOM 3015 O O . LEU A 1 399 ? -20.026 7.193 16.445 1.00 85.88 399 LEU A O 1
ATOM 3019 N N . PHE A 1 400 ? -17.942 6.376 16.707 1.00 87.75 400 PHE A N 1
ATOM 3020 C CA . PHE A 1 400 ? -17.908 5.479 15.555 1.00 87.75 400 PHE A CA 1
ATOM 3021 C C . PHE A 1 400 ? -18.236 4.064 16.024 1.00 87.75 400 PHE A C 1
ATOM 3023 O O . PHE A 1 400 ? -17.559 3.529 16.908 1.00 87.75 400 PHE A O 1
ATOM 3030 N N . ILE A 1 401 ? -19.277 3.471 15.447 1.00 87.38 401 ILE A N 1
ATOM 3031 C CA . ILE A 1 401 ? -19.872 2.219 15.917 1.00 87.38 401 ILE A CA 1
ATOM 3032 C C . ILE A 1 401 ? -20.045 1.272 14.736 1.00 87.38 401 ILE A C 1
ATOM 3034 O O . ILE A 1 401 ? -20.675 1.644 13.747 1.00 87.38 401 ILE A O 1
ATOM 3038 N N . LEU A 1 402 ? -19.540 0.044 14.851 1.00 87.19 402 LEU A N 1
ATOM 3039 C CA . LEU A 1 402 ? -19.919 -1.033 13.939 1.00 87.19 402 LEU A CA 1
ATOM 3040 C C . LEU A 1 402 ? -21.273 -1.599 14.359 1.00 87.19 402 LEU A C 1
ATOM 3042 O O . LEU A 1 402 ? -21.465 -1.955 15.521 1.00 87.19 402 LEU A O 1
ATOM 3046 N N . THR A 1 403 ? -22.195 -1.691 13.409 1.00 86.88 403 THR A N 1
ATOM 3047 C CA . THR A 1 403 ? -23.529 -2.263 13.607 1.00 86.88 403 THR A CA 1
ATOM 3048 C C . THR A 1 403 ? -23.717 -3.445 12.659 1.00 86.88 403 THR A C 1
ATOM 3050 O O . THR A 1 403 ? -22.917 -3.683 11.743 1.00 86.88 403 THR A O 1
ATOM 3053 N N . ARG A 1 404 ? -24.788 -4.215 12.840 1.00 82.38 404 ARG A N 1
ATOM 3054 C CA . ARG A 1 404 ? -25.151 -5.264 11.873 1.00 82.38 404 ARG A CA 1
ATOM 3055 C C . ARG A 1 404 ? -25.538 -4.716 10.500 1.00 82.38 404 ARG A C 1
ATOM 3057 O O . ARG A 1 404 ? -25.361 -5.405 9.502 1.00 82.38 404 ARG A O 1
ATOM 3064 N N . GLN A 1 405 ? -26.050 -3.487 10.440 1.00 82.12 405 GLN A N 1
ATOM 3065 C CA . GLN A 1 405 ? -26.442 -2.840 9.183 1.00 82.12 405 GLN A CA 1
ATOM 3066 C C . GLN A 1 405 ? -25.266 -2.152 8.470 1.00 82.12 405 GLN A C 1
ATOM 3068 O O . GLN A 1 405 ? -25.421 -1.694 7.341 1.00 82.12 405 GLN A O 1
ATOM 3073 N N . GLY A 1 406 ? -24.093 -2.090 9.107 1.00 85.81 406 GLY A N 1
ATOM 3074 C CA . GLY A 1 406 ? -22.897 -1.455 8.567 1.00 85.81 406 GLY A CA 1
ATOM 3075 C C . GLY A 1 406 ? -22.138 -0.708 9.656 1.00 85.81 406 GLY A C 1
ATOM 3076 O O . GLY A 1 406 ? -21.584 -1.313 10.573 1.00 85.81 406 GLY A O 1
ATOM 3077 N N . GLY A 1 407 ? -22.088 0.615 9.545 1.00 87.69 407 GLY A N 1
ATOM 3078 C CA . GLY A 1 407 ? -21.397 1.472 10.497 1.00 87.69 407 GLY A CA 1
ATOM 3079 C C . GLY A 1 407 ? -22.115 2.798 10.683 1.00 87.69 407 GLY A C 1
ATOM 3080 O O . GLY A 1 407 ? -22.789 3.284 9.778 1.00 87.69 407 GLY A O 1
ATOM 3081 N N . LEU A 1 408 ? -21.976 3.375 11.871 1.00 87.25 408 LEU A N 1
ATOM 3082 C CA . LEU A 1 408 ? -22.659 4.597 12.268 1.00 87.25 408 LEU A CA 1
ATOM 3083 C C . LEU A 1 408 ? -21.688 5.584 12.920 1.00 87.25 408 LEU A C 1
ATOM 3085 O O . LEU A 1 408 ? -20.800 5.185 13.677 1.00 87.25 408 LEU A O 1
ATOM 3089 N N . VAL A 1 409 ? -21.901 6.878 12.661 1.00 86.75 409 VAL A N 1
ATOM 3090 C CA . VAL A 1 409 ? -21.308 7.972 13.438 1.00 86.75 409 VAL A CA 1
ATOM 3091 C C . VAL A 1 409 ? -22.408 8.692 14.203 1.00 86.75 409 VAL A C 1
ATOM 3093 O O . VAL A 1 409 ? -23.365 9.177 13.606 1.00 86.75 409 VAL A O 1
ATOM 3096 N N . ILE A 1 410 ? -22.255 8.784 15.521 1.00 81.44 410 ILE A N 1
ATOM 3097 C CA . ILE A 1 410 ? -23.139 9.567 16.387 1.00 81.44 410 ILE A CA 1
ATOM 3098 C C . ILE A 1 410 ? -22.371 10.787 16.887 1.00 81.44 410 ILE A C 1
ATOM 3100 O O . ILE A 1 410 ? -21.370 10.652 17.597 1.00 81.44 410 ILE A O 1
ATOM 3104 N N . HIS A 1 411 ? -22.861 11.976 16.542 1.00 82.00 411 HIS A N 1
ATOM 3105 C CA . HIS A 1 411 ? -22.333 13.242 17.043 1.00 82.00 411 HIS A CA 1
ATOM 3106 C C . HIS A 1 411 ? -22.924 13.556 18.409 1.00 82.00 411 HIS A C 1
ATOM 3108 O O . HIS A 1 411 ? -24.135 13.457 18.616 1.00 82.00 411 HIS A O 1
ATOM 3114 N N . ARG A 1 412 ? -22.075 13.964 19.352 1.00 71.88 412 ARG A N 1
ATOM 3115 C CA . ARG A 1 412 ? -22.521 14.255 20.707 1.00 71.88 412 ARG A CA 1
ATOM 3116 C C . ARG A 1 412 ? -21.956 15.543 21.280 1.00 71.88 412 ARG A C 1
ATOM 3118 O O . ARG A 1 412 ? -20.745 15.698 21.450 1.00 71.88 412 ARG A O 1
ATOM 3125 N N . ASP A 1 413 ? -22.896 16.325 21.796 1.00 64.38 413 ASP A N 1
ATOM 3126 C CA . ASP A 1 413 ? -22.655 17.429 22.715 1.00 64.38 413 ASP A CA 1
ATOM 3127 C C . ASP A 1 413 ? -22.892 16.967 24.170 1.00 64.38 413 ASP A C 1
ATOM 3129 O O . ASP A 1 413 ? -23.957 16.432 24.495 1.00 64.38 413 ASP A O 1
ATOM 3133 N N . GLY A 1 414 ? -21.910 17.138 25.065 1.00 55.75 414 GLY A N 1
ATOM 3134 C CA . GLY A 1 414 ? -22.095 16.993 26.523 1.00 55.75 414 GLY A CA 1
ATOM 3135 C C . GLY A 1 414 ? -21.541 15.726 27.214 1.00 55.75 414 GLY A C 1
ATOM 3136 O O . GLY A 1 414 ? -20.841 14.904 26.624 1.00 55.75 414 GLY A O 1
ATOM 3137 N N . LYS A 1 415 ? -21.820 15.603 28.530 1.00 52.38 415 LYS A N 1
ATOM 3138 C CA . LYS A 1 415 ? -21.139 14.712 29.511 1.00 52.38 415 LYS A CA 1
ATOM 3139 C C . LYS A 1 415 ? -21.944 13.498 30.037 1.00 52.38 415 LYS A C 1
ATOM 3141 O O . LYS A 1 415 ? -21.603 12.971 31.093 1.00 52.38 415 LYS A O 1
ATOM 3146 N N . GLY A 1 416 ? -22.997 13.028 29.373 1.00 56.09 416 GLY A N 1
ATOM 3147 C CA . GLY A 1 416 ? -23.680 11.802 29.835 1.00 56.09 416 GLY A CA 1
ATOM 3148 C C . GLY A 1 416 ? -22.865 10.528 29.542 1.00 56.09 416 GLY A C 1
ATOM 3149 O O . GLY A 1 416 ? -21.900 10.557 28.779 1.00 56.09 416 GLY A O 1
ATOM 3150 N N . TRP A 1 417 ? -23.267 9.380 30.077 1.00 54.53 417 TRP A N 1
ATOM 3151 C CA . TRP A 1 417 ? -22.681 8.084 29.706 1.00 54.53 417 TRP A CA 1
ATOM 3152 C C . TRP A 1 417 ? -23.578 7.389 28.683 1.00 54.53 417 TRP A C 1
ATOM 3154 O O . TRP A 1 417 ? -24.799 7.447 28.800 1.00 54.53 417 TRP A O 1
ATOM 3164 N N . LEU A 1 418 ? -22.967 6.788 27.664 1.00 68.19 418 LEU A N 1
ATOM 3165 C CA . LEU A 1 418 ? -23.633 5.939 26.678 1.00 68.19 418 LEU A CA 1
ATOM 3166 C C . LEU A 1 418 ? -23.016 4.550 26.820 1.00 68.19 418 LEU A C 1
ATOM 3168 O O . LEU A 1 418 ? -21.789 4.449 26.888 1.00 68.19 418 LEU A O 1
ATOM 3172 N N . SER A 1 419 ? -23.841 3.510 26.904 1.00 75.50 419 SER A N 1
ATOM 3173 C CA . SER A 1 419 ? -23.369 2.131 26.748 1.00 75.50 419 SER A CA 1
ATOM 3174 C C . SER A 1 419 ? -23.830 1.629 25.396 1.00 75.50 419 SER A C 1
ATOM 3176 O O . SER A 1 419 ? -24.987 1.815 25.039 1.00 75.50 419 SER A O 1
ATOM 3178 N N . LEU A 1 420 ? -22.928 1.012 24.648 1.00 81.44 420 LEU A N 1
ATOM 3179 C CA . LEU A 1 420 ? -23.304 0.220 23.485 1.00 81.44 420 LEU A CA 1
ATOM 3180 C C . LEU A 1 420 ? -23.681 -1.171 23.984 1.00 81.44 420 LEU A C 1
ATOM 3182 O O . LEU A 1 420 ? -23.089 -1.643 24.959 1.00 81.44 420 LEU A O 1
ATOM 3186 N N . VAL A 1 421 ? -24.683 -1.777 23.362 1.00 82.94 421 VAL A N 1
ATOM 3187 C CA . VAL A 1 421 ? -25.133 -3.130 23.685 1.00 82.94 421 VAL A CA 1
ATOM 3188 C C . VAL A 1 421 ? -25.112 -3.965 22.422 1.00 82.94 421 VAL A C 1
ATOM 3190 O O . VAL A 1 421 ? -25.652 -3.565 21.392 1.00 82.94 421 VAL A O 1
ATOM 3193 N N . ASP A 1 422 ? -24.467 -5.112 22.543 1.00 84.38 422 ASP A N 1
ATOM 3194 C CA . ASP A 1 422 ? -24.422 -6.186 21.567 1.00 84.38 422 ASP A CA 1
ATOM 3195 C C . ASP A 1 422 ? -25.240 -7.348 22.146 1.00 84.38 422 ASP A C 1
ATOM 3197 O O . ASP A 1 422 ? -24.875 -7.925 23.176 1.00 84.38 422 ASP A O 1
ATOM 3201 N N . ASN A 1 423 ? -26.406 -7.620 21.554 1.00 83.50 423 ASN A N 1
ATOM 3202 C CA . ASN A 1 423 ? -27.330 -8.613 22.098 1.00 83.50 423 ASN A CA 1
ATOM 3203 C C . ASN A 1 423 ? -26.954 -10.047 21.693 1.00 83.50 423 ASN A C 1
ATOM 3205 O O . ASN A 1 423 ? -27.408 -10.986 22.355 1.00 83.50 423 ASN A O 1
ATOM 3209 N N . ASP A 1 424 ? -26.173 -10.247 20.626 1.00 82.81 424 ASP A N 1
ATOM 3210 C CA . ASP A 1 424 ? -25.778 -11.573 20.132 1.00 82.81 424 ASP A CA 1
ATOM 3211 C C . ASP A 1 424 ? -24.298 -11.910 20.305 1.00 82.81 424 ASP A C 1
ATOM 3213 O O . ASP A 1 424 ? -23.900 -13.034 19.988 1.00 82.81 424 ASP A O 1
ATOM 3217 N N . GLN A 1 425 ? -23.524 -10.997 20.886 1.00 83.62 425 GLN A N 1
ATOM 3218 C CA . GLN A 1 425 ? -22.104 -11.155 21.190 1.00 83.62 425 GLN A CA 1
ATOM 3219 C C . GLN A 1 425 ? -21.247 -11.332 19.925 1.00 83.62 425 GLN A C 1
ATOM 3221 O O . GLN A 1 425 ? -20.229 -12.034 19.955 1.00 83.62 425 GLN A O 1
ATOM 3226 N N . ASP A 1 426 ? -21.654 -10.727 18.803 1.00 82.75 426 ASP A N 1
ATOM 3227 C CA . ASP A 1 426 ? -20.887 -10.730 17.548 1.00 82.75 426 ASP A CA 1
ATOM 3228 C C . ASP A 1 426 ? -19.845 -9.592 17.467 1.00 82.75 426 ASP A C 1
ATOM 3230 O O . ASP A 1 426 ? -19.048 -9.515 16.524 1.00 82.75 426 ASP A O 1
ATOM 3234 N N . GLY A 1 427 ? -19.814 -8.739 18.489 1.00 82.31 427 GLY A N 1
ATOM 3235 C CA . GLY A 1 427 ? -18.987 -7.555 18.648 1.00 82.31 427 GLY A CA 1
ATOM 3236 C C . GLY A 1 427 ? -19.529 -6.303 17.965 1.00 82.31 427 GLY A C 1
ATOM 3237 O O . GLY A 1 427 ? -18.829 -5.282 17.945 1.00 82.31 427 GLY A O 1
ATOM 3238 N N . ARG A 1 428 ? -20.731 -6.344 17.385 1.00 86.94 428 ARG A N 1
ATOM 3239 C CA . ARG A 1 428 ? -21.403 -5.214 16.735 1.00 86.94 428 ARG A CA 1
ATOM 3240 C C . ARG A 1 428 ? -22.534 -4.716 17.623 1.00 86.94 428 ARG A C 1
ATOM 3242 O O . ARG A 1 428 ? -23.255 -5.470 18.257 1.00 86.94 428 ARG A O 1
ATOM 3249 N N . ALA A 1 429 ? -22.706 -3.402 17.660 1.00 86.19 429 ALA A N 1
ATOM 3250 C CA . ALA A 1 429 ? -23.754 -2.809 18.473 1.00 86.19 429 ALA A CA 1
ATOM 3251 C C . ALA A 1 429 ? -25.127 -2.984 17.808 1.00 86.19 429 ALA A C 1
ATOM 3253 O O . ALA A 1 429 ? -25.305 -2.627 16.638 1.00 86.19 429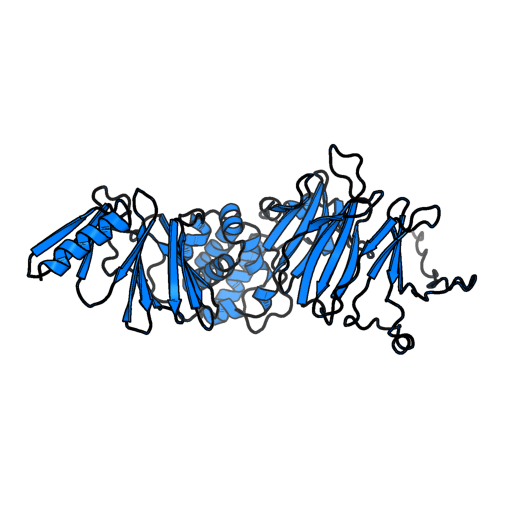 ALA A O 1
ATOM 3254 N N . ASP A 1 430 ? -26.101 -3.430 18.594 1.00 84.94 430 ASP A N 1
ATOM 3255 C CA . ASP A 1 430 ? -27.523 -3.443 18.246 1.00 84.94 430 ASP A CA 1
ATOM 3256 C C . ASP A 1 430 ? -28.260 -2.235 18.833 1.00 84.94 430 ASP A C 1
ATOM 3258 O O . ASP A 1 430 ? -29.205 -1.718 18.234 1.00 84.94 430 ASP A O 1
ATOM 3262 N N . GLU A 1 431 ? -27.838 -1.773 20.012 1.00 85.56 431 GLU A N 1
ATOM 3263 C CA . GLU A 1 431 ? -28.502 -0.697 20.745 1.00 85.56 431 GLU A CA 1
ATOM 3264 C C . GLU A 1 431 ? -27.507 0.269 21.387 1.00 85.56 431 GLU A C 1
ATOM 3266 O O . GLU A 1 431 ? -26.367 -0.070 21.720 1.00 85.56 431 GLU A O 1
ATOM 3271 N N . ILE A 1 432 ? -27.987 1.486 21.631 1.00 81.25 432 ILE A N 1
ATOM 3272 C CA . ILE A 1 432 ? -27.339 2.459 22.497 1.00 81.25 432 ILE A CA 1
ATOM 3273 C C . ILE A 1 432 ? -28.219 2.746 23.710 1.00 81.25 432 ILE A C 1
ATOM 3275 O O . ILE A 1 432 ? -29.403 3.063 23.597 1.00 81.25 432 ILE A O 1
ATOM 3279 N N . HIS A 1 433 ? -27.632 2.612 24.894 1.00 82.62 433 HIS A N 1
ATOM 3280 C CA . HIS A 1 433 ? -28.272 2.887 26.173 1.00 82.62 433 HIS A CA 1
ATOM 3281 C C . HIS A 1 433 ? -27.831 4.255 26.679 1.00 82.62 433 HIS A C 1
ATOM 3283 O O . HIS A 1 433 ? -26.638 4.510 26.879 1.00 82.62 433 HIS A O 1
ATOM 3289 N N . ILE A 1 434 ? -28.804 5.130 26.909 1.00 75.81 434 ILE A N 1
ATOM 3290 C CA . ILE A 1 434 ? -28.623 6.485 27.422 1.00 75.81 434 ILE A CA 1
ATOM 3291 C C . ILE A 1 434 ? -29.018 6.500 28.896 1.00 75.81 434 ILE A C 1
ATOM 3293 O O . ILE A 1 434 ? -30.149 6.163 29.252 1.00 75.81 434 ILE A O 1
ATOM 3297 N N . TYR A 1 435 ? -28.083 6.905 29.758 1.00 73.25 435 TYR A N 1
ATOM 3298 C CA . TYR A 1 435 ? -28.342 7.068 31.188 1.00 73.25 435 TYR A CA 1
ATOM 3299 C C . TYR A 1 435 ? -28.713 8.521 31.492 1.00 73.25 435 TYR A C 1
ATOM 3301 O O . TYR A 1 435 ? -27.842 9.394 31.478 1.00 73.25 435 TYR A O 1
ATOM 3309 N N . ALA A 1 436 ? -29.986 8.751 31.807 1.00 69.50 436 ALA A N 1
ATOM 3310 C CA . ALA A 1 436 ? -30.541 10.045 32.204 1.00 69.50 436 ALA A CA 1
ATOM 3311 C C . ALA A 1 436 ? -31.487 9.853 33.402 1.00 69.50 436 ALA A C 1
ATOM 3313 O O . ALA A 1 436 ? -32.247 8.886 33.446 1.00 69.50 436 ALA A O 1
ATOM 3314 N N . ASP A 1 437 ? -31.397 10.716 34.420 1.00 69.25 437 ASP A N 1
ATOM 3315 C CA . ASP A 1 437 ? -32.272 10.710 35.608 1.00 69.25 437 ASP A CA 1
ATOM 3316 C C . ASP A 1 437 ? -32.488 9.344 36.289 1.00 69.25 437 ASP A C 1
ATOM 3318 O O . ASP A 1 437 ? -33.586 8.996 36.728 1.00 69.25 437 ASP A O 1
ATOM 3322 N N . LYS A 1 438 ? -31.413 8.549 36.410 1.00 71.62 438 LYS A N 1
ATOM 3323 C CA . LYS A 1 438 ? -31.426 7.179 36.973 1.00 71.62 438 LYS A CA 1
ATOM 3324 C C . LYS A 1 438 ? -32.284 6.174 36.186 1.00 71.62 438 LYS A C 1
ATOM 3326 O O . LYS A 1 438 ? -32.516 5.071 36.681 1.00 71.62 438 LYS A O 1
ATOM 3331 N N . LYS A 1 439 ? -32.735 6.522 34.982 1.00 72.06 439 LYS A N 1
ATOM 3332 C CA . LYS A 1 439 ? -33.382 5.620 34.028 1.00 72.06 439 LYS A CA 1
ATOM 3333 C C . LYS A 1 439 ? -32.415 5.267 32.901 1.00 72.06 439 LYS A C 1
ATOM 3335 O O . LYS A 1 439 ? -31.454 5.988 32.632 1.00 72.06 439 LYS A O 1
ATOM 3340 N N . ILE A 1 440 ? -32.677 4.121 32.284 1.00 77.50 440 ILE A N 1
ATOM 3341 C CA . ILE A 1 440 ? -31.971 3.649 31.097 1.00 77.50 440 ILE A CA 1
ATOM 3342 C C . ILE A 1 440 ? -32.961 3.733 29.946 1.00 77.50 440 ILE A C 1
ATOM 3344 O O . ILE A 1 440 ? -34.044 3.152 30.028 1.00 77.50 440 ILE A O 1
ATOM 3348 N N . TYR A 1 441 ? -32.585 4.465 28.908 1.00 77.62 441 TYR A N 1
ATOM 3349 C CA . TYR A 1 441 ? -33.330 4.539 27.661 1.00 77.62 441 TYR A CA 1
ATOM 3350 C C . TYR A 1 441 ? -32.549 3.803 26.579 1.00 77.62 441 TYR A C 1
ATOM 3352 O O . TYR A 1 441 ? -31.366 4.081 26.386 1.00 77.62 441 TYR A O 1
ATOM 3360 N N . SER A 1 442 ? -33.198 2.858 25.904 1.00 82.88 442 SER A N 1
ATOM 3361 C CA . SER A 1 442 ? -32.585 2.027 24.866 1.00 82.88 442 SER A CA 1
ATOM 3362 C C . SER A 1 442 ? -33.058 2.481 23.492 1.00 82.88 442 SER A C 1
ATOM 3364 O O . SER A 1 442 ? -34.260 2.492 23.226 1.00 82.88 442 SER A O 1
ATOM 3366 N N . CYS A 1 443 ? -32.113 2.847 22.630 1.00 83.12 443 CYS A N 1
ATOM 3367 C CA . CYS A 1 443 ? -32.372 3.211 21.243 1.00 83.12 443 CYS A CA 1
ATOM 3368 C C . CYS A 1 443 ? -31.738 2.180 20.302 1.00 83.12 443 CYS A C 1
ATOM 3370 O O . CYS A 1 443 ? -30.541 1.916 20.430 1.00 83.12 443 CYS A O 1
ATOM 3372 N N . PRO A 1 444 ? -32.493 1.612 19.346 1.00 83.81 444 PRO A N 1
ATOM 3373 C CA . PRO A 1 444 ? -31.939 0.683 18.370 1.00 83.81 444 PRO A CA 1
ATOM 3374 C C . PRO A 1 444 ? -30.997 1.398 17.388 1.00 83.81 444 PRO A C 1
ATOM 3376 O O . PRO A 1 444 ? -31.268 2.516 16.938 1.00 83.81 444 PRO A O 1
ATOM 3379 N N . LEU A 1 445 ? -29.905 0.728 17.026 1.00 79.81 445 LEU A N 1
ATOM 3380 C CA . LEU A 1 445 ? -28.882 1.188 16.083 1.00 79.81 445 LEU A CA 1
ATOM 3381 C C . LEU A 1 445 ? -29.155 0.628 14.684 1.00 79.81 445 LEU A C 1
ATOM 3383 O O . LEU A 1 445 ? -28.402 -0.181 14.145 1.00 79.81 445 LEU A O 1
ATOM 3387 N N . THR A 1 446 ? -30.289 1.043 14.122 1.00 73.50 446 THR A N 1
ATOM 3388 C CA . THR A 1 446 ? -30.724 0.644 12.776 1.00 73.50 446 THR A CA 1
ATOM 3389 C C . THR A 1 446 ? -30.128 1.576 11.725 1.00 73.50 446 THR A C 1
ATOM 3391 O O . THR A 1 446 ? -29.289 1.149 10.940 1.00 73.50 446 THR A O 1
ATOM 3394 N N . ASP A 1 447 ? -30.463 2.863 11.782 1.00 73.75 447 ASP A N 1
ATOM 3395 C CA . ASP A 1 447 ? -29.865 3.918 10.964 1.00 73.75 447 ASP A CA 1
ATOM 3396 C C . ASP A 1 447 ? -29.634 5.206 11.773 1.00 73.75 447 ASP A C 1
ATOM 3398 O O . ASP A 1 447 ? -30.158 5.378 12.875 1.00 73.75 447 ASP A O 1
ATOM 3402 N N . ALA A 1 448 ? -28.830 6.122 11.222 1.00 69.06 448 ALA A N 1
ATOM 3403 C CA . ALA A 1 448 ? -28.436 7.351 11.908 1.00 69.06 448 ALA A CA 1
ATOM 3404 C C . ALA A 1 448 ? -29.619 8.239 12.299 1.00 69.06 448 ALA A C 1
ATOM 3406 O O . ALA A 1 448 ? -29.622 8.797 13.396 1.00 69.06 448 ALA A O 1
ATOM 3407 N N . ALA A 1 449 ? -30.610 8.371 11.416 1.00 72.75 449 ALA A N 1
ATOM 3408 C CA . ALA A 1 449 ? -31.756 9.239 11.643 1.00 72.75 449 ALA A CA 1
ATOM 3409 C C . ALA A 1 449 ? -32.660 8.649 12.728 1.00 72.75 449 ALA A C 1
ATOM 3411 O O . ALA A 1 449 ? -32.961 9.331 13.701 1.00 72.75 449 ALA A O 1
ATOM 3412 N N . GLY A 1 450 ? -32.993 7.359 12.637 1.00 74.00 450 GLY A N 1
ATOM 3413 C CA . GLY A 1 450 ? -33.806 6.667 13.635 1.00 74.00 450 GLY A CA 1
ATOM 3414 C C . GLY A 1 450 ? -33.148 6.619 15.016 1.00 74.00 450 GLY A C 1
ATOM 3415 O O . GLY A 1 450 ? -33.822 6.798 16.035 1.00 74.00 450 GLY A O 1
ATOM 3416 N N . THR A 1 451 ? -31.825 6.435 15.077 1.00 75.00 451 THR A N 1
ATOM 3417 C CA . THR A 1 451 ? -31.086 6.503 16.343 1.00 75.00 451 THR A CA 1
ATOM 3418 C C . THR A 1 451 ? -31.100 7.917 16.926 1.00 75.00 451 THR A C 1
ATOM 3420 O O . THR A 1 451 ? -31.356 8.063 18.121 1.00 75.00 451 THR A O 1
ATOM 3423 N N . MET A 1 452 ? -30.855 8.953 16.118 1.00 73.81 452 MET A N 1
ATOM 3424 C CA . MET A 1 452 ? -30.850 10.340 16.599 1.00 73.81 452 MET A CA 1
ATOM 3425 C C . MET A 1 452 ? -32.244 10.821 17.007 1.00 73.81 452 MET A C 1
ATOM 3427 O O . MET A 1 452 ? -32.369 11.414 18.073 1.00 73.81 452 MET A O 1
ATOM 3431 N N . ASP A 1 453 ? -33.294 10.475 16.260 1.00 76.88 453 ASP A N 1
ATOM 3432 C CA . ASP A 1 453 ? -34.684 10.774 16.626 1.00 76.88 453 ASP A CA 1
ATOM 3433 C C . ASP A 1 453 ? -35.043 10.171 17.991 1.00 76.88 453 ASP A C 1
ATOM 3435 O O . ASP A 1 453 ? -35.677 10.817 18.827 1.00 76.88 453 ASP A O 1
ATOM 3439 N N . CYS A 1 454 ? -34.605 8.936 18.249 1.00 77.50 454 CYS A N 1
ATOM 3440 C CA . CYS A 1 454 ? -34.785 8.286 19.542 1.00 77.50 454 CYS A CA 1
ATOM 3441 C C . CYS A 1 454 ? -34.008 9.008 20.657 1.00 77.50 454 CYS A C 1
ATOM 3443 O O . CYS A 1 454 ? -34.559 9.270 21.725 1.00 77.50 454 CYS A O 1
ATOM 3445 N N . VAL A 1 455 ? -32.750 9.387 20.407 1.00 72.31 455 VAL A N 1
ATOM 3446 C CA . VAL A 1 455 ? -31.913 10.137 21.363 1.00 72.31 455 VAL A CA 1
ATOM 3447 C C . VAL A 1 455 ? -32.530 11.504 21.689 1.00 72.31 455 VAL A C 1
ATOM 3449 O O . VAL A 1 455 ? -32.586 11.894 22.859 1.00 72.31 455 VAL A O 1
ATOM 3452 N N . ASP A 1 456 ? -33.016 12.222 20.678 1.00 72.19 456 ASP A N 1
ATOM 3453 C CA . ASP A 1 456 ? -33.567 13.571 20.808 1.00 72.19 456 ASP A CA 1
ATOM 3454 C C . ASP A 1 456 ? -34.922 13.580 21.521 1.00 72.19 456 ASP A C 1
ATOM 3456 O O . ASP A 1 456 ? -35.179 14.476 22.329 1.00 72.19 456 ASP A O 1
ATOM 3460 N N . GLN A 1 457 ? -35.754 12.550 21.326 1.00 67.94 457 GLN A N 1
ATOM 3461 C CA . GLN A 1 457 ? -36.989 12.369 22.102 1.00 67.94 457 GLN A CA 1
ATOM 3462 C C . GLN A 1 457 ? -36.726 12.314 23.611 1.00 67.94 457 GLN A C 1
ATOM 3464 O O . GLN A 1 457 ? -37.532 12.822 24.391 1.00 67.94 457 GLN A O 1
ATOM 3469 N N . PHE A 1 458 ? -35.597 11.739 24.032 1.00 66.56 458 PHE A N 1
ATOM 3470 C CA . PHE A 1 458 ? -35.239 11.674 25.448 1.00 66.56 458 PHE A CA 1
ATOM 3471 C C . PHE A 1 458 ? -34.618 12.970 25.967 1.00 66.56 458 PHE A C 1
ATOM 3473 O O . PHE A 1 458 ? -34.882 13.333 27.108 1.00 66.56 458 PHE A O 1
ATOM 3480 N N . ARG A 1 459 ? -33.871 13.709 25.136 1.00 60.31 459 ARG A N 1
ATOM 3481 C CA . ARG A 1 459 ? -33.366 15.050 25.489 1.00 60.31 459 ARG A CA 1
ATOM 3482 C C . ARG A 1 459 ? -34.477 16.086 25.627 1.00 60.31 459 ARG A C 1
ATOM 3484 O O . ARG A 1 459 ? -34.385 16.951 26.482 1.00 60.31 459 ARG A O 1
ATOM 3491 N N . ALA A 1 460 ? -35.516 16.010 24.797 1.00 53.78 460 ALA A N 1
ATOM 3492 C CA . ALA A 1 460 ? -36.661 16.920 24.867 1.00 53.78 460 ALA A CA 1
ATOM 3493 C C . ALA A 1 460 ? -37.588 16.651 26.072 1.00 53.78 460 ALA A C 1
ATOM 3495 O O . ALA A 1 460 ? -38.488 17.447 26.337 1.00 53.78 460 ALA A O 1
ATOM 3496 N N . ALA A 1 461 ? -37.403 15.518 26.759 1.00 47.78 461 ALA A N 1
ATOM 3497 C CA . ALA A 1 461 ? -38.145 15.139 27.959 1.00 47.78 461 ALA A CA 1
ATOM 3498 C C . ALA A 1 461 ? -37.427 15.517 29.275 1.00 47.78 461 ALA A C 1
ATOM 3500 O O . ALA A 1 461 ? -38.027 15.343 30.340 1.00 47.78 461 ALA A O 1
ATOM 3501 N N . GLU A 1 462 ? -36.183 16.011 29.195 1.00 46.72 462 GLU A N 1
ATOM 3502 C CA . GLU A 1 462 ? -35.444 16.707 30.268 1.00 46.72 462 GLU A CA 1
ATOM 3503 C C . GLU A 1 462 ? -35.821 18.199 30.300 1.00 46.72 462 GLU A C 1
ATOM 3505 O O . GLU A 1 462 ? -35.912 18.758 31.421 1.00 46.72 462 GLU A O 1
#